Protein AF-0000000073501338 (afdb_homodimer)

Foldseek 3Di:
DPPPPQVLPDDLVPFDDQDEDDPVQQCQFQVNVDPVQWPDADPAATWGWGQGPVRAIKIKGKGFAQDCVPCRSLVRQQQPDDDPQAWHFRHWYDDPRIIITITHDADQAFQLCCLPNPVVDDDAPVLLLQQLLSVLVSLLCCAPNGSGRFAQQQDDRNQWGAHPVSHTHGHRTSVLVRHDPPPPVCCVSVQVSLPALQAAPCCSPPVDDDSLRVLQSSLQRLLCSFQSAGQQDQPPVRHRDDGSLRVCVVCVVVVNNNNSGHPSYDPVRDDPVLSVLSSVLSNQSNDNDSVSHDRSVVSSVSSVPPPPPDDDDDPPPDPPPPPPPPPPPPD/DPPPPQVLPDDLVPFDDQDEDDPVQQCQFQVNVDPVQWPDADPAATWGWGQGPVRAIKIKGKGFAQDCVVCRSLVRQQQPDDDPQAWHFRHWYDDPRIIITITHDADQAFQLCCLPNPPVDDDEPVLLLQQLLSVLVSLLCCAPNGSGRFAQQQDDRNQWGAHPVSHTHGHRTSVLVRHDPPPPPCCVSVVVSLPALQAAPCCSPPVDDDSLRVLQSSLQRLLCSFQSAGQQDQPPVRHRDDGSLRVCVVCVVVVNNNNSGHPSYDPVRDDPVLSVLSSVLSNQSNDNDSVSHDRSVVSSVSSVPPPPPDDDDDPPPPPPPPPPPPPPPPD

Sequence (662 aa):
MLSVADKSTGSTELLQGPLKYSYGDLKVATDNFSDEHRLGGGVFGEVYKGTLKDGNIVAIKKTTMASISGKLEELKIICNVHHRHLIRLLGYCNKGPFLFLVHEYMDNGSLDQFLYGYKSLNLNWRQRFEIIYGTARGLAYLHEQYHVTIIHREIKTSNILLDNEYQPKIADFGMIRLLPEDKTHLSTKAAASMDSGYVAPEYAVHGQLSEKVDTYSFGIVVLEIISGKRCHYVEDDGSIGQNLLEYAWNLYDRGAYLNLVDERIDPTEYANEDAKKIIEIALMCTQSPVSARPAMSEVVTLLSDKSLDEIPHVRPTSHEDNINIKVDTFTMLSVADKSTGSTELLQGPLKYSYGDLKVATDNFSDEHRLGGGVFGEVYKGTLKDGNIVAIKKTTMASISGKLEELKIICNVHHRHLIRLLGYCNKGPFLFLVHEYMDNGSLDQFLYGYKSLNLNWRQRFEIIYGTARGLAYLHEQYHVTIIHREIKTSNILLDNEYQPKIADFGMIRLLPEDKTHLSTKAAASMDSGYVAPEYAVHGQLSEKVDTYSFGIVVLEIISGKRCHYVEDDGSIGQNLLEYAWNLYDRGAYLNLVDERIDPTEYANEDAKKIIEIALMCTQSPVSARPAMSEVVTLLSDKSLDEIPHVRPTSHEDNINIKVDTFT

Solvent-accessible surface area (backbone atoms only — not comparable to full-atom values): 36449 Å² total; per-residue (Å²): 133,79,71,76,71,78,80,51,81,45,74,73,78,71,57,63,75,56,46,77,51,55,65,68,56,53,29,63,24,21,63,66,71,32,75,89,30,51,74,48,71,58,100,68,32,42,28,30,43,25,43,41,95,86,64,51,61,30,29,36,33,45,23,84,34,85,62,68,79,79,32,56,64,54,48,21,55,52,42,50,51,56,36,60,19,39,56,40,40,57,29,34,28,79,56,88,54,32,35,34,40,34,24,63,56,60,84,64,38,35,45,40,43,37,52,69,32,93,65,48,46,84,67,46,58,66,50,48,48,48,29,52,51,32,45,34,48,34,49,21,35,33,51,71,35,34,46,52,70,50,58,48,78,65,53,44,44,72,34,26,29,22,37,95,83,50,47,26,23,42,44,77,59,53,47,69,76,59,45,65,78,58,68,66,57,46,42,48,58,48,41,57,54,43,70,35,79,38,49,29,64,55,37,60,76,70,60,53,83,57,63,57,40,38,36,19,7,45,14,48,41,45,51,25,65,48,31,46,42,56,51,71,30,54,40,94,86,65,46,81,36,68,41,39,68,56,49,52,50,54,28,46,76,70,70,43,49,73,74,49,45,29,80,87,41,63,72,87,66,53,56,71,68,56,54,49,49,52,52,50,51,23,54,34,23,48,25,60,56,68,87,66,28,62,55,44,60,54,51,40,40,66,71,54,61,80,74,62,86,73,73,80,86,63,78,49,77,76,81,81,72,81,78,75,75,80,75,76,74,82,122,132,79,72,76,71,76,81,52,82,43,73,72,80,71,57,62,74,57,44,76,50,55,66,68,54,51,29,62,22,21,62,65,71,33,75,88,29,50,74,47,70,56,100,68,32,41,28,30,43,24,43,40,95,86,63,50,60,29,29,37,33,44,23,83,33,84,69,62,86,81,28,51,66,55,46,22,55,50,42,48,51,54,36,60,21,40,57,39,40,57,29,34,28,80,56,86,55,31,35,33,40,33,24,64,56,59,86,65,38,35,42,39,43,37,54,69,33,93,64,49,48,84,66,45,56,65,51,47,47,47,29,51,52,33,45,33,47,34,51,20,35,35,50,72,33,35,46,53,70,51,59,48,78,65,54,43,45,73,35,27,28,22,37,94,83,51,47,27,22,40,44,75,59,53,48,70,74,58,46,64,77,57,67,64,57,47,42,48,58,50,42,57,55,42,69,36,78,37,48,30,64,54,38,61,75,70,61,52,82,58,64,55,41,36,35,18,8,46,14,47,40,46,49,24,65,48,31,47,45,55,51,71,30,54,39,93,86,66,46,82,38,68,42,38,68,58,48,50,49,54,28,46,75,71,70,42,47,72,74,50,45,29,80,87,42,63,72,88,66,55,56,71,67,56,54,49,49,53,53,49,51,23,54,35,22,49,25,59,56,68,87,65,28,62,55,46,61,54,51,41,38,66,70,56,63,79,72,64,86,72,73,78,84,63,78,51,78,77,81,81,73,80,79,75,77,80,74,77,74,82,122

Radius of gyration: 27.16 Å; Cα contacts (8 Å, |Δi|>4): 1119; chains: 2; bounding box: 59×77×109 Å

Secondary structure (DSSP, 8-state):
---------S-GGG---PEEPPHHHHHHHTTTT-GGGEEEEETTEEEEEEE-TTS-EEEEEEEE-S--TTTHHHHHHHHT---TTB--EEEEEEETTEEEEEEE--SS-BHHHHHTSTT-----HHHHHHHHHHHHHHHHIIIIISSS----S---GGGEEE-TT--EEE-STTGGGGS---HHHHHHHHHHHHTSTTS-HHHHHH----THHHHHHHHHHHHHHHH---SS-B-TTSSB---HHHHHHHHHHTT-GGGGS-TTS-GGGS-HHHHHHHHHHHHHHT-SSGGGSPPHHHHHHHHHTTSGGG---------------------/---------S-GGG---PEEPPHHHHHHHTTTT-GGGEEEEETTEEEEEEE-TTS-EEEEEEEE-S-STTTHHHHHHHHT---TTB--EEEEEEETTEEEEEEE--SS-BHHHHHHSTT-----HHHHHHHHHHHHHHHHIIIIISSS----S---GGGEEE-TT--EEE-STTGGGGS---HHHHHHHHHHHHTSTTS-HHHHHH----THHHHHHHHHHHHHHHH---SS-B-TTSSB---HHHHHHHHHHTT-GGGGS-TTS-GGGS-HHHHHHHHHHHHHHT-SSGGGSPPHHHHHHHHHTTSGGG---PPP---------------

Structure (mmCIF, N/CA/C/O backbone):
data_AF-0000000073501338-model_v1
#
loop_
_entity.id
_entity.type
_entity.pdbx_description
1 polymer 'Protein kinase domain-containing protein'
#
loop_
_atom_site.group_PDB
_atom_site.id
_atom_site.type_symbol
_atom_site.label_atom_id
_atom_site.label_alt_id
_atom_site.label_comp_id
_atom_site.label_asym_id
_atom_site.label_entity_id
_atom_site.label_seq_id
_atom_site.pdbx_PDB_ins_code
_atom_site.Cartn_x
_atom_site.Cartn_y
_atom_site.Cartn_z
_atom_site.occupancy
_atom_site.B_iso_or_equiv
_atom_site.auth_seq_id
_atom_site.auth_comp_id
_atom_site.auth_asym_id
_atom_site.auth_atom_id
_atom_site.pdbx_PDB_model_num
ATOM 1 N N . MET A 1 1 ? -10.609 4.688 -29.703 1 17.89 1 MET A N 1
ATOM 2 C CA . MET A 1 1 ? -9.344 4.215 -29.156 1 17.89 1 MET A CA 1
ATOM 3 C C . MET A 1 1 ? -8.961 5.012 -27.922 1 17.89 1 MET A C 1
ATOM 5 O O . MET A 1 1 ? -8.328 6.07 -28.016 1 17.89 1 MET A O 1
ATOM 9 N N . LEU A 1 2 ? -9.891 5.254 -27.062 1 19.92 2 LEU A N 1
ATOM 10 C CA . LEU A 1 2 ? -9.953 6.223 -25.969 1 19.92 2 LEU A CA 1
ATOM 11 C C . LEU A 1 2 ? -8.828 5.988 -24.969 1 19.92 2 LEU A C 1
ATOM 13 O O . LEU A 1 2 ? -8.672 4.879 -24.453 1 19.92 2 LEU A O 1
ATOM 17 N N . SER A 1 3 ? -7.664 6.602 -25.234 1 21.69 3 SER A N 1
ATOM 18 C CA . SER A 1 3 ? -6.438 6.629 -24.453 1 21.69 3 SER A CA 1
ATOM 19 C C . SER A 1 3 ? -6.742 6.793 -22.969 1 21.69 3 SER A C 1
ATOM 21 O O . SER A 1 3 ? -7.414 7.746 -22.562 1 21.69 3 SER A O 1
ATOM 23 N N . VAL A 1 4 ? -7.172 5.719 -22.391 1 25.92 4 VAL A N 1
ATOM 24 C CA . VAL A 1 4 ? -7.332 5.73 -20.938 1 25.92 4 VAL A CA 1
ATOM 25 C C . VAL A 1 4 ? -6.254 6.617 -20.312 1 25.92 4 VAL A C 1
ATOM 27 O O . VAL A 1 4 ? -5.062 6.336 -20.438 1 25.92 4 VAL A O 1
ATOM 30 N N . ALA A 1 5 ? -6.461 7.879 -20.297 1 28.22 5 ALA A N 1
ATOM 31 C CA . ALA A 1 5 ? -5.648 8.938 -19.703 1 28.22 5 ALA A CA 1
ATOM 32 C C . ALA A 1 5 ? -5.012 8.484 -18.391 1 28.22 5 ALA A C 1
ATOM 34 O O . ALA A 1 5 ? -5.703 7.992 -17.5 1 28.22 5 ALA A O 1
ATOM 35 N N . ASP A 1 6 ? -3.814 7.977 -18.375 1 33.69 6 ASP A N 1
ATOM 36 C CA . ASP A 1 6 ? -2.91 7.633 -17.281 1 33.69 6 ASP A CA 1
ATOM 37 C C . ASP A 1 6 ? -3.045 8.617 -16.125 1 33.69 6 ASP A C 1
ATOM 39 O O . ASP A 1 6 ? -2.645 9.781 -16.234 1 33.69 6 ASP A O 1
ATOM 43 N N . LYS A 1 7 ? -4.125 8.82 -15.547 1 34.69 7 LYS A N 1
ATOM 44 C CA . LYS A 1 7 ? -4.328 9.711 -14.414 1 34.69 7 LYS A CA 1
ATOM 45 C C . LYS A 1 7 ? -3.189 9.586 -13.398 1 34.69 7 LYS A C 1
ATOM 47 O O . LYS A 1 7 ? -3.324 8.891 -12.391 1 34.69 7 LYS A O 1
ATOM 52 N N . SER A 1 8 ? -1.924 9.516 -13.812 1 38.47 8 SER A N 1
ATOM 53 C CA . SER A 1 8 ? -0.66 9.438 -13.086 1 38.47 8 SER A CA 1
ATOM 54 C C . SER A 1 8 ? -0.501 10.617 -12.133 1 38.47 8 SER A C 1
ATOM 56 O O . SER A 1 8 ? -0.203 11.734 -12.562 1 38.47 8 SER A O 1
ATOM 58 N N . THR A 1 9 ? -1.271 10.844 -11.258 1 44.12 9 THR A N 1
ATOM 59 C CA . THR A 1 9 ? -1.058 11.992 -10.383 1 44.12 9 THR A CA 1
ATOM 60 C C . THR A 1 9 ? 0.338 11.945 -9.766 1 44.12 9 THR A C 1
ATOM 62 O O . THR A 1 9 ? 0.826 12.953 -9.25 1 44.12 9 THR A O 1
ATOM 65 N N . GLY A 1 10 ? 1.007 10.734 -9.594 1 52.84 10 GLY A N 1
ATOM 66 C CA . GLY A 1 10 ? 2.334 10.742 -9 1 52.84 10 GLY A CA 1
ATOM 67 C C . GLY A 1 10 ? 3.43 10.383 -9.984 1 52.84 10 GLY A C 1
ATOM 68 O O . GLY A 1 10 ? 3.322 9.391 -10.711 1 52.84 10 GLY A O 1
ATOM 69 N N . SER A 1 11 ? 4.215 11.367 -10.344 1 62.94 11 SER A N 1
ATOM 70 C CA . SER A 1 11 ? 5.273 11.305 -11.344 1 62.94 11 SER A CA 1
ATOM 71 C C . SER A 1 11 ? 6.305 10.242 -10.992 1 62.94 11 SER A C 1
ATOM 73 O O . SER A 1 11 ? 6.68 10.094 -9.828 1 62.94 11 SER A O 1
ATOM 75 N N . THR A 1 12 ? 6.473 9.188 -11.781 1 73.44 12 THR A N 1
ATOM 76 C CA . THR A 1 12 ? 7.492 8.148 -11.672 1 73.44 12 THR A CA 1
ATOM 77 C C . THR A 1 12 ? 8.891 8.75 -11.836 1 73.44 12 THR A C 1
ATOM 79 O O . THR A 1 12 ? 9.891 8.062 -11.625 1 73.44 12 THR A O 1
ATOM 82 N N . GLU A 1 13 ? 8.898 10.023 -12.039 1 75.44 13 GLU A N 1
ATOM 83 C CA . GLU A 1 13 ? 10.18 10.672 -12.32 1 75.44 13 GLU A CA 1
ATOM 84 C C . GLU A 1 13 ? 11.078 10.68 -11.094 1 75.44 13 GLU A C 1
ATOM 86 O O . GLU A 1 13 ? 12.305 10.648 -11.219 1 75.44 13 GLU A O 1
ATOM 91 N N . LEU A 1 14 ? 10.5 10.609 -9.984 1 79.06 14 LEU A N 1
ATOM 92 C CA . LEU A 1 14 ? 11.281 10.805 -8.766 1 79.06 14 LEU A CA 1
ATOM 93 C C . LEU A 1 14 ? 11.609 9.461 -8.117 1 79.06 14 LEU A C 1
ATOM 95 O O . LEU A 1 14 ? 12.195 9.422 -7.031 1 79.06 14 LEU A O 1
ATOM 99 N N . LEU A 1 15 ? 11.289 8.422 -8.828 1 82.75 15 LEU A N 1
ATOM 100 C CA . LEU A 1 15 ? 11.586 7.102 -8.289 1 82.75 15 LEU A CA 1
ATOM 101 C C . LEU A 1 15 ? 13.086 6.824 -8.32 1 82.75 15 LEU A C 1
ATOM 103 O O . LEU A 1 15 ? 13.797 7.344 -9.188 1 82.75 15 LEU A O 1
ATOM 107 N N . GLN A 1 16 ? 13.531 6.035 -7.367 1 80.38 16 GLN A N 1
ATOM 108 C CA . GLN A 1 16 ? 14.945 5.699 -7.254 1 80.38 16 GLN A CA 1
ATOM 109 C C . GLN A 1 16 ? 15.25 4.379 -7.957 1 80.38 16 GLN A C 1
ATOM 111 O O . GLN A 1 16 ? 14.359 3.549 -8.148 1 80.38 16 GLN A O 1
ATOM 116 N N . GLY A 1 17 ? 16.609 4.242 -8.234 1 79.62 17 GLY A N 1
ATOM 117 C CA . GLY A 1 17 ? 17.047 2.986 -8.828 1 79.62 17 GLY A CA 1
ATOM 118 C C . GLY A 1 17 ? 16.688 2.859 -10.297 1 79.62 17 GLY A C 1
ATOM 119 O O . GLY A 1 17 ? 16.578 3.863 -11.008 1 79.62 17 GLY A O 1
ATOM 120 N N . PRO A 1 18 ? 16.734 1.566 -10.641 1 85.56 18 PRO A N 1
ATOM 121 C CA . PRO A 1 18 ? 16.938 0.297 -9.938 1 85.56 18 PRO A CA 1
ATOM 122 C C . PRO A 1 18 ? 18.406 -0.013 -9.688 1 85.56 18 PRO A C 1
ATOM 124 O O . PRO A 1 18 ? 19.281 0.513 -10.383 1 85.56 18 PRO A O 1
ATOM 127 N N . LEU A 1 19 ? 18.656 -0.894 -8.758 1 89.5 19 LEU A N 1
ATOM 128 C CA . LEU A 1 19 ? 20.016 -1.357 -8.469 1 89.5 19 LEU A CA 1
ATOM 129 C C . LEU A 1 19 ? 20.531 -2.268 -9.586 1 89.5 19 LEU A C 1
ATOM 131 O O . LEU A 1 19 ? 19.812 -3.176 -10.023 1 89.5 19 LEU A O 1
ATOM 135 N N . LYS A 1 20 ? 21.688 -1.953 -10.016 1 92.19 20 LYS A N 1
ATOM 136 C CA . LYS A 1 20 ? 22.312 -2.791 -11.031 1 92.19 20 LYS A CA 1
ATOM 137 C C . LYS A 1 20 ? 23.312 -3.76 -10.406 1 92.19 20 LYS A C 1
ATOM 139 O O . LYS A 1 20 ? 24.266 -3.338 -9.75 1 92.19 20 LYS A O 1
ATOM 144 N N . TYR A 1 21 ? 23.125 -5.016 -10.625 1 94.31 21 TYR A N 1
ATOM 145 C CA . TYR A 1 21 ? 24.031 -6.059 -10.156 1 94.31 21 TYR A CA 1
ATOM 146 C C . TYR A 1 21 ? 25.062 -6.414 -11.227 1 94.31 21 TYR A C 1
ATOM 148 O O . TYR A 1 21 ? 24.797 -6.262 -12.422 1 94.31 21 TYR A O 1
ATOM 156 N N . SER A 1 22 ? 26.172 -6.867 -10.711 1 95.44 22 SER A N 1
ATOM 157 C CA . SER A 1 22 ? 27.172 -7.359 -11.648 1 95.44 22 SER A CA 1
ATOM 158 C C . SER A 1 22 ? 26.922 -8.82 -12.008 1 95.44 22 SER A C 1
ATOM 160 O O . SER A 1 22 ? 26.547 -9.617 -11.148 1 95.44 22 SER A O 1
ATOM 162 N N . TYR A 1 23 ? 27.219 -9.086 -13.258 1 95.81 23 TYR A N 1
ATOM 163 C CA . TYR A 1 23 ? 27.062 -10.469 -13.703 1 95.81 23 TYR A CA 1
ATOM 164 C C . TYR A 1 23 ? 27.969 -11.398 -12.914 1 95.81 23 TYR A C 1
ATOM 166 O O . TYR A 1 23 ? 27.594 -12.516 -12.57 1 95.81 23 TYR A O 1
ATOM 174 N N . GLY A 1 24 ? 29.141 -10.953 -12.688 1 96.25 24 GLY A N 1
ATOM 175 C CA . GLY A 1 24 ? 30.078 -11.734 -11.906 1 96.25 24 GLY A CA 1
ATOM 176 C C . GLY A 1 24 ? 29.562 -12.094 -10.531 1 96.25 24 GLY A C 1
ATOM 177 O O . GLY A 1 24 ? 29.719 -13.234 -10.078 1 96.25 24 GLY A O 1
ATOM 178 N N . ASP A 1 25 ? 28.953 -11.18 -9.898 1 95.88 25 ASP A N 1
ATOM 179 C CA . ASP A 1 25 ? 28.406 -11.406 -8.57 1 95.88 25 ASP A CA 1
ATOM 180 C C . ASP A 1 25 ? 27.281 -12.438 -8.609 1 95.88 25 ASP A C 1
ATOM 182 O O . ASP A 1 25 ? 27.172 -13.281 -7.719 1 95.88 25 ASP A O 1
ATOM 186 N N . LEU A 1 26 ? 26.453 -12.391 -9.641 1 96.94 26 LEU A N 1
ATOM 187 C CA . LEU A 1 26 ? 25.328 -13.312 -9.75 1 96.94 26 LEU A CA 1
ATOM 188 C C . LEU A 1 26 ? 25.812 -14.727 -10.062 1 96.94 26 LEU A C 1
ATOM 190 O O . LEU A 1 26 ? 25.25 -15.703 -9.57 1 96.94 26 LEU A O 1
ATOM 194 N N . LYS A 1 27 ? 26.875 -14.758 -10.828 1 96.62 27 LYS A N 1
ATOM 195 C CA . LYS A 1 27 ? 27.484 -16.047 -11.133 1 96.62 27 LYS A CA 1
ATOM 196 C C . LYS A 1 27 ? 28.016 -16.719 -9.867 1 96.62 27 LYS A C 1
ATOM 198 O O . LYS A 1 27 ? 27.812 -17.922 -9.656 1 96.62 27 LYS A O 1
ATOM 203 N N . VAL A 1 28 ? 28.656 -15.945 -9.133 1 96.62 28 VAL A N 1
ATOM 204 C CA . VAL A 1 28 ? 29.219 -16.453 -7.883 1 96.62 28 VAL A CA 1
ATOM 205 C C . VAL A 1 28 ? 28.094 -16.859 -6.941 1 96.62 28 VAL A C 1
ATOM 207 O O . VAL A 1 28 ? 28.141 -17.938 -6.328 1 96.62 28 VAL A O 1
ATOM 210 N N . ALA A 1 29 ? 27.078 -16.047 -6.883 1 96.75 29 ALA A N 1
ATOM 211 C CA . ALA A 1 29 ? 25.969 -16.297 -5.973 1 96.75 29 ALA A CA 1
ATOM 212 C C . ALA A 1 29 ? 25.25 -17.594 -6.305 1 96.75 29 ALA A C 1
ATOM 214 O O . ALA A 1 29 ? 24.703 -18.25 -5.418 1 96.75 29 ALA A O 1
ATOM 215 N N . THR A 1 30 ? 25.266 -18.031 -7.559 1 96.94 30 THR A N 1
ATOM 216 C CA . THR A 1 30 ? 24.484 -19.188 -8.016 1 96.94 30 THR A CA 1
ATOM 217 C C . THR A 1 30 ? 25.406 -20.344 -8.398 1 96.94 30 THR A C 1
ATOM 219 O O . THR A 1 30 ? 24.969 -21.312 -9.016 1 96.94 30 THR A O 1
ATOM 222 N N . ASP A 1 31 ? 26.688 -20.234 -8.133 1 96.19 31 ASP A N 1
ATOM 223 C CA . ASP A 1 31 ? 27.656 -21.219 -8.602 1 96.19 31 ASP A CA 1
ATOM 224 C C . ASP A 1 31 ? 27.547 -21.438 -10.109 1 96.19 31 ASP A C 1
ATOM 226 O O . ASP A 1 31 ? 27.375 -22.562 -10.57 1 96.19 31 ASP A O 1
ATOM 230 N N . ASN A 1 32 ? 27.641 -20.328 -10.789 1 96 32 ASN A N 1
ATOM 231 C CA . ASN A 1 32 ? 27.578 -20.297 -12.25 1 96 32 ASN A CA 1
ATOM 232 C C . ASN A 1 32 ? 26.266 -20.844 -12.773 1 96 32 ASN A C 1
ATOM 234 O O . ASN A 1 32 ? 26.25 -21.672 -13.688 1 96 32 ASN A O 1
ATOM 238 N N . PHE A 1 33 ? 25.203 -20.422 -12.086 1 94.56 33 PHE A N 1
ATOM 239 C CA . PHE A 1 33 ? 23.844 -20.828 -12.477 1 94.56 33 PHE A CA 1
ATOM 240 C C . PHE A 1 33 ? 23.766 -22.344 -12.609 1 94.56 33 PHE A C 1
ATOM 242 O O . PHE A 1 33 ? 23.234 -22.844 -13.609 1 94.56 33 PHE A O 1
ATOM 249 N N . SER A 1 34 ? 24.219 -23 -11.602 1 93.88 34 SER A N 1
ATOM 250 C CA . SER A 1 34 ? 24.203 -24.453 -11.547 1 93.88 34 SER A CA 1
ATOM 251 C C . SER A 1 34 ? 22.781 -24.984 -11.414 1 93.88 34 SER A C 1
ATOM 253 O O . SER A 1 34 ? 21.938 -24.375 -10.766 1 93.88 34 SER A O 1
ATOM 255 N N . ASP A 1 35 ? 22.547 -26.172 -11.859 1 91.56 35 ASP A N 1
ATOM 256 C CA . ASP A 1 35 ? 21.234 -26.844 -11.781 1 91.56 35 ASP A CA 1
ATOM 257 C C . ASP A 1 35 ? 20.859 -27.141 -10.328 1 91.56 35 ASP A C 1
ATOM 259 O O . ASP A 1 35 ? 19.672 -27.203 -9.992 1 91.56 35 ASP A O 1
ATOM 263 N N . GLU A 1 36 ? 21.828 -27.25 -9.5 1 92.44 36 GLU A N 1
ATOM 264 C CA . GLU A 1 36 ? 21.578 -27.516 -8.086 1 92.44 36 GLU A CA 1
ATOM 265 C C . GLU A 1 36 ? 20.828 -26.359 -7.43 1 92.44 36 GLU A C 1
ATOM 267 O O . GLU A 1 36 ? 20.141 -26.562 -6.426 1 92.44 36 GLU A O 1
ATOM 272 N N . HIS A 1 37 ? 20.969 -25.188 -8.031 1 93.31 37 HIS A N 1
ATOM 273 C CA . HIS A 1 37 ? 20.359 -24 -7.449 1 93.31 37 HIS A CA 1
ATOM 274 C C . HIS A 1 37 ? 19.109 -23.594 -8.219 1 93.31 37 HIS A C 1
ATOM 276 O O . HIS A 1 37 ? 18.531 -22.547 -7.941 1 93.31 37 HIS A O 1
ATOM 282 N N . ARG A 1 38 ? 18.75 -24.422 -9.133 1 92.44 38 ARG A N 1
ATOM 283 C CA . ARG A 1 38 ? 17.578 -24.125 -9.945 1 92.44 38 ARG A CA 1
ATOM 284 C C . ARG A 1 38 ? 16.297 -24.312 -9.148 1 92.44 38 ARG A C 1
ATOM 286 O O . ARG A 1 38 ? 16.078 -25.375 -8.555 1 92.44 38 ARG A O 1
ATOM 293 N N . LEU A 1 39 ? 15.484 -23.297 -9.055 1 87.94 39 LEU A N 1
ATOM 294 C CA . LEU A 1 39 ? 14.227 -23.344 -8.312 1 87.94 39 LEU A CA 1
ATOM 295 C C . LEU A 1 39 ? 13.07 -23.734 -9.227 1 87.94 39 LEU A C 1
ATOM 297 O O . LEU A 1 39 ? 12.078 -24.312 -8.773 1 87.94 39 LEU A O 1
ATOM 301 N N . GLY A 1 40 ? 13.133 -23.344 -10.375 1 80.75 40 GLY A N 1
ATOM 302 C CA . GLY A 1 40 ? 12.07 -23.594 -11.344 1 80.75 40 GLY A CA 1
ATOM 303 C C . GLY A 1 40 ? 12.211 -22.766 -12.609 1 80.75 40 GLY A C 1
ATOM 304 O O . GLY A 1 40 ? 13.219 -22.094 -12.805 1 80.75 40 GLY A O 1
ATOM 305 N N . GLY A 1 41 ? 11.352 -23.172 -13.539 1 71.38 41 GLY A N 1
ATOM 306 C CA . GLY A 1 41 ? 11.352 -22.453 -14.797 1 71.38 41 GLY A CA 1
ATOM 307 C C . GLY A 1 41 ? 9.969 -22.25 -15.375 1 71.38 41 GLY A C 1
ATOM 308 O O . GLY A 1 41 ? 9.047 -23.016 -15.07 1 71.38 41 GLY A O 1
ATOM 309 N N . GLY A 1 42 ? 9.578 -21 -15.781 1 59.47 42 GLY A N 1
ATOM 310 C CA . GLY A 1 42 ? 8.344 -20.766 -16.516 1 59.47 42 GLY A CA 1
ATOM 311 C C . GLY A 1 42 ? 8.555 -20.031 -17.828 1 59.47 42 GLY A C 1
ATOM 312 O O . GLY A 1 42 ? 9.664 -20.031 -18.359 1 59.47 42 GLY A O 1
ATOM 313 N N . VAL A 1 43 ? 7.426 -19.609 -18.328 1 55.31 43 VAL A N 1
ATOM 314 C CA . VAL A 1 43 ? 7.316 -18.922 -19.609 1 55.31 43 VAL A CA 1
ATOM 315 C C . VAL A 1 43 ? 8.289 -17.75 -19.656 1 55.31 43 VAL A C 1
ATOM 317 O O . VAL A 1 43 ? 8.812 -17.406 -20.719 1 55.31 43 VAL A O 1
ATOM 320 N N . PHE A 1 44 ? 8.703 -17.391 -18.422 1 61.09 44 PHE A N 1
ATOM 321 C CA . PHE A 1 44 ? 9.469 -16.141 -18.438 1 61.09 44 PHE A CA 1
ATOM 322 C C . PHE A 1 44 ? 10.938 -16.422 -18.125 1 61.09 44 PHE A C 1
ATOM 324 O O . PHE A 1 44 ? 11.742 -15.484 -18.062 1 61.09 44 PHE A O 1
ATOM 331 N N . GLY A 1 45 ? 11.234 -17.594 -17.906 1 76.06 45 GLY A N 1
ATOM 332 C CA . GLY A 1 45 ? 12.641 -17.891 -17.703 1 76.06 45 GLY A CA 1
ATOM 333 C C . GLY A 1 45 ? 12.906 -18.75 -16.484 1 76.06 45 GLY A C 1
ATOM 334 O O . GLY A 1 45 ? 11.992 -19.031 -15.711 1 76.06 45 GLY A O 1
ATOM 335 N N . GLU A 1 46 ? 14.172 -19.125 -16.359 1 88.44 46 GLU A N 1
ATOM 336 C CA . GLU A 1 46 ? 14.609 -19.969 -15.25 1 88.44 46 GLU A CA 1
ATOM 337 C C . GLU A 1 46 ? 14.922 -19.141 -14.016 1 88.44 46 GLU A C 1
ATOM 339 O O . GLU A 1 46 ? 15.422 -18.016 -14.125 1 88.44 46 GLU A O 1
ATOM 344 N N . VAL A 1 47 ? 14.602 -19.734 -12.914 1 93.38 47 VAL A N 1
ATOM 345 C CA . VAL A 1 47 ? 14.852 -19.031 -11.656 1 93.38 47 VAL A CA 1
ATOM 346 C C . VAL A 1 47 ? 15.867 -19.828 -10.82 1 93.38 47 VAL A C 1
ATOM 348 O O . VAL A 1 47 ? 15.758 -21.047 -10.688 1 93.38 47 VAL A O 1
ATOM 351 N N . TYR A 1 48 ? 16.859 -19.125 -10.281 1 95.44 48 TYR A N 1
ATOM 352 C CA . TYR A 1 48 ? 17.922 -19.75 -9.484 1 95.44 48 TYR A CA 1
ATOM 353 C C . TYR A 1 48 ? 17.969 -19.141 -8.086 1 95.44 48 TYR A C 1
ATOM 355 O O . TYR A 1 48 ? 17.797 -17.922 -7.922 1 95.44 48 TYR A O 1
ATOM 363 N N . LYS A 1 49 ? 18.188 -20.016 -7.141 1 96 49 LYS A N 1
ATOM 364 C CA . LYS A 1 49 ? 18.516 -19.531 -5.797 1 96 49 LYS A CA 1
ATOM 365 C C . LYS A 1 49 ? 19.969 -19.094 -5.703 1 96 49 LYS A C 1
ATOM 367 O O . LYS A 1 49 ? 20.859 -19.781 -6.203 1 96 49 LYS A O 1
ATOM 372 N N . GLY A 1 50 ? 20.203 -17.922 -5.141 1 96.38 50 GLY A N 1
ATOM 373 C CA . GLY A 1 50 ? 21.562 -17.422 -4.996 1 96.38 50 GLY A CA 1
ATOM 374 C C . GLY A 1 50 ? 21.828 -16.812 -3.631 1 96.38 50 GLY A C 1
ATOM 375 O O . GLY A 1 50 ? 20.922 -16.312 -2.979 1 96.38 50 GLY A O 1
ATOM 376 N N . THR A 1 51 ? 23.062 -16.906 -3.217 1 96.31 51 THR A N 1
ATOM 377 C CA . THR A 1 51 ? 23.531 -16.234 -2.014 1 96.31 51 THR A CA 1
ATOM 378 C C . THR A 1 51 ? 24.531 -15.125 -2.367 1 96.31 51 THR A C 1
ATOM 380 O O . THR A 1 51 ? 25.625 -15.398 -2.84 1 96.31 51 THR A O 1
ATOM 383 N N . LEU A 1 52 ? 24.141 -13.891 -2.086 1 94.19 52 LEU A N 1
ATOM 384 C CA . LEU A 1 52 ? 24.984 -12.75 -2.42 1 94.19 52 LEU A CA 1
ATOM 385 C C . LEU A 1 52 ? 26.172 -12.648 -1.464 1 94.19 52 LEU A C 1
ATOM 387 O O . LEU A 1 52 ? 26.219 -13.352 -0.457 1 94.19 52 LEU A O 1
ATOM 391 N N . LYS A 1 53 ? 27.062 -11.758 -1.759 1 91.31 53 LYS A N 1
ATOM 392 C CA . LYS A 1 53 ? 28.281 -11.586 -0.974 1 91.31 53 LYS A CA 1
ATOM 393 C C . LYS A 1 53 ? 27.953 -11.164 0.458 1 91.31 53 LYS A C 1
ATOM 395 O O . LYS A 1 53 ? 28.672 -11.523 1.394 1 91.31 53 LYS A O 1
ATOM 400 N N . ASP A 1 54 ? 26.891 -10.492 0.578 1 87.69 54 ASP A N 1
ATOM 401 C CA . ASP A 1 54 ? 26.516 -10.008 1.904 1 87.69 54 ASP A CA 1
ATOM 402 C C . ASP A 1 54 ? 25.75 -11.07 2.68 1 87.69 54 ASP A C 1
ATOM 404 O O . ASP A 1 54 ? 25.328 -10.844 3.818 1 87.69 54 ASP A O 1
ATOM 408 N N . GLY A 1 55 ? 25.516 -12.203 2.115 1 91.19 55 GLY A N 1
ATOM 409 C CA . GLY A 1 55 ? 24.859 -13.312 2.803 1 91.19 55 GLY A CA 1
ATOM 410 C C . GLY A 1 55 ? 23.375 -13.398 2.52 1 91.19 55 GLY A C 1
ATOM 411 O O . GLY A 1 55 ? 22.734 -14.383 2.879 1 91.19 55 GLY A O 1
ATOM 412 N N . ASN A 1 56 ? 22.891 -12.406 1.847 1 90.94 56 ASN A N 1
ATOM 413 C CA . ASN A 1 56 ? 21.469 -12.414 1.557 1 90.94 56 ASN A CA 1
ATOM 414 C C . ASN A 1 56 ? 21.125 -13.469 0.506 1 90.94 56 ASN A C 1
ATOM 416 O O . ASN A 1 56 ? 21.828 -13.617 -0.49 1 90.94 56 ASN A O 1
ATOM 420 N N . ILE A 1 57 ? 20.062 -14.164 0.788 1 93.88 57 ILE A N 1
ATOM 421 C CA . ILE A 1 57 ? 19.562 -15.156 -0.164 1 93.88 57 ILE A CA 1
ATOM 422 C C . ILE A 1 57 ? 18.562 -14.508 -1.108 1 93.88 57 ILE A C 1
ATOM 424 O O . ILE A 1 57 ? 17.656 -13.797 -0.665 1 93.88 57 ILE A O 1
ATOM 428 N N . VAL A 1 58 ? 18.766 -14.75 -2.43 1 95.56 58 VAL A N 1
ATOM 429 C CA . VAL A 1 58 ? 17.922 -14.109 -3.432 1 95.56 58 VAL A CA 1
ATOM 430 C C . VAL A 1 58 ? 17.484 -15.133 -4.465 1 95.56 58 VAL A C 1
ATOM 432 O O . VAL A 1 58 ? 18.016 -16.25 -4.523 1 95.56 58 VAL A O 1
ATOM 435 N N . ALA A 1 59 ? 16.406 -14.836 -5.168 1 95.19 59 ALA A N 1
ATOM 436 C CA . ALA A 1 59 ? 15.945 -15.57 -6.348 1 95.19 59 ALA A CA 1
ATOM 437 C C . ALA A 1 59 ? 16.266 -14.805 -7.629 1 95.19 59 ALA A C 1
ATOM 439 O O . ALA A 1 59 ? 15.844 -13.648 -7.785 1 95.19 59 ALA A O 1
ATOM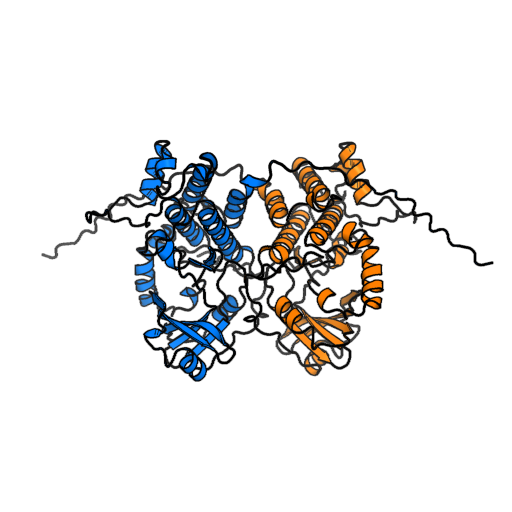 440 N N . ILE A 1 60 ? 16.969 -15.398 -8.523 1 95.5 60 ILE A N 1
ATOM 441 C CA . ILE A 1 60 ? 17.422 -14.742 -9.75 1 95.5 60 ILE A CA 1
ATOM 442 C C . ILE A 1 60 ? 16.703 -15.344 -10.953 1 95.5 60 ILE A C 1
ATOM 444 O O . ILE A 1 60 ? 16.891 -16.531 -11.258 1 95.5 60 ILE A O 1
ATOM 448 N N . LYS A 1 61 ? 15.938 -14.555 -11.641 1 91.62 61 LYS A N 1
ATOM 449 C CA . LYS A 1 61 ? 15.234 -14.984 -12.844 1 91.62 61 LYS A CA 1
ATOM 450 C C . LYS A 1 61 ? 16.016 -14.594 -14.102 1 91.62 61 LYS A C 1
ATOM 452 O O . LYS A 1 61 ? 16.328 -13.414 -14.297 1 91.62 61 LYS A O 1
ATOM 457 N N . LYS A 1 62 ? 16.359 -15.562 -14.82 1 91 62 LYS A N 1
ATOM 458 C CA . LYS A 1 62 ? 17.062 -15.352 -16.094 1 91 62 LYS A CA 1
ATOM 459 C C . LYS A 1 62 ? 16.078 -15.289 -17.25 1 91 62 LYS A C 1
ATOM 461 O O . LYS A 1 62 ? 15.398 -16.281 -17.547 1 91 62 LYS A O 1
ATOM 466 N N . THR A 1 63 ? 16 -14.094 -17.859 1 84.44 63 THR A N 1
ATOM 467 C CA . THR A 1 63 ? 15.07 -13.906 -18.969 1 84.44 63 THR A CA 1
ATOM 468 C C . THR A 1 63 ? 15.812 -13.453 -20.219 1 84.44 63 THR A C 1
ATOM 470 O O . THR A 1 63 ? 16.906 -12.883 -20.125 1 84.44 63 THR A O 1
ATOM 473 N N . THR A 1 64 ? 15.219 -13.844 -21.312 1 77.38 64 THR A N 1
ATOM 474 C CA . THR A 1 64 ? 15.797 -13.406 -22.578 1 77.38 64 THR A CA 1
ATOM 475 C C . THR A 1 64 ? 15.172 -12.094 -23.031 1 77.38 64 THR A C 1
ATOM 477 O O . THR A 1 64 ? 13.953 -11.93 -22.984 1 77.38 64 THR A O 1
ATOM 480 N N . MET A 1 65 ? 15.969 -11.039 -23 1 70.38 65 MET A N 1
ATOM 481 C CA . MET A 1 65 ? 15.438 -9.758 -23.453 1 70.38 65 MET A CA 1
ATOM 482 C C . MET A 1 65 ? 16.266 -9.195 -24.609 1 70.38 65 MET A C 1
ATOM 484 O O . MET A 1 65 ? 17.484 -9.359 -24.641 1 70.38 65 MET A O 1
ATOM 488 N N . ALA A 1 66 ? 15.477 -8.68 -25.594 1 57.59 66 ALA A N 1
ATOM 489 C CA . ALA A 1 66 ? 16.188 -8.156 -26.75 1 57.59 66 ALA A CA 1
ATOM 490 C C . ALA A 1 66 ? 16.906 -6.855 -26.422 1 57.59 66 ALA A C 1
ATOM 492 O O . ALA A 1 66 ? 18.062 -6.672 -26.781 1 57.59 66 ALA A O 1
ATOM 493 N N . SER A 1 67 ? 16.125 -5.914 -25.828 1 65.06 67 SER A N 1
ATOM 494 C CA . SER A 1 67 ? 16.734 -4.633 -25.516 1 65.06 67 SER A CA 1
ATOM 495 C C . SER A 1 67 ? 16.234 -4.09 -24.172 1 65.06 67 SER A C 1
ATOM 497 O O . SER A 1 67 ? 15.039 -4.125 -23.906 1 65.06 67 SER A O 1
ATOM 499 N N . ILE A 1 68 ? 17.266 -3.727 -23.422 1 69.56 68 ILE A N 1
ATOM 500 C CA . ILE A 1 68 ? 16.953 -3.158 -22.109 1 69.56 68 ILE A CA 1
ATOM 501 C C . ILE A 1 68 ? 16.5 -1.708 -22.266 1 69.56 68 ILE A C 1
ATOM 503 O O . ILE A 1 68 ? 15.82 -1.159 -21.406 1 69.56 68 ILE A O 1
ATOM 507 N N . SER A 1 69 ? 16.75 -1.284 -23.578 1 68.81 69 SER A N 1
ATOM 508 C CA . SER A 1 69 ? 16.422 0.116 -23.812 1 68.81 69 SER A CA 1
ATOM 509 C C . SER A 1 69 ? 14.914 0.351 -23.703 1 68.81 69 SER A C 1
ATOM 511 O O . SER A 1 69 ? 14.117 -0.409 -24.25 1 68.81 69 SER A O 1
ATOM 513 N N . GLY A 1 70 ? 14.336 1.072 -22.766 1 70.19 70 GLY A N 1
ATOM 514 C CA . GLY A 1 70 ? 12.938 1.404 -22.562 1 70.19 70 GLY A CA 1
ATOM 515 C C . GLY A 1 70 ? 12.312 0.667 -21.391 1 70.19 70 GLY A C 1
ATOM 516 O O . GLY A 1 70 ? 11.219 1.023 -20.938 1 70.19 70 GLY A O 1
ATOM 517 N N . LYS A 1 71 ? 13.109 -0.342 -21.078 1 79.69 71 LYS A N 1
ATOM 518 C CA . LYS A 1 71 ? 12.523 -1.136 -20 1 79.69 71 LYS A CA 1
ATOM 519 C C . LYS A 1 71 ? 12.992 -0.645 -18.625 1 79.69 71 LYS A C 1
ATOM 521 O O . LYS A 1 71 ? 12.453 -1.049 -17.594 1 79.69 71 LYS A O 1
ATOM 526 N N . LEU A 1 72 ? 13.906 0.198 -18.734 1 83.31 72 LEU A N 1
ATOM 527 C CA . LEU A 1 72 ? 14.477 0.685 -17.484 1 83.31 72 LEU A CA 1
ATOM 528 C C . LEU A 1 72 ? 13.445 1.457 -16.672 1 83.31 72 LEU A C 1
ATOM 530 O O . LEU A 1 72 ? 13.438 1.393 -15.438 1 83.31 72 LEU A O 1
ATOM 534 N N . GLU A 1 73 ? 12.602 2.16 -17.359 1 84.19 73 GLU A N 1
ATOM 535 C CA . GLU A 1 73 ? 11.555 2.898 -16.656 1 84.19 73 GLU A CA 1
ATOM 536 C C . GLU A 1 73 ? 10.57 1.949 -15.984 1 84.19 73 GLU A C 1
ATOM 538 O O . GLU A 1 73 ? 10.125 2.203 -14.859 1 84.19 73 GLU A O 1
ATOM 543 N N . GLU A 1 74 ? 10.305 0.906 -16.688 1 85 74 GLU A N 1
ATOM 544 C CA . GLU A 1 74 ? 9.406 -0.096 -16.125 1 85 74 GLU A CA 1
ATOM 545 C C . GLU A 1 74 ? 10.039 -0.79 -14.914 1 85 74 GLU A C 1
ATOM 547 O O . GLU A 1 74 ? 9.383 -1.018 -13.906 1 85 74 GLU A O 1
ATOM 552 N N . LEU A 1 75 ? 11.273 -1.104 -15.102 1 88.44 75 LEU A N 1
ATOM 553 C CA . LEU A 1 75 ? 12 -1.737 -14.008 1 88.44 75 LEU A CA 1
ATOM 554 C C . LEU A 1 75 ? 12.039 -0.827 -12.781 1 88.44 75 LEU A C 1
ATOM 556 O O . LEU A 1 75 ? 11.898 -1.295 -11.648 1 88.44 75 LEU A O 1
ATOM 560 N N . LYS A 1 76 ? 12.211 0.411 -13.078 1 88.81 76 LYS A N 1
ATOM 561 C CA . LYS A 1 76 ? 12.234 1.397 -12.008 1 88.81 76 LYS A CA 1
ATOM 562 C C . LYS A 1 76 ? 10.922 1.403 -11.234 1 88.81 76 LYS A C 1
ATOM 564 O O . LYS A 1 76 ? 10.914 1.412 -10 1 88.81 76 LYS A O 1
ATOM 569 N N . ILE A 1 77 ? 9.891 1.369 -11.938 1 89.25 77 ILE A N 1
ATOM 570 C CA . ILE A 1 77 ? 8.57 1.361 -11.328 1 89.25 77 ILE A CA 1
ATOM 571 C C . ILE A 1 77 ? 8.398 0.11 -10.469 1 89.25 77 ILE A C 1
ATOM 573 O O . ILE A 1 77 ? 8.039 0.198 -9.289 1 89.25 77 ILE A O 1
ATOM 577 N N . ILE A 1 78 ? 8.719 -0.996 -10.969 1 90.69 78 ILE A N 1
ATOM 578 C CA . ILE A 1 78 ? 8.5 -2.271 -10.297 1 90.69 78 ILE A CA 1
ATOM 579 C C . ILE A 1 78 ? 9.406 -2.371 -9.07 1 90.69 78 ILE A C 1
ATOM 581 O O . ILE A 1 78 ? 8.992 -2.871 -8.023 1 90.69 78 ILE A O 1
ATOM 585 N N . CYS A 1 79 ? 10.586 -1.854 -9.164 1 91.62 79 CYS A N 1
ATOM 586 C CA . CYS A 1 79 ? 11.562 -1.959 -8.086 1 91.62 79 CYS A CA 1
ATOM 587 C C . CYS A 1 79 ? 11.164 -1.096 -6.898 1 91.62 79 CYS A C 1
ATOM 589 O O . CYS A 1 79 ? 11.703 -1.254 -5.801 1 91.62 79 CYS A O 1
ATOM 591 N N . ASN A 1 80 ? 10.266 -0.212 -7.109 1 91.69 80 ASN A N 1
ATOM 592 C CA . ASN A 1 80 ? 9.867 0.693 -6.035 1 91.69 80 ASN A CA 1
ATOM 593 C C . ASN A 1 80 ? 8.523 0.289 -5.43 1 91.69 80 ASN A C 1
ATOM 595 O O . ASN A 1 80 ? 7.953 1.029 -4.629 1 91.69 80 ASN A O 1
ATOM 599 N N . VAL A 1 81 ? 8.016 -0.875 -5.859 1 92.5 81 VAL A N 1
ATOM 600 C CA . VAL A 1 81 ? 6.797 -1.407 -5.262 1 92.5 81 VAL A CA 1
ATOM 601 C C . VAL A 1 81 ? 7.133 -2.137 -3.963 1 92.5 81 VAL A C 1
ATOM 603 O O . VAL A 1 81 ? 7.922 -3.086 -3.961 1 92.5 81 VAL A O 1
ATOM 606 N N . HIS A 1 82 ? 6.594 -1.624 -2.832 1 93.38 82 HIS A N 1
ATOM 607 C CA . HIS A 1 82 ? 6.809 -2.246 -1.531 1 93.38 82 HIS A CA 1
ATOM 608 C C . HIS A 1 82 ? 5.484 -2.506 -0.822 1 93.38 82 HIS A C 1
ATOM 610 O O . HIS A 1 82 ? 4.75 -1.567 -0.5 1 93.38 82 HIS A O 1
ATOM 616 N N . HIS A 1 83 ? 5.18 -3.701 -0.613 1 95.31 83 HIS A N 1
ATOM 617 C CA . HIS A 1 83 ? 3.994 -4.195 0.076 1 95.31 83 HIS A CA 1
ATOM 618 C C . HIS A 1 83 ? 4.23 -5.59 0.646 1 95.31 83 HIS A C 1
ATOM 620 O O . HIS A 1 83 ? 4.871 -6.43 0.005 1 95.31 83 HIS A O 1
ATOM 626 N N . ARG A 1 84 ? 3.689 -5.863 1.713 1 94.12 84 ARG A N 1
ATOM 627 C CA . ARG A 1 84 ? 3.996 -7.102 2.422 1 94.12 84 ARG A CA 1
ATOM 628 C C . ARG A 1 84 ? 3.525 -8.312 1.632 1 94.12 84 ARG A C 1
ATOM 630 O O . ARG A 1 84 ? 3.961 -9.438 1.894 1 94.12 84 ARG A O 1
ATOM 637 N N . HIS A 1 85 ? 2.611 -8.141 0.674 1 97.06 85 HIS A N 1
ATOM 638 C CA . HIS A 1 85 ? 2.082 -9.266 -0.087 1 97.06 85 HIS A CA 1
ATOM 639 C C . HIS A 1 85 ? 2.572 -9.234 -1.531 1 97.06 85 HIS A C 1
ATOM 641 O O . HIS A 1 85 ? 1.971 -9.859 -2.41 1 97.06 85 HIS A O 1
ATOM 647 N N . LEU A 1 86 ? 3.596 -8.461 -1.825 1 96.5 86 LEU A N 1
ATOM 648 C CA . LEU A 1 86 ? 4.234 -8.414 -3.137 1 96.5 86 LEU A CA 1
ATOM 649 C C . LEU A 1 86 ? 5.727 -8.719 -3.025 1 96.5 86 LEU A C 1
ATOM 651 O O . LEU A 1 86 ? 6.41 -8.172 -2.156 1 96.5 86 LEU A O 1
ATOM 655 N N . ILE A 1 87 ? 6.152 -9.586 -3.871 1 95.19 87 ILE A N 1
ATOM 656 C CA . ILE A 1 87 ? 7.578 -9.891 -3.904 1 95.19 87 ILE A CA 1
ATOM 657 C C . ILE A 1 87 ? 8.359 -8.664 -4.363 1 95.19 87 ILE A C 1
ATOM 659 O O . ILE A 1 87 ? 7.953 -7.977 -5.305 1 95.19 87 ILE A O 1
ATOM 663 N N . ARG A 1 88 ? 9.453 -8.414 -3.742 1 93.38 88 ARG A N 1
ATOM 664 C CA . ARG A 1 88 ? 10.258 -7.25 -4.094 1 93.38 88 ARG A CA 1
ATOM 665 C C . ARG A 1 88 ? 11.242 -7.582 -5.211 1 93.38 88 ARG A C 1
ATOM 667 O O . ARG A 1 88 ? 11.898 -8.625 -5.18 1 93.38 88 ARG A O 1
ATOM 674 N N . LEU A 1 89 ? 11.305 -6.746 -6.191 1 93.31 89 LEU A N 1
ATOM 675 C CA . LEU A 1 89 ? 12.391 -6.754 -7.16 1 93.31 89 LEU A CA 1
ATOM 676 C C . LEU A 1 89 ? 13.555 -5.902 -6.672 1 93.31 89 LEU A C 1
ATOM 678 O O . LEU A 1 89 ? 13.445 -4.676 -6.586 1 93.31 89 LEU A O 1
ATOM 682 N N . LEU A 1 90 ? 14.625 -6.516 -6.41 1 92.62 90 LEU A N 1
ATOM 683 C CA . LEU A 1 90 ? 15.75 -5.848 -5.762 1 92.62 90 LEU A CA 1
ATOM 684 C C . LEU A 1 90 ? 16.625 -5.145 -6.793 1 92.62 90 LEU A C 1
ATOM 686 O O . LEU A 1 90 ? 17.25 -4.125 -6.488 1 92.62 90 LEU A O 1
ATOM 690 N N . GLY A 1 91 ? 16.719 -5.68 -7.934 1 92.75 91 GLY A N 1
ATOM 691 C CA . GLY A 1 91 ? 17.562 -5.113 -8.977 1 92.75 91 GLY A CA 1
ATOM 692 C C . GLY A 1 91 ? 17.625 -5.973 -10.227 1 92.75 91 GLY A C 1
ATOM 693 O O . GLY A 1 91 ? 16.797 -6.871 -10.406 1 92.75 91 GLY A O 1
ATOM 694 N N . TYR A 1 92 ? 18.594 -5.578 -11.086 1 92.5 92 TYR A N 1
ATOM 695 C CA . TYR A 1 92 ? 18.688 -6.277 -12.359 1 92.5 92 TYR A CA 1
ATOM 696 C C . TYR A 1 92 ? 20.141 -6.367 -12.828 1 92.5 92 TYR A C 1
ATOM 698 O O . TYR A 1 92 ? 21.016 -5.719 -12.266 1 92.5 92 TYR A O 1
ATOM 706 N N . CYS A 1 93 ? 20.391 -7.227 -13.703 1 93.88 93 CYS A N 1
ATOM 707 C CA . CYS A 1 93 ? 21.641 -7.352 -14.422 1 93.88 93 CYS A CA 1
ATOM 708 C C . CYS A 1 93 ? 21.406 -7.645 -15.898 1 93.88 93 CYS A C 1
ATOM 710 O O . CYS A 1 93 ? 20.609 -8.516 -16.234 1 93.88 93 CYS A O 1
ATOM 712 N N . ASN A 1 94 ? 22 -6.809 -16.703 1 90.88 94 ASN A N 1
ATOM 713 C CA . ASN A 1 94 ? 21.922 -7.051 -18.141 1 90.88 94 ASN A CA 1
ATOM 714 C C . ASN A 1 94 ? 23.25 -7.57 -18.688 1 90.88 94 ASN A C 1
ATOM 716 O O . ASN A 1 94 ? 24.297 -6.988 -18.422 1 90.88 94 ASN A O 1
ATOM 720 N N . LYS A 1 95 ? 23.203 -8.672 -19.344 1 90.19 95 LYS A N 1
ATOM 721 C CA . LYS A 1 95 ? 24.391 -9.273 -19.953 1 90.19 95 LYS A CA 1
ATOM 722 C C . LYS A 1 95 ? 24.047 -9.922 -21.297 1 90.19 95 LYS A C 1
ATOM 724 O O . LYS A 1 95 ? 23.422 -10.977 -21.344 1 90.19 95 LYS A O 1
ATOM 729 N N . GLY A 1 96 ? 24.531 -9.281 -22.359 1 86.94 96 GLY A N 1
ATOM 730 C CA .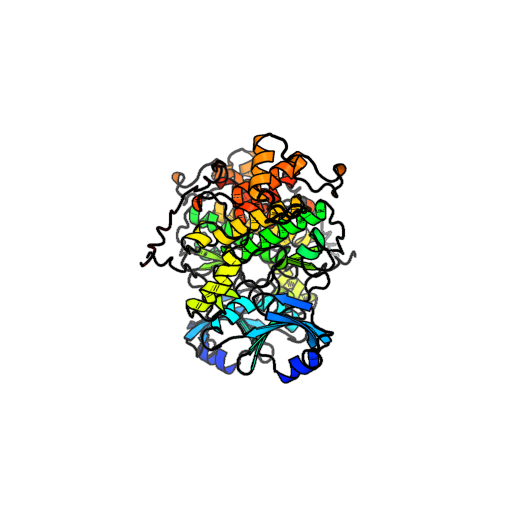 GLY A 1 96 ? 24.172 -9.789 -23.672 1 86.94 96 GLY A CA 1
ATOM 731 C C . GLY A 1 96 ? 22.672 -9.75 -23.922 1 86.94 96 GLY A C 1
ATOM 732 O O . GLY A 1 96 ? 22.031 -8.711 -23.75 1 86.94 96 GLY A O 1
ATOM 733 N N . PRO A 1 97 ? 22.172 -10.938 -24.312 1 84.25 97 PRO A N 1
ATOM 734 C CA . PRO A 1 97 ? 20.734 -11.016 -24.609 1 84.25 97 PRO A CA 1
ATOM 735 C C . PRO A 1 97 ? 19.906 -11.344 -23.359 1 84.25 97 PRO A C 1
ATOM 737 O O . PRO A 1 97 ? 18.672 -11.492 -23.453 1 84.25 97 PRO A O 1
ATOM 740 N N . PHE A 1 98 ? 20.625 -11.383 -22.266 1 87.56 98 PHE A N 1
ATOM 741 C CA . PHE A 1 98 ? 19.906 -11.844 -21.078 1 87.56 98 PHE A CA 1
ATOM 742 C C . PHE A 1 98 ? 19.672 -10.695 -20.094 1 87.56 98 PHE A C 1
ATOM 744 O O . PHE A 1 98 ? 20.516 -9.805 -19.969 1 87.56 98 PHE A O 1
ATOM 751 N N . LEU A 1 99 ? 18.516 -10.742 -19.516 1 89.69 99 LEU A N 1
ATOM 752 C CA . LEU A 1 99 ? 18.156 -9.891 -18.391 1 89.69 99 LEU A CA 1
ATOM 753 C C . LEU A 1 99 ? 17.922 -10.719 -17.141 1 89.69 99 LEU A C 1
ATOM 755 O O . LEU A 1 99 ? 17.125 -11.656 -17.141 1 89.69 99 LEU A O 1
ATOM 759 N N . PHE A 1 100 ? 18.719 -10.43 -16.141 1 92.31 100 PHE A N 1
ATOM 760 C CA . PHE A 1 100 ? 18.578 -11.109 -14.859 1 92.31 100 PHE A CA 1
ATOM 761 C C . PHE A 1 100 ? 17.828 -10.242 -13.859 1 92.31 100 PHE A C 1
ATOM 763 O O . PHE A 1 100 ? 18.219 -9.094 -13.609 1 92.31 100 PHE A O 1
ATOM 770 N N . LEU A 1 101 ? 16.75 -10.75 -13.391 1 92.75 101 LEU A N 1
ATOM 771 C CA . LEU A 1 101 ? 15.969 -10.055 -12.375 1 92.75 101 LEU A CA 1
ATOM 772 C C . LEU A 1 101 ? 16.203 -10.656 -11 1 92.75 101 LEU A C 1
ATOM 774 O O . LEU A 1 101 ? 15.977 -11.852 -10.789 1 92.75 101 LEU A O 1
ATOM 778 N N . VAL A 1 102 ? 16.672 -9.867 -10.094 1 94.5 102 VAL A N 1
ATOM 779 C CA . VAL A 1 102 ? 17 -10.32 -8.75 1 94.5 102 VAL A CA 1
ATOM 780 C C . VAL A 1 102 ? 15.859 -10 -7.793 1 94.5 102 VAL A C 1
ATOM 782 O O . VAL A 1 102 ? 15.547 -8.828 -7.551 1 94.5 102 VAL A O 1
ATOM 785 N N . HIS A 1 103 ? 15.234 -11.07 -7.227 1 94.12 103 HIS A N 1
ATOM 786 C CA . HIS A 1 103 ? 14.102 -10.93 -6.32 1 94.12 103 HIS A CA 1
ATOM 787 C C . HIS A 1 103 ? 14.445 -11.43 -4.922 1 94.12 103 HIS A C 1
ATOM 789 O O . HIS A 1 103 ? 15.398 -12.195 -4.75 1 94.12 103 HIS A O 1
ATOM 795 N N . GLU A 1 104 ? 13.68 -10.945 -3.979 1 92.69 104 GLU A N 1
ATOM 796 C CA . GLU A 1 104 ? 13.75 -11.586 -2.67 1 92.69 104 GLU A CA 1
ATOM 797 C C . GLU A 1 104 ? 13.336 -13.055 -2.752 1 92.69 104 GLU A C 1
ATOM 799 O O . GLU A 1 104 ? 12.461 -13.414 -3.541 1 92.69 104 GLU A O 1
ATOM 804 N N . TYR A 1 105 ? 13.969 -13.852 -1.987 1 92.12 105 TYR A N 1
ATOM 805 C CA . TYR A 1 105 ? 13.742 -15.289 -2.008 1 92.12 105 TYR A CA 1
ATOM 806 C C . TYR A 1 105 ? 12.664 -15.688 -1.014 1 92.12 105 TYR A C 1
ATOM 808 O O . TYR A 1 105 ? 12.617 -15.172 0.105 1 92.12 105 TYR A O 1
ATOM 816 N N . MET A 1 106 ? 11.727 -16.594 -1.384 1 89.31 106 MET A N 1
ATOM 817 C CA . MET A 1 106 ? 10.703 -17.156 -0.517 1 89.31 106 MET A CA 1
ATOM 818 C C . MET A 1 106 ? 10.984 -18.625 -0.236 1 89.31 106 MET A C 1
ATOM 820 O O . MET A 1 106 ? 11.086 -19.438 -1.163 1 89.31 106 M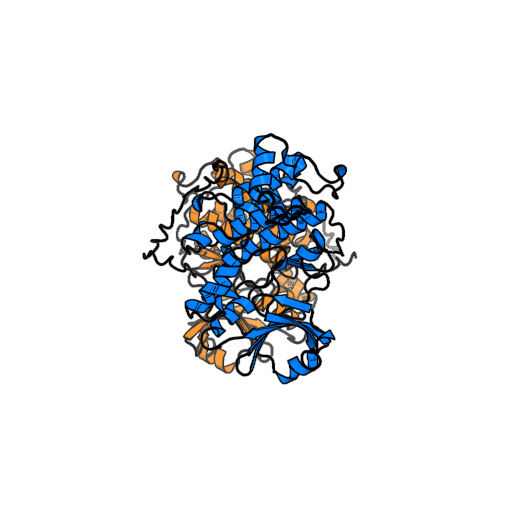ET A O 1
ATOM 824 N N . ASP A 1 107 ? 10.859 -19.016 0.997 1 84.44 107 ASP A N 1
ATOM 825 C CA . ASP A 1 107 ? 11.32 -20.328 1.439 1 84.44 107 ASP A CA 1
ATOM 826 C C . ASP A 1 107 ? 10.328 -21.406 1.053 1 84.44 107 ASP A C 1
ATOM 828 O O . ASP A 1 107 ? 10.719 -22.531 0.721 1 84.44 107 ASP A O 1
ATOM 832 N N . ASN A 1 108 ? 9.016 -21.156 1.116 1 86.75 108 ASN A N 1
ATOM 833 C CA . ASN A 1 108 ? 8.023 -22.219 1.03 1 86.75 108 ASN A CA 1
ATOM 834 C C . ASN A 1 108 ? 7.605 -22.484 -0.414 1 86.75 108 ASN A C 1
ATOM 836 O O . ASN A 1 108 ? 6.93 -23.469 -0.699 1 86.75 108 ASN A O 1
ATOM 840 N N . GLY A 1 109 ? 7.977 -21.578 -1.353 1 87.5 109 GLY A N 1
ATOM 841 C CA . GLY A 1 109 ? 7.641 -21.812 -2.75 1 87.5 109 GLY A CA 1
ATOM 842 C C . GLY A 1 109 ? 6.277 -21.266 -3.133 1 87.5 109 GLY A C 1
ATOM 843 O O . GLY A 1 109 ? 5.773 -20.344 -2.506 1 87.5 109 GLY A O 1
ATOM 844 N N . SER A 1 110 ? 5.711 -21.922 -4.188 1 91.19 110 SER A N 1
ATOM 845 C CA . SER A 1 110 ? 4.5 -21.359 -4.777 1 91.19 110 SER A CA 1
ATOM 846 C C . SER A 1 110 ? 3.252 -22.062 -4.234 1 91.19 110 SER A C 1
ATOM 848 O O . SER A 1 110 ? 3.314 -23.219 -3.807 1 91.19 110 SER A O 1
ATOM 850 N N . LEU A 1 111 ? 2.145 -21.391 -4.27 1 94.12 111 LEU A N 1
ATOM 851 C CA . LEU A 1 111 ? 0.86 -21.844 -3.748 1 94.12 111 LEU A CA 1
ATOM 852 C C . LEU A 1 111 ? 0.4 -23.109 -4.461 1 94.12 111 LEU A C 1
ATOM 854 O O . LEU A 1 111 ? -0.187 -24 -3.842 1 94.12 111 LEU A O 1
ATOM 858 N N . ASP A 1 112 ? 0.665 -23.25 -5.789 1 90.69 112 ASP A N 1
ATOM 859 C CA . ASP A 1 112 ? 0.223 -24.406 -6.543 1 90.69 112 ASP A CA 1
ATOM 860 C C . ASP A 1 112 ? 0.854 -25.688 -6 1 90.69 112 ASP A C 1
ATOM 862 O O . ASP A 1 112 ? 0.215 -26.75 -5.977 1 90.69 112 ASP A O 1
ATOM 866 N N . GLN A 1 113 ? 2.035 -25.562 -5.469 1 87.75 113 GLN A N 1
ATOM 867 C CA . GLN A 1 113 ? 2.707 -26.719 -4.891 1 87.75 113 GLN A CA 1
ATOM 868 C C . GLN A 1 113 ? 2.012 -27.172 -3.611 1 87.75 113 GLN A C 1
ATOM 870 O O . GLN A 1 113 ? 2.012 -28.375 -3.291 1 87.75 113 GLN A O 1
ATOM 875 N N . PHE A 1 114 ? 1.466 -26.266 -2.904 1 89.25 114 PHE A N 1
ATOM 876 C CA . PHE A 1 114 ? 0.755 -26.578 -1.669 1 89.25 114 PHE A CA 1
ATOM 877 C C . PHE A 1 114 ? -0.629 -27.141 -1.969 1 89.25 114 PHE A C 1
ATOM 879 O O . PHE A 1 114 ? -1.103 -28.047 -1.273 1 89.25 114 PHE A O 1
ATOM 886 N N . LEU A 1 115 ? -1.205 -26.688 -3.004 1 89.94 115 LEU A N 1
ATOM 887 C CA . LEU A 1 115 ? -2.584 -27.062 -3.295 1 89.94 115 LEU A CA 1
ATOM 888 C C . LEU A 1 115 ? -2.637 -28.391 -4.047 1 89.94 115 LEU A C 1
ATOM 890 O O . LEU A 1 115 ? -3.527 -29.203 -3.809 1 89.94 115 LEU A O 1
ATOM 894 N N . TYR A 1 116 ? -1.715 -28.578 -5.02 1 82.56 116 TYR A N 1
ATOM 895 C CA . TYR A 1 116 ? -1.799 -29.703 -5.938 1 82.56 116 TYR A CA 1
ATOM 896 C C . TYR A 1 116 ? -0.588 -30.625 -5.789 1 82.56 116 TYR A C 1
ATOM 898 O O . TYR A 1 116 ? -0.571 -31.734 -6.328 1 82.56 116 TYR A O 1
ATOM 906 N N . GLY A 1 117 ? 0.464 -30.156 -5.27 1 71.06 117 GLY A N 1
ATOM 907 C CA . GLY A 1 117 ? 1.741 -30.844 -5.34 1 71.06 117 GLY A CA 1
ATOM 908 C C . GLY A 1 117 ? 1.872 -31.969 -4.32 1 71.06 117 GLY A C 1
ATOM 909 O O . GLY A 1 117 ? 0.944 -32.219 -3.549 1 71.06 117 GLY A O 1
ATOM 910 N N . TYR A 1 118 ? 2.852 -32.688 -4.523 1 62.03 118 TYR A N 1
ATOM 911 C CA . TYR A 1 118 ? 3.225 -33.844 -3.703 1 62.03 118 TYR A CA 1
ATOM 912 C C . TYR A 1 118 ? 3.395 -33.438 -2.244 1 62.03 118 TYR A C 1
ATOM 914 O O . TYR A 1 118 ? 3.201 -34.25 -1.34 1 62.03 118 TYR A O 1
ATOM 922 N N . LYS A 1 119 ? 3.855 -32.188 -2.127 1 58.38 119 LYS A N 1
ATOM 923 C CA . LYS A 1 119 ? 4.062 -31.672 -0.777 1 58.38 119 LYS A CA 1
ATOM 924 C C . LYS A 1 119 ? 2.75 -31.172 -0.171 1 58.38 119 LYS A C 1
ATOM 926 O O . LYS A 1 119 ? 2.754 -30.391 0.786 1 58.38 119 LYS A O 1
ATOM 931 N N . SER A 1 120 ? 1.756 -31.703 -0.786 1 60.66 120 SER A N 1
ATOM 932 C CA . SER A 1 120 ? 0.474 -31.141 -0.367 1 60.66 120 SER A CA 1
ATOM 933 C C . SER A 1 120 ? 0.388 -31.031 1.151 1 60.66 120 SER A C 1
ATOM 935 O O . SER A 1 120 ? 0.435 -32.031 1.854 1 60.66 120 SER A O 1
ATOM 937 N N . LEU A 1 121 ? 1.173 -29.969 1.607 1 64.62 121 LEU A N 1
ATOM 938 C CA . LEU A 1 121 ? 0.876 -29.578 2.982 1 64.62 121 LEU A CA 1
ATOM 939 C C . LEU A 1 121 ? -0.532 -29.016 3.096 1 64.62 121 LEU A C 1
ATOM 941 O O . LEU A 1 121 ? -1.025 -28.375 2.16 1 64.62 121 LEU A O 1
ATOM 945 N N . ASN A 1 122 ? -1.13 -29.594 4.066 1 80 122 ASN A N 1
ATOM 946 C CA . ASN A 1 122 ? -2.527 -29.219 4.262 1 80 122 ASN A CA 1
ATOM 947 C C . ASN A 1 122 ? -2.654 -27.812 4.844 1 80 122 ASN A C 1
ATOM 949 O O . ASN A 1 122 ? -2.211 -27.562 5.969 1 80 122 ASN A O 1
ATOM 953 N N . LEU A 1 123 ? -3.018 -26.891 3.9 1 92.06 123 LEU A N 1
ATOM 954 C CA . LEU A 1 123 ? -3.432 -25.578 4.391 1 92.06 123 LEU A CA 1
ATOM 955 C C . LEU A 1 123 ? -4.816 -25.641 5.023 1 92.06 123 LEU A C 1
ATOM 957 O O . LEU A 1 123 ? -5.762 -26.141 4.406 1 92.06 123 LEU A O 1
ATOM 961 N N . ASN A 1 124 ? -4.863 -25.25 6.242 1 93.56 124 ASN A N 1
ATOM 962 C CA . ASN A 1 124 ? -6.172 -25.219 6.883 1 93.56 124 ASN A CA 1
ATOM 963 C C . ASN A 1 124 ? -7.008 -24.031 6.402 1 93.56 124 ASN A C 1
ATOM 965 O O . ASN A 1 124 ? -6.559 -23.266 5.551 1 93.56 124 ASN A O 1
ATOM 969 N N . TRP A 1 125 ? -8.203 -23.938 6.895 1 95.44 125 TRP A N 1
ATOM 970 C CA . TRP A 1 125 ? -9.141 -22.938 6.41 1 95.44 125 TRP A CA 1
ATOM 971 C C . TRP A 1 125 ? -8.594 -21.531 6.648 1 95.44 125 TRP A C 1
ATOM 973 O O . TRP A 1 125 ? -8.625 -20.688 5.746 1 95.44 125 TRP A O 1
ATOM 983 N N . ARG A 1 126 ? -8.133 -21.328 7.812 1 94.88 126 ARG A N 1
ATOM 984 C CA . ARG A 1 126 ? -7.625 -20 8.172 1 94.88 126 ARG A CA 1
ATOM 985 C C . ARG A 1 126 ? -6.48 -19.594 7.25 1 94.88 126 ARG A C 1
ATOM 987 O O . ARG A 1 126 ? -6.453 -18.469 6.746 1 94.88 126 ARG A O 1
ATOM 994 N N . GLN A 1 127 ? -5.582 -20.469 7.051 1 94.94 127 GLN A N 1
ATOM 995 C CA . GLN A 1 127 ? -4.445 -20.203 6.18 1 94.94 127 GLN A CA 1
ATOM 996 C C . GLN A 1 127 ? -4.898 -19.891 4.754 1 94.94 127 GLN A C 1
ATOM 998 O O . GLN A 1 127 ? -4.406 -18.953 4.125 1 94.94 127 GLN A O 1
ATOM 1003 N N . ARG A 1 128 ? -5.812 -20.703 4.285 1 96.75 128 ARG A N 1
ATOM 1004 C CA . ARG A 1 128 ? -6.336 -20.5 2.941 1 96.75 128 ARG A CA 1
ATOM 1005 C C . ARG A 1 128 ? -7.02 -19.141 2.826 1 96.75 128 ARG A C 1
ATOM 1007 O O . ARG A 1 128 ? -6.82 -18.422 1.843 1 96.75 128 ARG A O 1
ATOM 1014 N N . PHE A 1 129 ? -7.742 -18.797 3.844 1 97.19 129 PHE A N 1
ATOM 1015 C CA . PHE A 1 129 ? -8.398 -17.5 3.844 1 97.19 129 PHE A CA 1
ATOM 1016 C C . PHE A 1 129 ? -7.367 -16.375 3.848 1 97.19 129 PHE A C 1
ATOM 1018 O O . PHE A 1 129 ? -7.504 -15.398 3.111 1 97.19 129 PHE A O 1
ATOM 1025 N N . GLU A 1 130 ? -6.387 -16.516 4.637 1 96.88 130 GLU A N 1
ATOM 1026 C CA . GLU A 1 130 ? -5.344 -15.492 4.73 1 96.88 130 GLU A CA 1
ATOM 1027 C C . GLU A 1 130 ? -4.625 -15.32 3.396 1 96.88 130 GLU A C 1
ATOM 1029 O O . GLU A 1 130 ? -4.23 -14.211 3.037 1 96.88 130 GLU A O 1
ATOM 1034 N N . ILE A 1 131 ? -4.484 -16.359 2.721 1 97.88 131 ILE A N 1
ATOM 1035 C CA . ILE A 1 131 ? -3.854 -16.312 1.406 1 97.88 131 ILE A CA 1
ATOM 1036 C C . ILE A 1 131 ? -4.75 -15.539 0.434 1 97.88 131 ILE A C 1
ATOM 1038 O O . ILE A 1 131 ? -4.277 -14.672 -0.304 1 97.88 131 ILE A O 1
ATOM 1042 N N . ILE A 1 132 ? -6.059 -15.852 0.467 1 98.56 132 ILE A N 1
ATOM 1043 C CA . ILE A 1 132 ? -7.02 -15.148 -0.38 1 98.56 132 ILE A CA 1
ATOM 1044 C C . ILE A 1 132 ? -7.008 -13.656 -0.054 1 98.56 132 ILE A C 1
ATOM 1046 O O . ILE A 1 132 ? -6.863 -12.82 -0.949 1 98.56 132 ILE A O 1
ATOM 1050 N N . TYR A 1 133 ? -7.078 -13.438 1.17 1 97.81 133 TYR A N 1
ATOM 1051 C CA . TYR A 1 133 ? -7.176 -12.062 1.648 1 97.81 133 TYR A CA 1
ATOM 1052 C C . TYR A 1 133 ? -5.898 -11.289 1.349 1 97.81 133 TYR A C 1
ATOM 1054 O O . TYR A 1 133 ? -5.949 -10.156 0.858 1 97.81 133 TYR A O 1
ATOM 1062 N N . GLY A 1 134 ? -4.766 -11.836 1.646 1 98.06 134 GLY A N 1
ATOM 1063 C CA . GLY A 1 134 ? -3.488 -11.203 1.366 1 98.06 134 GLY A CA 1
ATOM 1064 C C . GLY A 1 134 ? -3.264 -10.938 -0.111 1 98.06 134 GLY A C 1
ATOM 1065 O O . GLY A 1 134 ? -2.77 -9.875 -0.488 1 98.06 134 GLY A O 1
ATOM 1066 N N . THR A 1 135 ? -3.639 -11.859 -0.913 1 98.56 135 THR A N 1
ATOM 1067 C CA . THR A 1 135 ? -3.512 -11.688 -2.355 1 98.56 135 THR A CA 1
ATOM 1068 C C . THR A 1 135 ? -4.383 -10.531 -2.84 1 98.56 135 THR A C 1
ATOM 1070 O O . THR A 1 135 ? -3.941 -9.711 -3.648 1 98.56 135 THR A O 1
ATOM 1073 N N . ALA A 1 136 ? -5.582 -10.484 -2.307 1 98.5 136 ALA A N 1
ATOM 1074 C CA . ALA A 1 136 ? -6.477 -9.383 -2.656 1 98.5 136 ALA A CA 1
ATOM 1075 C C . ALA A 1 136 ? -5.863 -8.039 -2.279 1 98.5 136 ALA A C 1
ATOM 1077 O O . ALA A 1 136 ? -5.91 -7.086 -3.062 1 98.5 136 ALA A O 1
ATOM 1078 N N . ARG A 1 137 ? -5.309 -7.969 -1.157 1 97.69 137 ARG A N 1
ATOM 1079 C CA . ARG A 1 137 ? -4.695 -6.73 -0.683 1 97.69 137 ARG A CA 1
ATOM 1080 C C . ARG A 1 137 ? -3.512 -6.336 -1.562 1 97.69 137 ARG A C 1
ATOM 1082 O O . ARG A 1 137 ? -3.338 -5.16 -1.885 1 97.69 137 ARG A O 1
ATOM 1089 N N . GLY A 1 138 ? -2.699 -7.297 -1.926 1 98.25 138 GLY A N 1
ATOM 1090 C CA . GLY A 1 138 ? -1.603 -7.016 -2.838 1 98.25 138 GLY A CA 1
ATOM 1091 C C . GLY A 1 138 ? -2.062 -6.453 -4.168 1 98.25 138 GLY A C 1
ATOM 1092 O O . GLY A 1 138 ? -1.494 -5.477 -4.668 1 98.25 138 GLY A O 1
ATOM 1093 N N . LEU A 1 139 ? -3.088 -7.023 -4.711 1 98.38 139 LEU A N 1
ATOM 1094 C CA . LEU A 1 139 ? -3.619 -6.566 -5.992 1 98.38 139 LEU A CA 1
ATOM 1095 C C . LEU A 1 139 ? -4.238 -5.18 -5.859 1 98.38 139 LEU A C 1
ATOM 1097 O O . LEU A 1 139 ? -4.105 -4.348 -6.758 1 98.38 139 LEU A O 1
ATOM 1101 N N . ALA A 1 140 ? -4.961 -4.965 -4.75 1 97.69 140 ALA A N 1
ATOM 1102 C CA . ALA A 1 140 ? -5.539 -3.646 -4.516 1 97.69 140 ALA A CA 1
ATOM 1103 C C . ALA A 1 140 ? -4.461 -2.568 -4.496 1 97.69 140 ALA A C 1
ATOM 1105 O O . ALA A 1 140 ? -4.66 -1.47 -5.02 1 97.69 140 ALA A O 1
ATOM 1106 N N . TYR A 1 141 ? -3.34 -2.857 -3.924 1 97.94 141 TYR A N 1
ATOM 1107 C CA . TYR A 1 141 ? -2.223 -1.921 -3.893 1 97.94 141 TYR A CA 1
ATOM 1108 C C . TYR A 1 141 ? -1.714 -1.632 -5.301 1 97.94 141 TYR A C 1
ATOM 1110 O O . TYR A 1 141 ? -1.576 -0.47 -5.691 1 97.94 141 TYR A O 1
ATOM 1118 N N . LEU A 1 142 ? -1.485 -2.666 -6.066 1 96.56 142 LEU A N 1
ATOM 1119 C CA . LEU A 1 142 ? -0.971 -2.516 -7.422 1 96.56 142 LEU A CA 1
ATOM 1120 C C . LEU A 1 142 ? -1.926 -1.687 -8.273 1 96.56 142 LEU A C 1
ATOM 1122 O O . LEU A 1 142 ? -1.489 -0.857 -9.078 1 96.56 142 LEU A O 1
ATOM 1126 N N . HIS A 1 143 ? -3.201 -1.864 -8.023 1 96.5 143 HIS A N 1
ATOM 1127 C CA . HIS A 1 143 ? -4.207 -1.275 -8.906 1 96.5 143 HIS A CA 1
ATOM 1128 C C . HIS A 1 143 ? -4.527 0.158 -8.492 1 96.5 143 HIS A C 1
ATOM 1130 O O . HIS A 1 143 ? -4.734 1.021 -9.344 1 96.5 143 HIS A O 1
ATOM 1136 N N . GLU A 1 144 ? -4.562 0.361 -7.133 1 95.06 144 GLU A N 1
ATOM 1137 C CA . GLU A 1 144 ? -5.285 1.559 -6.711 1 95.06 144 GLU A CA 1
ATOM 1138 C C . GLU A 1 144 ? -4.457 2.389 -5.734 1 95.06 144 GLU A C 1
ATOM 1140 O O . GLU A 1 144 ? -4.84 3.506 -5.383 1 95.06 144 GLU A O 1
ATOM 1145 N N . GLN A 1 145 ? -3.385 1.864 -5.262 1 94.56 145 GLN A N 1
ATOM 1146 C CA . GLN A 1 145 ? -2.762 2.553 -4.137 1 94.56 145 GLN A CA 1
ATOM 1147 C C . GLN A 1 145 ? -1.332 2.967 -4.469 1 94.56 145 GLN A C 1
ATOM 1149 O O . GLN A 1 145 ? -0.763 3.84 -3.809 1 94.56 145 GLN A O 1
ATOM 1154 N N . TYR A 1 146 ? -0.667 2.305 -5.348 1 92.44 146 TYR A N 1
ATOM 1155 C CA . TYR A 1 146 ? 0.639 2.74 -5.832 1 92.44 146 TYR A CA 1
ATOM 1156 C C . TYR A 1 146 ? 0.514 4.004 -6.676 1 92.44 146 TYR A C 1
ATOM 1158 O O . TYR A 1 146 ? -0.596 4.457 -6.965 1 92.44 146 TYR A O 1
ATOM 1166 N N . HIS A 1 147 ? 1.631 4.602 -7.086 1 87.56 147 HIS A N 1
ATOM 1167 C CA . HIS A 1 147 ? 1.649 5.867 -7.809 1 87.56 147 HIS A CA 1
ATOM 1168 C C . HIS A 1 147 ? 1.001 5.727 -9.18 1 87.56 147 HIS A C 1
ATOM 1170 O O . HIS A 1 147 ? 0.361 6.66 -9.672 1 87.56 147 HIS A O 1
ATOM 1176 N N . VAL A 1 148 ? 1.186 4.562 -9.766 1 88.38 148 VAL A N 1
ATOM 1177 C CA . VAL A 1 148 ? 0.583 4.25 -11.055 1 88.38 148 VAL A CA 1
ATOM 1178 C C . VAL A 1 148 ? -0.121 2.896 -10.984 1 88.38 148 VAL A C 1
ATOM 1180 O O . VAL A 1 148 ? 0.21 2.061 -10.133 1 88.38 148 VAL A O 1
ATOM 1183 N N . THR A 1 149 ? -1.115 2.744 -11.844 1 91.06 149 THR A N 1
ATOM 1184 C CA . THR A 1 149 ? -1.804 1.461 -11.914 1 91.06 149 THR A CA 1
ATOM 1185 C C . THR A 1 149 ? -0.919 0.407 -12.57 1 91.06 149 THR A C 1
ATOM 1187 O O . THR A 1 149 ? -0.403 0.623 -13.672 1 91.06 149 THR A O 1
ATOM 1190 N N . ILE A 1 150 ? -0.693 -0.658 -11.922 1 91.94 150 ILE A N 1
ATOM 1191 C CA . ILE A 1 150 ? 0.068 -1.782 -12.453 1 91.94 150 ILE A CA 1
ATOM 1192 C C . ILE A 1 150 ? -0.849 -2.99 -12.633 1 91.94 150 ILE A C 1
ATOM 1194 O O . ILE A 1 150 ? -1.419 -3.49 -11.656 1 91.94 150 ILE A O 1
ATOM 1198 N N . ILE A 1 151 ? -1.004 -3.408 -13.836 1 92.38 151 ILE A N 1
ATOM 1199 C CA . ILE A 1 151 ? -1.78 -4.609 -14.125 1 92.38 151 ILE A CA 1
ATOM 1200 C C . ILE A 1 151 ? -0.855 -5.82 -14.18 1 92.38 151 ILE A C 1
ATOM 1202 O O . ILE A 1 151 ? 0.129 -5.828 -14.922 1 92.38 151 ILE A O 1
ATOM 1206 N N . HIS A 1 152 ? -1.075 -6.828 -13.398 1 92.81 152 HIS A N 1
ATOM 1207 C CA . HIS A 1 152 ? -0.227 -8.008 -13.312 1 92.81 152 HIS A CA 1
ATOM 1208 C C . HIS A 1 152 ? -0.302 -8.844 -14.586 1 92.81 152 HIS A C 1
ATOM 1210 O O . HIS A 1 152 ? 0.724 -9.133 -15.203 1 92.81 152 HIS A O 1
ATOM 1216 N N . ARG A 1 153 ? -1.584 -9.266 -14.977 1 88.69 153 ARG A N 1
ATOM 1217 C CA . ARG A 1 153 ? -1.948 -9.922 -16.234 1 88.69 153 ARG A CA 1
ATOM 1218 C C . ARG A 1 153 ? -1.744 -11.43 -16.141 1 88.69 153 ARG A C 1
ATOM 1220 O O . ARG A 1 153 ? -2.197 -12.172 -17.016 1 88.69 153 ARG A O 1
ATOM 1227 N N . GLU A 1 154 ? -1.082 -11.898 -15.062 1 87.12 154 GLU A N 1
ATOM 1228 C CA . GLU A 1 154 ? -0.796 -13.328 -14.984 1 87.12 154 GLU A CA 1
ATOM 1229 C C . GLU A 1 154 ? -1.02 -13.859 -13.57 1 87.12 154 GLU A C 1
ATOM 1231 O O . GLU A 1 154 ? -0.183 -14.586 -13.031 1 87.12 154 GLU A O 1
ATOM 1236 N N . ILE A 1 155 ? -2.057 -13.469 -12.953 1 94.25 155 ILE A N 1
ATOM 1237 C CA . ILE A 1 155 ? -2.371 -13.969 -11.617 1 94.25 155 ILE A CA 1
ATOM 1238 C C . ILE A 1 155 ? -2.75 -15.445 -11.695 1 94.25 155 ILE A C 1
ATOM 1240 O O . ILE A 1 155 ? -3.648 -15.82 -12.453 1 94.25 155 ILE A O 1
ATOM 1244 N N . LYS A 1 156 ? -2.037 -16.266 -11.078 1 93.19 156 LYS A N 1
ATOM 1245 C CA . LYS A 1 156 ? -2.264 -17.703 -10.953 1 93.19 156 LYS A CA 1
ATOM 1246 C C . LYS A 1 156 ? -1.574 -18.266 -9.719 1 93.19 156 LYS A C 1
ATOM 1248 O O . LYS A 1 156 ? -0.762 -17.578 -9.086 1 93.19 156 LYS A O 1
ATOM 1253 N N . THR A 1 157 ? -1.91 -19.422 -9.32 1 94.12 157 THR A N 1
ATOM 1254 C CA . THR A 1 157 ? -1.441 -19.984 -8.062 1 94.12 157 THR A CA 1
ATOM 1255 C C . THR A 1 157 ? 0.071 -20.188 -8.094 1 94.12 157 THR A C 1
ATOM 1257 O O . THR A 1 157 ? 0.733 -20.094 -7.055 1 94.12 157 THR A O 1
ATOM 1260 N N . SER A 1 158 ? 0.682 -20.375 -9.273 1 91.06 158 SER A N 1
ATOM 1261 C CA . SER A 1 158 ? 2.125 -20.578 -9.367 1 91.06 158 SER A CA 1
ATOM 1262 C C . SER A 1 158 ? 2.881 -19.281 -9.195 1 91.06 158 SER A C 1
ATOM 1264 O O . SER A 1 158 ? 4.098 -19.281 -8.984 1 91.06 158 SER A O 1
ATOM 1266 N N . ASN A 1 159 ? 2.166 -18.125 -9.281 1 92.19 159 ASN A N 1
ATOM 1267 C CA . ASN A 1 159 ? 2.785 -16.812 -9.117 1 92.19 159 ASN A CA 1
ATOM 1268 C C . ASN A 1 159 ? 2.5 -16.234 -7.738 1 92.19 159 ASN A C 1
ATOM 1270 O O . ASN A 1 159 ? 2.752 -15.047 -7.496 1 92.19 159 ASN A O 1
ATOM 1274 N N . ILE A 1 160 ? 1.894 -17.016 -6.906 1 96.38 160 ILE A N 1
ATOM 1275 C CA . ILE A 1 160 ? 1.701 -16.656 -5.504 1 96.38 160 ILE A CA 1
ATOM 1276 C C . ILE A 1 160 ? 2.611 -17.516 -4.625 1 96.38 160 ILE A C 1
ATOM 1278 O O . ILE A 1 160 ? 2.404 -18.719 -4.496 1 96.38 160 ILE A O 1
ATOM 1282 N N . LEU A 1 161 ? 3.582 -16.875 -4.039 1 95.56 161 LEU A N 1
ATOM 1283 C CA . LEU A 1 161 ? 4.531 -17.562 -3.168 1 95.56 161 LEU A CA 1
ATOM 1284 C C . LEU A 1 161 ? 4.137 -17.406 -1.703 1 95.56 161 LEU A C 1
ATOM 1286 O O . LEU A 1 161 ? 3.434 -16.453 -1.344 1 95.56 161 LEU A O 1
ATOM 1290 N N . LEU A 1 162 ? 4.52 -18.359 -0.881 1 93.75 162 LEU A N 1
ATOM 1291 C CA . LEU A 1 162 ? 4.195 -18.328 0.54 1 93.75 162 LEU A CA 1
ATOM 1292 C C . LEU A 1 162 ? 5.457 -18.203 1.385 1 93.75 162 LEU A C 1
ATOM 1294 O O . LEU A 1 162 ? 6.453 -18.875 1.132 1 93.75 162 LEU A O 1
ATOM 1298 N N . ASP A 1 163 ? 5.426 -17.312 2.332 1 91.19 163 ASP A N 1
ATOM 1299 C CA . ASP A 1 163 ? 6.555 -17.172 3.248 1 91.19 163 ASP A CA 1
ATOM 1300 C C . ASP A 1 163 ? 6.473 -18.219 4.367 1 91.19 163 ASP A C 1
ATOM 1302 O O . ASP A 1 163 ? 5.68 -19.156 4.293 1 91.19 163 ASP A O 1
ATOM 1306 N N . ASN A 1 164 ? 7.309 -18.047 5.426 1 88.06 164 ASN A N 1
ATOM 1307 C CA . ASN A 1 164 ? 7.414 -19.031 6.496 1 88.06 164 ASN A CA 1
ATOM 1308 C C . ASN A 1 164 ? 6.152 -19.062 7.355 1 88.06 164 ASN A C 1
ATOM 1310 O O . ASN A 1 164 ? 5.891 -20.047 8.047 1 88.06 164 ASN A O 1
ATOM 1314 N N . GLU A 1 165 ? 5.398 -18.047 7.309 1 89.62 165 GLU A N 1
ATOM 1315 C CA . GLU A 1 165 ? 4.145 -17.984 8.055 1 89.62 165 GLU A CA 1
ATOM 1316 C C . GLU A 1 165 ? 2.945 -18.219 7.141 1 89.62 165 GLU A C 1
ATOM 1318 O O . GLU A 1 165 ? 1.803 -17.984 7.535 1 89.62 165 GLU A O 1
ATOM 1323 N N . TYR A 1 166 ? 3.172 -18.609 5.875 1 91.44 166 TYR A N 1
ATOM 1324 C CA . TYR A 1 166 ? 2.182 -18.953 4.863 1 91.44 166 TYR A CA 1
ATOM 1325 C C . TYR A 1 166 ? 1.427 -17.703 4.398 1 91.44 166 TYR A C 1
ATOM 1327 O O . TYR A 1 166 ? 0.29 -17.812 3.928 1 91.44 166 TYR A O 1
ATOM 1335 N N . GLN A 1 167 ? 2.098 -16.547 4.641 1 94.19 167 GLN A N 1
ATOM 1336 C CA . GLN A 1 167 ? 1.552 -15.328 4.047 1 94.19 167 GLN A CA 1
ATOM 1337 C C . GLN A 1 167 ? 1.895 -15.25 2.561 1 94.19 167 GLN A C 1
ATOM 1339 O O . GLN A 1 167 ? 3.014 -15.57 2.156 1 94.19 167 GLN A O 1
ATOM 1344 N N . PRO A 1 168 ? 0.898 -14.875 1.791 1 97.19 168 PRO A N 1
ATOM 1345 C CA . PRO A 1 168 ? 1.122 -14.859 0.344 1 97.19 168 PRO A CA 1
ATOM 1346 C C . PRO A 1 168 ? 1.917 -13.641 -0.117 1 97.19 168 PRO A C 1
ATOM 1348 O O . PRO A 1 168 ? 1.74 -12.547 0.421 1 97.19 168 PRO A O 1
ATOM 1351 N N . LYS A 1 169 ? 2.77 -13.781 -1.057 1 97.31 169 LYS A N 1
ATOM 1352 C CA . LYS A 1 169 ? 3.432 -12.719 -1.809 1 97.31 169 LYS A CA 1
ATOM 1353 C C . LYS A 1 169 ? 3.311 -12.953 -3.311 1 97.31 169 LYS A C 1
ATOM 1355 O O . LYS A 1 169 ? 3.713 -14 -3.818 1 97.31 169 LYS A O 1
ATOM 1360 N N . ILE A 1 170 ? 2.73 -12.039 -3.992 1 97.25 170 ILE A N 1
ATOM 1361 C CA . ILE A 1 170 ? 2.523 -12.141 -5.434 1 97.25 170 ILE A CA 1
ATOM 1362 C C . ILE A 1 170 ? 3.842 -11.891 -6.164 1 97.25 170 ILE A C 1
ATOM 1364 O O . ILE A 1 170 ? 4.531 -10.906 -5.887 1 97.25 170 ILE A O 1
ATOM 1368 N N . ALA A 1 171 ? 4.191 -12.742 -7.035 1 93.62 171 ALA A N 1
ATOM 1369 C CA . ALA A 1 171 ? 5.422 -12.625 -7.812 1 93.62 171 ALA A CA 1
ATOM 1370 C C . ALA A 1 171 ? 5.121 -12.297 -9.273 1 93.62 171 ALA A C 1
ATOM 1372 O O . ALA A 1 171 ? 3.961 -12.312 -9.688 1 93.62 171 ALA A O 1
ATOM 1373 N N . ASP A 1 172 ? 6.113 -11.844 -10.023 1 87.44 172 ASP A N 1
ATOM 1374 C CA . ASP A 1 172 ? 6.129 -11.688 -11.477 1 87.44 172 ASP A CA 1
ATOM 1375 C C . ASP A 1 172 ? 5.16 -10.602 -11.922 1 87.44 172 ASP A C 1
ATOM 1377 O O . ASP A 1 172 ? 4.574 -10.68 -13.008 1 87.44 172 ASP A O 1
ATOM 1381 N N . PHE A 1 173 ? 4.887 -9.68 -11.07 1 86.12 173 PHE A N 1
ATOM 1382 C CA . PHE A 1 173 ? 4.051 -8.578 -11.531 1 86.12 173 PHE A CA 1
ATOM 1383 C C . PHE A 1 173 ? 4.863 -7.59 -12.367 1 86.12 173 PHE A C 1
ATOM 1385 O O . PHE A 1 173 ? 6.035 -7.344 -12.078 1 86.12 173 PHE A O 1
ATOM 1392 N N . GLY A 1 174 ? 4.312 -7.078 -13.445 1 75.31 174 GLY A N 1
ATOM 1393 C CA . GLY A 1 174 ? 4.934 -6.078 -14.297 1 75.31 174 GLY A CA 1
ATOM 1394 C C . GLY A 1 174 ? 5.883 -6.672 -15.32 1 75.31 174 GLY A C 1
ATOM 1395 O O . GLY A 1 174 ? 6.445 -5.953 -16.156 1 75.31 174 GLY A O 1
ATOM 1396 N N . MET A 1 175 ? 6.023 -7.941 -15.359 1 73.19 175 MET A N 1
ATOM 1397 C CA . MET A 1 175 ? 7.027 -8.602 -16.188 1 73.19 175 MET A CA 1
ATOM 1398 C C . MET A 1 175 ? 6.641 -8.562 -17.656 1 73.19 175 MET A C 1
ATOM 1400 O O . MET A 1 175 ? 7.508 -8.484 -18.531 1 73.19 175 MET A O 1
ATOM 1404 N N . ILE A 1 176 ? 5.41 -8.578 -17.875 1 67 176 ILE A N 1
ATOM 1405 C CA . ILE A 1 176 ? 4.945 -8.609 -19.25 1 67 176 ILE A CA 1
ATOM 1406 C C . ILE A 1 176 ? 5.359 -7.328 -19.969 1 67 176 ILE A C 1
ATOM 1408 O O . ILE A 1 176 ? 5.629 -7.336 -21.172 1 67 176 ILE A O 1
ATOM 1412 N N . ARG A 1 177 ? 5.379 -6.258 -19.141 1 68.62 177 ARG A N 1
ATOM 1413 C CA . ARG A 1 177 ? 5.758 -4.977 -19.719 1 68.62 177 ARG A CA 1
ATOM 1414 C C . ARG A 1 177 ? 7.238 -4.957 -20.094 1 68.62 177 ARG A C 1
ATOM 1416 O O . ARG A 1 177 ? 7.688 -4.082 -20.828 1 68.62 177 ARG A O 1
ATOM 1423 N N . LEU A 1 178 ? 7.961 -5.891 -19.578 1 64.56 178 LEU A N 1
ATOM 1424 C CA . LEU A 1 178 ? 9.391 -5.965 -19.844 1 64.56 178 LEU A CA 1
ATOM 1425 C C . LEU A 1 178 ? 9.68 -6.809 -21.078 1 64.56 178 LEU A C 1
ATOM 1427 O O . LEU A 1 178 ? 10.805 -6.824 -21.578 1 64.56 178 LEU A O 1
ATOM 1431 N N . LEU A 1 179 ? 8.68 -7.465 -21.578 1 62.5 179 LEU A N 1
ATOM 1432 C CA . LEU A 1 179 ? 8.859 -8.344 -22.734 1 62.5 179 LEU A CA 1
ATOM 1433 C C . LEU A 1 179 ? 8.828 -7.551 -24.031 1 62.5 179 LEU A C 1
ATOM 1435 O O . LEU A 1 179 ? 8.203 -6.488 -24.109 1 62.5 179 LEU A O 1
ATOM 1439 N N . PRO A 1 180 ? 9.789 -7.953 -25.016 1 56.53 180 PRO A N 1
ATOM 1440 C CA . PRO A 1 180 ? 9.82 -7.246 -26.297 1 56.53 180 PRO A CA 1
ATOM 1441 C C . PRO A 1 180 ? 8.43 -7.098 -26.922 1 56.53 180 PRO A C 1
ATOM 1443 O O . PRO A 1 180 ? 7.578 -7.977 -26.75 1 56.53 180 PRO A O 1
ATOM 1446 N N . GLU A 1 181 ? 8.086 -5.777 -27.266 1 50.91 181 GLU A N 1
ATOM 1447 C CA . GLU A 1 181 ? 6.828 -5.438 -27.922 1 50.91 181 GLU A CA 1
ATOM 1448 C C . GLU A 1 181 ? 6.652 -6.234 -29.219 1 50.91 181 GLU A C 1
ATOM 1450 O O . GLU A 1 181 ? 5.617 -6.137 -29.875 1 50.91 181 GLU A O 1
ATOM 1455 N N . ASP A 1 182 ? 7.672 -6.746 -29.766 1 44.34 182 ASP A N 1
ATOM 1456 C CA . ASP A 1 182 ? 7.402 -7.332 -31.078 1 44.34 182 ASP A CA 1
ATOM 1457 C C . ASP A 1 182 ? 6.195 -8.266 -31.016 1 44.34 182 ASP A C 1
ATOM 1459 O O . ASP A 1 182 ? 6.074 -9.078 -30.109 1 44.34 182 ASP A O 1
ATOM 1463 N N . LYS A 1 183 ? 5.152 -7.941 -31.75 1 42.59 183 LYS A N 1
ATOM 1464 C CA . LYS A 1 183 ? 3.803 -8.445 -32 1 42.59 183 LYS A CA 1
ATOM 1465 C C . LYS A 1 183 ? 3.771 -9.969 -31.953 1 42.59 183 LYS A C 1
ATOM 1467 O O . LYS A 1 183 ? 2.76 -10.562 -31.562 1 42.59 183 LYS A O 1
ATOM 1472 N N . THR A 1 184 ? 4.684 -10.57 -32.562 1 39.88 184 THR A N 1
ATOM 1473 C CA . THR A 1 184 ? 4.539 -12 -32.844 1 39.88 184 THR A CA 1
ATOM 1474 C C . THR A 1 184 ? 4.742 -12.812 -31.562 1 39.88 184 THR A C 1
ATOM 1476 O O . THR A 1 184 ? 4.023 -13.781 -31.312 1 39.88 184 THR A O 1
ATOM 1479 N N . HIS A 1 185 ? 5.766 -12.5 -30.844 1 41.72 185 HIS A N 1
ATOM 1480 C CA . HIS A 1 185 ? 6.145 -13.336 -29.703 1 41.72 185 HIS A CA 1
ATOM 1481 C C . HIS A 1 185 ? 5.262 -13.055 -28.5 1 41.72 185 HIS A C 1
ATOM 1483 O O . HIS A 1 185 ? 5.039 -13.945 -27.672 1 41.72 185 HIS A O 1
ATOM 1489 N N . LEU A 1 186 ? 5.016 -11.82 -28.219 1 44.66 186 LEU A N 1
ATOM 1490 C CA . LEU A 1 186 ? 3.975 -11.547 -27.234 1 44.66 186 LEU A CA 1
ATOM 1491 C C . LEU A 1 186 ? 2.715 -12.352 -27.547 1 44.66 186 LEU A C 1
ATOM 1493 O O . LEU A 1 186 ? 2.027 -12.805 -26.625 1 44.66 186 LEU A O 1
ATOM 1497 N N . SER A 1 187 ? 2.512 -12.523 -28.859 1 42.41 187 SER A N 1
ATOM 1498 C CA . SER A 1 187 ? 1.352 -13.273 -29.328 1 42.41 187 SER A CA 1
ATOM 1499 C C . SER A 1 187 ? 1.4 -14.719 -28.859 1 42.41 187 SER A C 1
ATOM 1501 O O . SER A 1 187 ? 0.386 -15.273 -28.422 1 42.41 187 SER A O 1
ATOM 1503 N N . THR A 1 188 ? 2.541 -15.258 -29.031 1 42.09 188 THR A N 1
ATOM 1504 C CA . THR A 1 188 ? 2.537 -16.688 -28.766 1 42.09 188 THR A CA 1
ATOM 1505 C C . THR A 1 188 ? 2.529 -16.953 -27.266 1 42.09 188 THR A C 1
ATOM 1507 O O . THR A 1 188 ? 1.756 -17.781 -26.781 1 42.09 188 THR A O 1
ATOM 1510 N N . LYS A 1 189 ? 3.523 -16.422 -26.562 1 47.56 189 LYS A N 1
ATOM 1511 C CA . LYS A 1 189 ? 3.592 -16.703 -25.125 1 47.56 189 LYS A CA 1
ATOM 1512 C C . LYS A 1 189 ? 2.391 -16.109 -24.391 1 47.56 189 LYS A C 1
ATOM 1514 O O . LYS A 1 189 ? 1.817 -16.75 -23.516 1 47.56 189 LYS A O 1
ATOM 1519 N N . ALA A 1 190 ? 2.062 -14.867 -24.828 1 48.53 190 ALA A N 1
ATOM 1520 C CA . ALA A 1 190 ? 0.78 -14.32 -24.391 1 48.53 190 ALA A CA 1
ATOM 1521 C C . ALA A 1 190 ? -0.378 -15.203 -24.844 1 48.53 190 ALA A C 1
ATOM 1523 O O . ALA A 1 190 ? -1.344 -15.406 -24.109 1 48.53 190 ALA A O 1
ATOM 1524 N N . ALA A 1 191 ? -0.163 -15.797 -26 1 46.56 191 ALA A N 1
ATOM 1525 C CA . ALA A 1 191 ? -1.159 -16.719 -26.547 1 46.56 191 ALA A CA 1
ATOM 1526 C C . ALA A 1 191 ? -1.242 -17.984 -25.688 1 46.56 191 ALA A C 1
ATOM 1528 O O . ALA A 1 191 ? -2.336 -18.484 -25.422 1 46.56 191 ALA A O 1
ATOM 1529 N N . ALA A 1 192 ? -0.125 -18.469 -25.312 1 45.88 192 ALA A N 1
ATOM 1530 C CA . ALA A 1 192 ? -0.131 -19.672 -24.484 1 45.88 192 ALA A CA 1
ATOM 1531 C C . ALA A 1 192 ? -0.7 -19.375 -23.094 1 45.88 192 ALA A C 1
ATOM 1533 O O . ALA A 1 192 ? -1.386 -20.203 -22.516 1 45.88 192 ALA A O 1
ATOM 1534 N N . SER A 1 193 ? -0.327 -18.203 -22.594 1 50.25 193 SER A N 1
ATOM 1535 C CA . SER A 1 193 ? -0.912 -17.766 -21.328 1 50.25 193 SER A CA 1
ATOM 1536 C C . SER A 1 193 ? -2.416 -17.547 -21.469 1 50.25 193 SER A C 1
ATOM 1538 O O . SER A 1 193 ? -3.162 -17.75 -20.5 1 50.25 193 SER A O 1
ATOM 1540 N N . MET A 1 194 ? -2.812 -17.172 -22.688 1 48.25 194 MET A N 1
ATOM 1541 C CA . MET A 1 194 ? -4.211 -16.906 -23.016 1 48.25 194 MET A CA 1
ATOM 1542 C C . MET A 1 194 ? -5.031 -18.188 -22.984 1 48.25 194 MET A C 1
ATOM 1544 O O . MET A 1 194 ? -6.254 -18.156 -22.859 1 48.25 194 MET A O 1
ATOM 1548 N N . ASP A 1 195 ? -4.305 -19.281 -23.141 1 52.22 195 ASP A N 1
ATOM 1549 C CA . ASP A 1 195 ? -5.043 -20.531 -23.094 1 52.22 195 ASP A CA 1
ATOM 1550 C C . ASP A 1 195 ? -5.285 -20.984 -21.656 1 52.22 195 ASP A C 1
ATOM 1552 O O . ASP A 1 195 ? -5.816 -22.078 -21.422 1 52.22 195 ASP A O 1
ATOM 1556 N N . SER A 1 196 ? -4.938 -20 -20.734 1 63.88 196 SER A N 1
ATOM 1557 C CA . SER A 1 196 ? -5.043 -20.469 -19.359 1 63.88 196 SER A CA 1
ATOM 1558 C C . SER A 1 196 ? -6.422 -20.172 -18.781 1 63.88 196 SER A C 1
ATOM 1560 O O . SER A 1 196 ? -7.141 -19.312 -19.281 1 63.88 196 SER A O 1
ATOM 1562 N N . GLY A 1 197 ? -7 -21.109 -18.078 1 79.25 197 GLY A N 1
ATOM 1563 C CA . GLY A 1 197 ? -8.258 -21.016 -17.344 1 79.25 197 GLY A CA 1
ATOM 1564 C C . GLY A 1 197 ? -8.344 -19.766 -16.484 1 79.25 197 GLY A C 1
ATOM 1565 O O . GLY A 1 197 ? -9.422 -19.406 -16.016 1 79.25 197 GLY A O 1
ATOM 1566 N N . TYR A 1 198 ? -7.227 -18.938 -16.547 1 87.62 198 TYR A N 1
ATOM 1567 C CA . TYR A 1 198 ? -7.199 -17.766 -15.672 1 87.62 198 TYR A CA 1
ATOM 1568 C C . TYR A 1 198 ? -7.535 -16.5 -16.453 1 87.62 198 TYR A C 1
ATOM 1570 O O . TYR A 1 198 ? -7.836 -15.461 -15.859 1 87.62 198 TYR A O 1
ATOM 1578 N N . VAL A 1 199 ? -7.535 -16.578 -17.766 1 86.94 199 VAL A N 1
ATOM 1579 C CA . VAL A 1 199 ? -7.547 -15.375 -18.578 1 86.94 199 VAL A CA 1
ATOM 1580 C C . VAL A 1 199 ? -8.977 -14.867 -18.734 1 86.94 199 VAL A C 1
ATOM 1582 O O . VAL A 1 199 ? -9.883 -15.641 -19.078 1 86.94 199 VAL A O 1
ATOM 1585 N N . ALA A 1 200 ? -9.078 -13.602 -18.562 1 91 200 ALA A N 1
ATOM 1586 C CA . ALA A 1 200 ? -10.383 -12.969 -18.734 1 91 200 ALA A CA 1
ATOM 1587 C C . ALA A 1 200 ? -10.812 -13.008 -20.203 1 91 200 ALA A C 1
ATOM 1589 O O . ALA A 1 200 ? -9.984 -12.82 -21.109 1 91 200 ALA A O 1
ATOM 1590 N N . PRO A 1 201 ? -12.07 -13.195 -20.422 1 87 201 PRO A N 1
ATOM 1591 C CA . PRO A 1 201 ? -12.562 -13.375 -21.781 1 87 201 PRO A CA 1
ATOM 1592 C C . PRO A 1 201 ? -12.266 -12.164 -22.672 1 87 201 PRO A C 1
ATOM 1594 O O . PRO A 1 201 ? -11.898 -12.328 -23.844 1 87 201 PRO A O 1
ATOM 1597 N N . GLU A 1 202 ? -12.438 -10.914 -22.172 1 89.69 202 GLU A N 1
ATOM 1598 C CA . GLU A 1 202 ? -12.227 -9.727 -23 1 89.69 202 GLU A CA 1
ATOM 1599 C C . GLU A 1 202 ? -10.758 -9.586 -23.391 1 89.69 202 GLU A C 1
ATOM 1601 O O . GLU A 1 202 ? -10.445 -9.031 -24.453 1 89.69 202 GLU A O 1
ATOM 1606 N N . TYR A 1 203 ? -9.953 -10.055 -22.562 1 86.62 203 TYR A N 1
ATOM 1607 C CA . TYR A 1 203 ? -8.531 -10.031 -22.859 1 86.62 203 TYR A CA 1
ATOM 1608 C C . TYR A 1 203 ? -8.156 -11.133 -23.844 1 86.62 203 TYR A C 1
ATOM 1610 O O . TYR A 1 203 ? -7.398 -10.898 -24.797 1 86.62 203 TYR A O 1
ATOM 1618 N N . ALA A 1 204 ? -8.664 -12.281 -23.641 1 81.56 204 ALA A N 1
ATOM 1619 C CA . ALA A 1 204 ? -8.383 -13.445 -24.5 1 81.56 204 ALA A CA 1
ATOM 1620 C C . ALA A 1 204 ? -8.898 -13.219 -25.906 1 81.56 204 ALA A C 1
ATOM 1622 O O . ALA A 1 204 ? -8.211 -13.539 -26.891 1 81.56 204 ALA A O 1
ATOM 1623 N N . VAL A 1 205 ? -10.094 -12.656 -26 1 79.06 205 VAL A N 1
ATOM 1624 C CA . VAL A 1 205 ? -10.781 -12.578 -27.297 1 79.06 205 VAL A CA 1
ATOM 1625 C C . VAL A 1 205 ? -10.422 -11.266 -27.984 1 79.06 205 VAL A C 1
ATOM 1627 O O . VAL A 1 205 ? -10.102 -11.25 -29.172 1 79.06 205 VAL A O 1
ATOM 1630 N N . HIS A 1 206 ? -10.391 -10.078 -27.219 1 81.38 206 HIS A N 1
ATOM 1631 C CA . HIS A 1 206 ? -10.281 -8.766 -27.844 1 81.38 206 HIS A CA 1
ATOM 1632 C C . HIS A 1 206 ? -8.961 -8.094 -27.484 1 81.38 206 HIS A C 1
ATOM 1634 O O . HIS A 1 206 ? -8.641 -7.027 -28.016 1 81.38 206 HIS A O 1
ATOM 1640 N N . GLY A 1 207 ? -8.25 -8.641 -26.578 1 82.12 207 GLY A N 1
ATOM 1641 C CA . GLY A 1 207 ? -7.027 -8 -26.125 1 82.12 207 GLY A CA 1
ATOM 1642 C C . GLY A 1 207 ? -7.273 -6.762 -25.281 1 82.12 207 GLY A C 1
ATOM 1643 O O . GLY A 1 207 ? -6.383 -5.926 -25.125 1 82.12 207 GLY A O 1
ATOM 1644 N N . GLN A 1 208 ? -8.492 -6.594 -24.906 1 85.06 208 GLN A N 1
ATOM 1645 C CA . GLN A 1 208 ? -8.836 -5.453 -24.062 1 85.06 208 GLN A CA 1
ATOM 1646 C C . GLN A 1 208 ? -8.242 -5.598 -22.656 1 85.06 208 GLN A C 1
ATOM 1648 O O . GLN A 1 208 ? -8.5 -6.586 -21.969 1 85.06 208 GLN A O 1
ATOM 1653 N N . LEU A 1 209 ? -7.461 -4.547 -22.312 1 88.19 209 LEU A N 1
ATOM 1654 C CA . LEU A 1 209 ? -6.711 -4.664 -21.062 1 88.19 209 LEU A CA 1
ATOM 1655 C C . LEU A 1 209 ? -7.16 -3.609 -20.062 1 88.19 209 LEU A C 1
ATOM 1657 O O . LEU A 1 209 ? -7.277 -2.43 -20.391 1 88.19 209 LEU A O 1
ATOM 1661 N N . SER A 1 210 ? -7.543 -4.047 -18.859 1 92.88 210 SER A N 1
ATOM 1662 C CA . SER A 1 210 ? -7.777 -3.242 -17.656 1 92.88 210 SER A CA 1
ATOM 1663 C C . SER A 1 210 ? -7.422 -4.016 -16.391 1 92.88 210 SER A C 1
ATOM 1665 O O . SER A 1 210 ? -7.102 -5.203 -16.453 1 92.88 210 SER A O 1
ATOM 1667 N N . GLU A 1 211 ? -7.441 -3.361 -15.273 1 94.88 211 GLU A N 1
ATOM 1668 C CA . GLU A 1 211 ? -7.129 -4.027 -14.008 1 94.88 211 GLU A CA 1
ATOM 1669 C C . GLU A 1 211 ? -8.102 -5.168 -13.727 1 94.88 211 GLU A C 1
ATOM 1671 O O . GLU A 1 211 ? -7.805 -6.062 -12.938 1 94.88 211 GLU A O 1
ATOM 1676 N N . LYS A 1 212 ? -9.219 -5.172 -14.453 1 96.25 212 LYS A N 1
ATOM 1677 C CA . LYS A 1 212 ? -10.258 -6.164 -14.211 1 96.25 212 LYS A CA 1
ATOM 1678 C C . LYS A 1 212 ? -9.836 -7.543 -14.711 1 96.25 212 LYS A C 1
ATOM 1680 O O . LYS A 1 212 ? -10.422 -8.555 -14.328 1 96.25 212 LYS A O 1
ATOM 1685 N N . VAL A 1 213 ? -8.836 -7.637 -15.547 1 94.12 213 VAL A N 1
ATOM 1686 C CA . VAL A 1 213 ? -8.32 -8.938 -15.977 1 94.12 213 VAL A CA 1
ATOM 1687 C C . VAL A 1 213 ? -7.699 -9.664 -14.781 1 94.12 213 VAL A C 1
ATOM 1689 O O . VAL A 1 213 ? -7.852 -10.875 -14.641 1 94.12 213 VAL A O 1
ATOM 1692 N N . ASP A 1 214 ? -7.023 -8.867 -13.953 1 96.31 214 ASP A N 1
ATOM 1693 C CA . ASP A 1 214 ? -6.461 -9.422 -12.727 1 96.31 214 ASP A CA 1
ATOM 1694 C C . ASP A 1 214 ? -7.566 -9.875 -11.773 1 96.31 214 ASP A C 1
ATOM 1696 O O . ASP A 1 214 ? -7.434 -10.906 -11.102 1 96.31 214 ASP A O 1
ATOM 1700 N N . THR A 1 215 ? -8.633 -9.086 -11.719 1 98.25 215 THR A N 1
ATOM 1701 C CA . THR A 1 215 ? -9.766 -9.43 -10.859 1 98.25 215 THR A CA 1
ATOM 1702 C C . THR A 1 215 ? -10.359 -10.773 -11.266 1 98.25 215 THR A C 1
ATOM 1704 O O . THR A 1 215 ? -10.664 -11.609 -10.414 1 98.25 215 THR A O 1
ATOM 1707 N N . TYR A 1 216 ? -10.477 -10.93 -12.562 1 96.94 216 TYR A N 1
ATOM 1708 C CA . TYR A 1 216 ? -10.984 -12.195 -13.094 1 96.94 216 TYR A CA 1
ATOM 1709 C C . TYR A 1 216 ? -10.094 -13.359 -12.672 1 96.94 216 TYR A C 1
ATOM 1711 O O . TYR A 1 216 ? -10.578 -14.344 -12.117 1 96.94 216 TYR A O 1
ATOM 1719 N N . SER A 1 217 ? -8.836 -13.227 -12.914 1 96.44 217 SER A N 1
ATOM 1720 C CA . SER A 1 217 ? -7.879 -14.273 -12.578 1 96.44 217 SER A CA 1
ATOM 1721 C C . SER A 1 217 ? -7.879 -14.562 -11.078 1 96.44 217 SER A C 1
ATOM 1723 O O . SER A 1 217 ? -7.746 -15.719 -10.664 1 96.44 217 SER A O 1
ATOM 1725 N N . PHE A 1 218 ? -8.023 -13.531 -10.297 1 98.31 218 PHE A N 1
ATOM 1726 C CA . PHE A 1 218 ? -8.102 -13.688 -8.852 1 98.31 218 PHE A CA 1
ATOM 1727 C C . PHE A 1 218 ? -9.273 -14.578 -8.469 1 98.31 218 PHE A C 1
ATOM 1729 O O . PHE A 1 218 ? -9.141 -15.469 -7.621 1 98.31 218 PHE A O 1
ATOM 1736 N N . GLY A 1 219 ? -10.398 -14.32 -9.078 1 98.31 219 GLY A N 1
ATOM 1737 C CA . GLY A 1 219 ? -11.555 -15.156 -8.812 1 98.31 219 GLY A CA 1
ATOM 1738 C C . GLY A 1 219 ? -11.297 -16.625 -9.055 1 98.31 219 GLY A C 1
ATOM 1739 O O . GLY A 1 219 ? -11.703 -17.484 -8.258 1 98.31 219 GLY A O 1
ATOM 1740 N N . ILE A 1 220 ? -10.625 -16.906 -10.117 1 96.69 220 ILE A N 1
ATOM 1741 C CA . ILE A 1 220 ? -10.281 -18.281 -10.445 1 96.69 220 ILE A CA 1
ATOM 1742 C C . ILE A 1 220 ? -9.344 -18.844 -9.375 1 96.69 220 ILE A C 1
ATOM 1744 O O . ILE A 1 220 ? -9.539 -19.984 -8.914 1 96.69 220 ILE A O 1
ATOM 1748 N N . VAL A 1 221 ? -8.383 -18.078 -8.961 1 97.62 221 VAL A N 1
ATOM 1749 C CA . VAL A 1 221 ? -7.434 -18.484 -7.938 1 97.62 221 VAL A CA 1
ATOM 1750 C C . VAL A 1 221 ? -8.18 -18.797 -6.637 1 97.62 221 VAL A C 1
ATOM 1752 O O . VAL A 1 221 ? -7.875 -19.781 -5.957 1 97.62 221 VAL A O 1
ATOM 1755 N N . VAL A 1 222 ? -9.148 -17.953 -6.32 1 98.31 222 VAL A N 1
ATOM 1756 C CA . VAL A 1 222 ? -9.938 -18.172 -5.109 1 98.31 222 VAL A CA 1
ATOM 1757 C C . VAL A 1 222 ? -10.648 -19.531 -5.191 1 98.31 222 VAL A C 1
ATOM 1759 O O . VAL A 1 222 ? -10.656 -20.297 -4.227 1 98.31 222 VAL A O 1
ATOM 1762 N N . LEU A 1 223 ? -11.219 -19.844 -6.324 1 96.88 223 LEU A N 1
ATOM 1763 C CA . LEU A 1 223 ? -11.891 -21.125 -6.508 1 96.88 223 LEU A CA 1
ATOM 1764 C C . LEU A 1 223 ? -10.906 -22.281 -6.359 1 96.88 223 LEU A C 1
ATOM 1766 O O . LEU A 1 223 ? -11.242 -23.312 -5.777 1 96.88 223 LEU A O 1
ATOM 1770 N N . GLU A 1 224 ? -9.719 -22.062 -6.832 1 95.88 224 GLU A N 1
ATOM 1771 C CA . GLU A 1 224 ? -8.695 -23.094 -6.684 1 95.88 224 GLU A CA 1
ATOM 1772 C C . GLU A 1 224 ? -8.328 -23.297 -5.219 1 95.88 224 GLU A C 1
ATOM 1774 O O . GLU A 1 224 ? -8.164 -24.438 -4.766 1 95.88 224 GLU A O 1
ATOM 1779 N N . ILE A 1 225 ? -8.219 -22.234 -4.508 1 96.56 225 ILE A N 1
ATOM 1780 C CA . ILE A 1 225 ? -7.828 -22.312 -3.104 1 96.56 225 ILE A CA 1
ATOM 1781 C C . ILE A 1 225 ? -8.914 -23.016 -2.299 1 96.56 225 ILE A C 1
ATOM 1783 O O . ILE A 1 225 ? -8.609 -23.891 -1.478 1 96.56 225 ILE A O 1
ATOM 1787 N N . ILE A 1 226 ? -10.148 -22.703 -2.596 1 96.38 226 ILE A N 1
ATOM 1788 C CA . ILE A 1 226 ? -11.266 -23.234 -1.829 1 96.38 226 ILE A CA 1
ATOM 1789 C C . ILE A 1 226 ? -11.492 -24.703 -2.182 1 96.38 226 ILE A C 1
ATOM 1791 O O . ILE A 1 226 ? -11.797 -25.516 -1.309 1 96.38 226 ILE A O 1
ATOM 1795 N N . SER A 1 227 ? -11.273 -25.078 -3.404 1 94.25 227 SER A N 1
ATOM 1796 C CA . SER A 1 227 ? -11.633 -26.422 -3.871 1 94.25 227 SER A CA 1
ATOM 1797 C C . SER A 1 227 ? -10.43 -27.359 -3.812 1 94.25 227 SER A C 1
ATOM 1799 O O . SER A 1 227 ? -10.602 -28.578 -3.781 1 94.25 227 SER A O 1
ATOM 1801 N N . GLY A 1 228 ? -9.266 -26.734 -3.936 1 92.12 228 GLY A N 1
ATOM 1802 C CA . GLY A 1 228 ? -8.078 -27.562 -4.051 1 92.12 228 GLY A CA 1
ATOM 1803 C C . GLY A 1 228 ? -7.906 -28.188 -5.426 1 92.12 228 GLY A C 1
ATOM 1804 O O . GLY A 1 228 ? -7.094 -29.094 -5.609 1 92.12 228 GLY A O 1
ATOM 1805 N N . LYS A 1 229 ? -8.695 -27.703 -6.355 1 89.75 229 LYS A N 1
ATOM 1806 C CA . LYS A 1 229 ? -8.664 -28.203 -7.719 1 89.75 229 LYS A CA 1
ATOM 1807 C C . LYS A 1 229 ? -8.07 -27.172 -8.68 1 89.75 229 LYS A C 1
ATOM 1809 O O . LYS A 1 229 ? -8.195 -25.969 -8.453 1 89.75 229 LYS A O 1
ATOM 1814 N N . ARG A 1 230 ? -7.434 -27.656 -9.719 1 89.31 230 ARG A N 1
ATOM 1815 C CA . ARG A 1 230 ? -6.906 -26.766 -10.742 1 89.31 230 ARG A CA 1
ATOM 1816 C C . ARG A 1 230 ? -8.023 -26.234 -11.633 1 89.31 230 ARG A C 1
ATOM 1818 O O . ARG A 1 230 ? -9.086 -26.844 -11.742 1 89.31 230 ARG A O 1
ATOM 1825 N N . CYS A 1 231 ? -7.805 -25.125 -12.234 1 87.06 231 CYS A N 1
ATOM 1826 C CA . CYS A 1 231 ? -8.836 -24.5 -13.047 1 87.06 231 CYS A CA 1
ATOM 1827 C C . CYS A 1 231 ? -9.188 -25.359 -14.25 1 87.06 231 CYS A C 1
ATOM 1829 O O . CYS A 1 231 ? -10.344 -25.391 -14.68 1 87.06 231 CYS A O 1
ATOM 1831 N N . HIS A 1 232 ? -8.156 -25.984 -14.914 1 75.69 232 HIS A N 1
ATOM 1832 C CA . HIS A 1 232 ? -8.469 -26.906 -16 1 75.69 232 HIS A CA 1
ATOM 1833 C C . HIS A 1 232 ? -8.383 -28.359 -15.531 1 75.69 232 HIS A C 1
ATOM 1835 O O . HIS A 1 232 ? -7.352 -28.797 -15.023 1 75.69 232 HIS A O 1
ATOM 1841 N N . TYR A 1 233 ? -9.414 -28.766 -14.719 1 57.25 233 TYR A N 1
ATOM 1842 C CA . TYR A 1 233 ? -9.289 -30.109 -14.18 1 57.25 233 TYR A CA 1
ATOM 1843 C C . TYR A 1 233 ? -9.586 -31.156 -15.242 1 57.25 233 TYR A C 1
ATOM 1845 O O . TYR A 1 233 ? -10.57 -31.047 -15.977 1 57.25 233 TYR A O 1
ATOM 1853 N N . VAL A 1 234 ? -8.5 -31.703 -15.711 1 52.25 234 VAL A N 1
ATOM 1854 C CA . VAL A 1 234 ? -8.648 -32.969 -16.422 1 52.25 234 VAL A CA 1
ATOM 1855 C C . VAL A 1 234 ? -8.906 -34.094 -15.414 1 52.25 234 VAL A C 1
ATOM 1857 O O . VAL A 1 234 ? -8.203 -34.188 -14.406 1 52.25 234 VAL A O 1
ATOM 1860 N N . GLU A 1 235 ? -10.094 -34.625 -15.422 1 49.12 235 GLU A N 1
ATOM 1861 C CA . GLU A 1 235 ? -10.414 -35.812 -14.594 1 49.12 235 GLU A CA 1
ATOM 1862 C C . GLU A 1 235 ? -9.281 -36.812 -14.633 1 49.12 235 GLU A C 1
ATOM 1864 O O . GLU A 1 235 ? -8.453 -36.812 -15.539 1 49.12 235 GLU A O 1
ATOM 1869 N N . ASP A 1 236 ? -9.078 -37.469 -13.469 1 49.41 236 ASP A N 1
ATOM 1870 C CA . ASP A 1 236 ? -8.094 -38.562 -13.359 1 49.41 236 ASP A CA 1
ATOM 1871 C C . ASP A 1 236 ? -8.094 -39.438 -14.609 1 49.41 236 ASP A C 1
ATOM 1873 O O . ASP A 1 236 ? -7.059 -39.969 -14.984 1 49.41 236 ASP A O 1
ATOM 1877 N N . ASP A 1 237 ? -9.195 -39.656 -15.195 1 45.88 237 ASP A N 1
ATOM 1878 C CA . ASP A 1 237 ? -9.312 -40.625 -16.297 1 45.88 237 ASP A CA 1
ATOM 1879 C C . ASP A 1 237 ? -8.922 -39.969 -17.625 1 45.88 237 ASP A C 1
ATOM 1881 O O . ASP A 1 237 ? -9.078 -40.562 -18.688 1 45.88 237 ASP A O 1
ATOM 1885 N N . GLY A 1 238 ? -8.398 -38.812 -17.594 1 50.19 238 GLY A N 1
ATOM 1886 C CA . GLY A 1 238 ? -7.902 -38.156 -18.797 1 50.19 238 GLY A CA 1
ATOM 1887 C C . GLY A 1 238 ? -8.953 -37.281 -19.484 1 50.19 238 GLY A C 1
ATOM 1888 O O . GLY A 1 238 ? -8.656 -36.625 -20.469 1 50.19 238 GLY A O 1
ATOM 1889 N N . SER A 1 239 ? -10.148 -37.438 -19.156 1 51.09 239 SER A N 1
ATOM 1890 C CA . SER A 1 239 ? -11.227 -36.75 -19.844 1 51.09 239 SER A CA 1
ATOM 1891 C C . SER A 1 239 ? -11.273 -35.281 -19.453 1 51.09 239 SER A C 1
ATOM 1893 O O . SER A 1 239 ? -10.852 -34.906 -18.344 1 51.09 239 SER A O 1
ATOM 1895 N N . ILE A 1 240 ? -11.258 -34.469 -20.453 1 53.31 240 ILE A N 1
ATOM 1896 C CA . ILE A 1 240 ? -11.359 -33.031 -20.266 1 53.31 240 ILE A CA 1
ATOM 1897 C C . ILE A 1 240 ? -12.461 -32.719 -19.25 1 53.31 240 ILE A C 1
ATOM 1899 O O . ILE A 1 240 ? -13.633 -33 -19.5 1 53.31 240 ILE A O 1
ATOM 1903 N N . GLY A 1 241 ? -12.148 -32.688 -17.969 1 57.31 241 GLY A N 1
ATOM 1904 C CA . GLY A 1 241 ? -13.133 -32.406 -16.938 1 57.31 241 GLY A CA 1
ATOM 1905 C C . GLY A 1 241 ? -13.711 -31 -17.031 1 57.31 241 GLY A C 1
ATOM 1906 O O . GLY A 1 241 ? -13.32 -30.219 -17.906 1 57.31 241 GLY A O 1
ATOM 1907 N N . GLN A 1 242 ? -14.828 -30.828 -16.391 1 65.81 242 GLN A N 1
ATOM 1908 C CA . GLN A 1 242 ? -15.547 -29.562 -16.312 1 65.81 242 GLN A CA 1
ATOM 1909 C C . GLN A 1 242 ? -14.656 -28.453 -15.773 1 65.81 242 GLN A C 1
ATOM 1911 O O . GLN A 1 242 ? -13.859 -28.672 -14.852 1 65.81 242 GLN A O 1
ATOM 1916 N N . ASN A 1 243 ? -14.539 -27.328 -16.5 1 85.81 243 ASN A N 1
ATOM 1917 C CA . ASN A 1 243 ? -13.914 -26.109 -16.047 1 85.81 243 ASN A CA 1
ATOM 1918 C C . ASN A 1 243 ? -14.328 -25.766 -14.609 1 85.81 243 ASN A C 1
ATOM 1920 O O . ASN A 1 243 ? -15.508 -25.875 -14.258 1 85.81 243 ASN A O 1
ATOM 1924 N N . LEU A 1 244 ? -13.359 -25.594 -13.773 1 91.25 244 LEU A N 1
ATOM 1925 C CA . LEU A 1 244 ? -13.617 -25.344 -12.359 1 91.25 244 LEU A CA 1
ATOM 1926 C C . LEU A 1 244 ? -14.672 -24.25 -12.18 1 91.25 244 LEU A C 1
ATOM 1928 O O . LEU A 1 244 ? -15.531 -24.359 -11.297 1 91.25 244 LEU A O 1
ATOM 1932 N N . LEU A 1 245 ? -14.547 -23.188 -13 1 92.56 245 LEU A N 1
ATOM 1933 C CA . LEU A 1 245 ? -15.516 -22.094 -12.906 1 92.56 245 LEU A CA 1
ATOM 1934 C C . LEU A 1 245 ? -16.922 -22.609 -13.195 1 92.56 245 LEU A C 1
ATOM 1936 O O . LEU A 1 245 ? -17.875 -22.281 -12.469 1 92.56 245 LEU A O 1
ATOM 1940 N N . GLU A 1 246 ? -17.031 -23.391 -14.188 1 89.62 246 GLU A N 1
ATOM 1941 C CA . GLU A 1 246 ? -18.328 -23.969 -14.531 1 89.62 246 GLU A CA 1
ATOM 1942 C C . GLU A 1 246 ? -18.828 -24.891 -13.43 1 89.62 246 GLU A C 1
ATOM 1944 O O . GLU A 1 246 ? -20.016 -24.859 -13.086 1 89.62 246 GLU A O 1
ATOM 1949 N N . TYR A 1 247 ? -17.969 -25.625 -12.961 1 90.94 247 TYR A N 1
ATOM 1950 C CA . TYR A 1 247 ? -18.312 -26.516 -11.852 1 90.94 247 TYR A CA 1
ATOM 1951 C C . TYR A 1 247 ? -18.812 -25.719 -10.656 1 90.94 247 TYR A C 1
ATOM 1953 O O . TYR A 1 247 ? -19.844 -26.062 -10.062 1 90.94 247 TYR A O 1
ATOM 1961 N N . ALA A 1 248 ? -18.141 -24.672 -10.297 1 93.75 248 ALA A N 1
ATOM 1962 C CA . ALA A 1 248 ? -18.531 -23.828 -9.172 1 93.75 248 ALA A CA 1
ATOM 1963 C C . ALA A 1 248 ? -19.906 -23.219 -9.383 1 93.75 248 ALA A C 1
ATOM 1965 O O . ALA A 1 248 ? -20.734 -23.203 -8.461 1 93.75 248 ALA A O 1
ATOM 1966 N N . TRP A 1 249 ? -20.172 -22.766 -10.586 1 91.69 249 TRP A N 1
ATOM 1967 C CA . TRP A 1 249 ? -21.469 -22.188 -10.891 1 91.69 249 TRP A CA 1
ATOM 1968 C C . TRP A 1 249 ? -22.578 -23.234 -10.758 1 91.69 249 TRP A C 1
ATOM 1970 O O . TRP A 1 249 ? -23.641 -22.953 -10.219 1 91.69 249 TRP A O 1
ATOM 1980 N N . ASN A 1 250 ? -22.297 -24.406 -11.273 1 91.69 250 ASN A N 1
ATOM 1981 C CA . ASN A 1 250 ? -23.266 -25.5 -11.188 1 91.69 250 ASN A CA 1
ATOM 1982 C C . ASN A 1 250 ? -23.609 -25.812 -9.742 1 91.69 250 ASN A C 1
ATOM 1984 O O . ASN A 1 250 ? -24.797 -25.984 -9.406 1 91.69 250 ASN A O 1
ATOM 1988 N N . LEU A 1 251 ? -22.641 -25.906 -8.945 1 93.62 251 LEU A N 1
ATOM 1989 C CA . LEU A 1 251 ? -22.859 -26.188 -7.535 1 93.62 251 LEU A CA 1
ATOM 1990 C C . LEU A 1 251 ? -23.625 -25.047 -6.867 1 93.62 251 LEU A C 1
ATOM 1992 O O . LEU A 1 251 ? -24.531 -25.281 -6.062 1 93.62 251 LEU A O 1
ATOM 1996 N N . TYR A 1 252 ? -23.25 -23.828 -7.168 1 92.19 252 TYR A N 1
ATOM 1997 C CA . TYR A 1 252 ? -23.891 -22.656 -6.586 1 92.19 252 TYR A CA 1
ATOM 1998 C C . TYR A 1 252 ? -25.375 -22.594 -6.953 1 92.19 252 TYR A C 1
ATOM 2000 O O . TYR A 1 252 ? -26.219 -22.359 -6.09 1 92.19 252 TYR A O 1
ATOM 2008 N N . ASP A 1 253 ? -25.703 -22.859 -8.188 1 92.25 253 ASP A N 1
ATOM 2009 C CA . ASP A 1 253 ? -27.078 -22.781 -8.688 1 92.25 253 ASP A CA 1
ATOM 2010 C C . ASP A 1 253 ? -27.953 -23.859 -8.031 1 92.25 253 ASP A C 1
ATOM 2012 O O . ASP A 1 253 ? -29.141 -23.625 -7.801 1 92.25 253 ASP A O 1
ATOM 2016 N N . ARG A 1 254 ? -27.359 -24.953 -7.68 1 93.75 254 ARG A N 1
ATOM 2017 C CA . ARG A 1 254 ? -28.094 -26.062 -7.082 1 93.75 254 ARG A CA 1
ATOM 2018 C C . ARG A 1 254 ? -28.141 -25.938 -5.566 1 93.75 254 ARG A C 1
ATOM 2020 O O . ARG A 1 254 ? -28.703 -26.797 -4.883 1 93.75 254 ARG A O 1
ATOM 2027 N N . GLY A 1 255 ? -27.5 -24.891 -5.027 1 92.94 255 GLY A N 1
ATOM 2028 C CA . GLY A 1 255 ? -27.469 -24.703 -3.586 1 92.94 255 GLY A CA 1
ATOM 2029 C C . GLY A 1 255 ? -26.5 -25.625 -2.877 1 92.94 255 GLY A C 1
ATOM 2030 O O . GLY A 1 255 ? -26.594 -25.812 -1.662 1 92.94 255 GLY A O 1
ATOM 2031 N N . ALA A 1 256 ? -25.641 -26.297 -3.625 1 95.62 256 ALA A N 1
ATOM 2032 C CA . ALA A 1 256 ? -24.672 -27.234 -3.074 1 95.62 256 ALA A CA 1
ATOM 2033 C C . ALA A 1 256 ? -23.266 -26.641 -3.068 1 95.62 256 ALA A C 1
ATOM 2035 O O . ALA A 1 256 ? -22.297 -27.328 -3.387 1 95.62 256 ALA A O 1
ATOM 2036 N N . TYR A 1 257 ? -23.188 -25.344 -2.799 1 92.31 257 TYR A N 1
ATOM 2037 C CA . TYR A 1 257 ? -21.938 -24.625 -2.93 1 92.31 257 TYR A CA 1
ATOM 2038 C C . TYR A 1 257 ? -20.891 -25.188 -1.973 1 92.31 257 TYR A C 1
ATOM 2040 O O . TYR A 1 257 ? -19.688 -25.109 -2.246 1 92.31 257 TYR A O 1
ATOM 2048 N N . LEU A 1 258 ? -21.25 -25.812 -0.854 1 95 258 LEU A N 1
ATOM 2049 C CA . LEU A 1 258 ? -20.312 -26.344 0.127 1 95 258 LEU A CA 1
ATOM 2050 C C . LEU A 1 258 ? -19.562 -27.547 -0.427 1 95 258 LEU A C 1
ATOM 2052 O O . LEU A 1 258 ? -18.484 -27.906 0.064 1 95 258 LEU A O 1
ATOM 2056 N N . ASN A 1 259 ? -20.125 -28.203 -1.473 1 95.38 259 ASN A N 1
ATOM 2057 C CA . ASN A 1 259 ? -19.484 -29.344 -2.111 1 95.38 259 ASN A CA 1
ATOM 2058 C C . ASN A 1 259 ? -18.219 -28.922 -2.861 1 95.38 259 ASN A C 1
ATOM 2060 O O . ASN A 1 259 ? -17.406 -29.766 -3.234 1 95.38 259 ASN A O 1
ATOM 2064 N N . LEU A 1 260 ? -18.109 -27.609 -3.031 1 95.19 260 LEU A N 1
ATOM 2065 C CA . LEU A 1 260 ? -16.922 -27.078 -3.715 1 95.19 260 LEU A CA 1
ATOM 2066 C C . LEU A 1 260 ? -15.711 -27.109 -2.795 1 95.19 260 LEU A C 1
ATOM 2068 O O . LEU A 1 260 ? -14.57 -27.156 -3.266 1 95.19 260 LEU A O 1
ATOM 2072 N N . VAL A 1 261 ? -15.953 -27.062 -1.516 1 95.88 261 VAL A N 1
ATOM 2073 C CA . VAL A 1 261 ? -14.875 -26.922 -0.542 1 95.88 261 VAL A CA 1
ATOM 2074 C C . VAL A 1 261 ? -14.031 -28.188 -0.532 1 95.88 261 VAL A C 1
ATOM 2076 O O . VAL A 1 261 ? -14.562 -29.297 -0.542 1 95.88 261 VAL A O 1
ATOM 2079 N N . ASP A 1 262 ? -12.742 -28 -0.601 1 93.62 262 ASP A N 1
ATOM 2080 C CA . ASP A 1 262 ? -11.773 -29.094 -0.555 1 93.62 262 ASP A CA 1
ATOM 2081 C C . ASP A 1 262 ? -12.07 -30.047 0.598 1 93.62 262 ASP A C 1
ATOM 2083 O O . ASP A 1 262 ? -12.172 -29.625 1.752 1 93.62 262 ASP A O 1
ATOM 2087 N N . GLU A 1 263 ? -12.133 -31.234 0.389 1 91.62 263 GLU A N 1
ATOM 2088 C CA . GLU A 1 263 ? -12.469 -32.25 1.385 1 91.62 263 GLU A CA 1
ATOM 2089 C C . GLU A 1 263 ? -11.375 -32.375 2.445 1 91.62 263 GLU A C 1
ATOM 2091 O O . GLU A 1 263 ? -11.617 -32.875 3.539 1 91.62 263 GLU A O 1
ATOM 2096 N N . ARG A 1 264 ? -10.266 -31.938 2.131 1 91.06 264 ARG A N 1
ATOM 2097 C CA . ARG A 1 264 ? -9.148 -32.031 3.064 1 91.06 264 ARG A CA 1
ATOM 2098 C C . ARG A 1 264 ? -9.305 -31 4.191 1 91.06 264 ARG A C 1
ATOM 2100 O O . ARG A 1 264 ? -8.641 -31.109 5.223 1 91.06 264 ARG A O 1
ATOM 2107 N N . ILE A 1 265 ? -10.203 -30.062 4.023 1 93.19 265 ILE A N 1
ATOM 2108 C CA . ILE A 1 265 ? -10.438 -29.047 5.047 1 93.19 265 ILE A CA 1
ATOM 2109 C C . ILE A 1 265 ? -11.43 -29.578 6.078 1 93.19 265 ILE A C 1
ATOM 2111 O O . ILE A 1 265 ? -12.484 -30.109 5.723 1 93.19 265 ILE A O 1
ATOM 2115 N N . ASP A 1 266 ? -11.07 -29.391 7.348 1 93.25 266 ASP A N 1
ATOM 2116 C CA . ASP A 1 266 ? -11.977 -29.766 8.43 1 93.25 266 ASP A CA 1
ATOM 2117 C C . ASP A 1 266 ? -13.227 -28.875 8.422 1 93.25 266 ASP A C 1
ATOM 2119 O O . ASP A 1 266 ? -13.133 -27.656 8.555 1 93.25 266 ASP A O 1
ATOM 2123 N N . PRO A 1 267 ? -14.328 -29.5 8.336 1 92.75 267 PRO A N 1
ATOM 2124 C CA . PRO A 1 267 ? -15.562 -28.703 8.266 1 92.75 267 PRO A CA 1
ATOM 2125 C C . PRO A 1 267 ? -15.828 -27.906 9.539 1 92.75 267 PRO A C 1
ATOM 2127 O O . PRO A 1 267 ? -16.641 -26.984 9.539 1 92.75 267 PRO A O 1
ATOM 2130 N N . THR A 1 268 ? -15.195 -28.219 10.547 1 94.5 268 THR A N 1
ATOM 2131 C CA . THR A 1 268 ? -15.391 -27.5 11.805 1 94.5 268 THR A CA 1
ATOM 2132 C C . THR A 1 268 ? -14.57 -26.219 11.828 1 94.5 268 THR A C 1
ATOM 2134 O O . THR A 1 268 ? -14.773 -25.359 12.695 1 94.5 268 THR A O 1
ATOM 2137 N N . GLU A 1 269 ? -13.758 -26.031 10.828 1 93.81 269 GLU A N 1
ATOM 2138 C CA . GLU A 1 269 ? -12.828 -24.906 10.836 1 93.81 269 GLU A CA 1
ATOM 2139 C C . GLU A 1 269 ? -13.469 -23.672 10.211 1 93.81 269 GLU A C 1
ATOM 2141 O O . GLU A 1 269 ? -12.906 -22.578 10.289 1 93.81 269 GLU A O 1
ATOM 2146 N N . TYR A 1 270 ? -14.562 -23.812 9.617 1 93.94 270 TYR A N 1
ATOM 2147 C CA . TYR A 1 270 ? -15.188 -22.656 8.977 1 93.94 270 TYR A CA 1
ATOM 2148 C C . TYR A 1 270 ? -16.703 -22.719 9.109 1 93.94 270 TYR A C 1
ATOM 2150 O O . TYR A 1 270 ? -17.281 -23.797 9.227 1 93.94 270 TYR A O 1
ATOM 2158 N N . ALA A 1 271 ? -17.328 -21.516 9.156 1 94.25 271 ALA A N 1
ATOM 2159 C CA . ALA A 1 271 ? -18.781 -21.422 9.07 1 94.25 271 ALA A CA 1
ATOM 2160 C C . ALA A 1 271 ? -19.25 -21.531 7.625 1 94.25 271 ALA A C 1
ATOM 2162 O O . ALA A 1 271 ? -18.625 -20.984 6.715 1 94.25 271 ALA A O 1
ATOM 2163 N N . ASN A 1 272 ? -20.375 -22.188 7.406 1 94.31 272 ASN A N 1
ATOM 2164 C CA . ASN A 1 272 ? -20.938 -22.344 6.07 1 94.31 272 ASN A CA 1
ATOM 2165 C C . ASN A 1 272 ? -21.125 -21 5.379 1 94.31 272 ASN A C 1
ATOM 2167 O O . ASN A 1 272 ? -20.875 -20.875 4.18 1 94.31 272 ASN A O 1
ATOM 2171 N N . GLU A 1 273 ? -21.516 -20.031 6.168 1 94 273 GLU A N 1
ATOM 2172 C CA . GLU A 1 273 ? -21.781 -18.703 5.621 1 94 273 GLU A CA 1
ATOM 2173 C C . GLU A 1 273 ? -20.484 -18.062 5.109 1 94 273 GLU A C 1
ATOM 2175 O O . GLU A 1 273 ? -20.516 -17.312 4.125 1 94 273 GLU A O 1
ATOM 2180 N N . ASP A 1 274 ? -19.422 -18.375 5.773 1 94.31 274 ASP A N 1
ATOM 2181 C CA . ASP A 1 274 ? -18.125 -17.828 5.348 1 94.31 274 ASP A CA 1
ATOM 2182 C C . ASP A 1 274 ? -17.688 -18.422 4.016 1 94.31 274 ASP A C 1
ATOM 2184 O O . ASP A 1 274 ? -17.25 -17.703 3.119 1 94.31 274 ASP A O 1
ATOM 2188 N N . ALA A 1 275 ? -17.859 -19.703 3.918 1 95.75 275 ALA A N 1
ATOM 2189 C CA . ALA A 1 275 ? -17.516 -20.375 2.668 1 95.75 275 ALA A CA 1
ATOM 2190 C C . ALA A 1 275 ? -18.375 -19.859 1.517 1 95.75 275 ALA A C 1
ATOM 2192 O O . ALA A 1 275 ? -17.875 -19.594 0.426 1 95.75 275 ALA A O 1
ATOM 2193 N N . LYS A 1 276 ? -19.641 -19.719 1.802 1 95.12 276 LYS A N 1
ATOM 2194 C CA . LYS A 1 276 ? -20.562 -19.203 0.796 1 95.12 276 LYS A CA 1
ATOM 2195 C C . LYS A 1 276 ? -20.141 -17.812 0.323 1 95.12 276 LYS A C 1
ATOM 2197 O O . LYS A 1 276 ? -20.109 -17.547 -0.88 1 95.12 276 LYS A O 1
ATOM 2202 N N . LYS A 1 277 ? -19.828 -17 1.217 1 95.75 277 LYS A N 1
ATOM 2203 C CA . LYS A 1 277 ? -19.422 -15.625 0.914 1 95.75 277 LYS A CA 1
ATOM 2204 C C . LYS A 1 277 ? -18.188 -15.594 0.02 1 95.75 277 LYS A C 1
ATOM 2206 O O . LYS A 1 277 ? -18.141 -14.852 -0.96 1 95.75 277 LYS A O 1
ATOM 2211 N N . ILE A 1 278 ? -17.234 -16.406 0.372 1 97.44 278 ILE A N 1
ATOM 2212 C CA . ILE A 1 278 ? -15.984 -16.438 -0.383 1 97.44 278 ILE A CA 1
ATOM 2213 C C . ILE A 1 278 ? -16.25 -16.922 -1.802 1 97.44 278 ILE A C 1
ATOM 2215 O O . ILE A 1 278 ? -15.727 -16.375 -2.77 1 97.44 278 ILE A O 1
ATOM 2219 N N . ILE A 1 279 ? -17.078 -17.922 -1.931 1 96.88 279 ILE A N 1
ATOM 2220 C CA . ILE A 1 279 ? -17.438 -18.469 -3.238 1 96.88 279 ILE A CA 1
ATOM 2221 C C . ILE A 1 279 ? -18.172 -17.422 -4.059 1 96.88 279 ILE A C 1
ATOM 2223 O O . ILE A 1 279 ? -17.891 -17.234 -5.242 1 96.88 279 ILE A O 1
ATOM 2227 N N . GLU A 1 280 ? -19.031 -16.688 -3.432 1 96.56 280 GLU A N 1
ATOM 2228 C CA . GLU A 1 280 ? -19.781 -15.641 -4.117 1 96.56 280 GLU A CA 1
ATOM 2229 C C . GLU A 1 280 ? -18.859 -14.523 -4.598 1 96.56 280 GLU A C 1
ATOM 2231 O O . GLU A 1 280 ? -19.047 -13.984 -5.688 1 96.56 280 GLU A O 1
ATOM 2236 N N . ILE A 1 281 ? -17.922 -14.18 -3.758 1 97.5 281 ILE A N 1
ATOM 2237 C CA . ILE A 1 281 ? -16.953 -13.172 -4.148 1 97.5 281 ILE A CA 1
ATOM 2238 C C . ILE A 1 281 ? -16.172 -13.641 -5.375 1 97.5 281 ILE A C 1
ATOM 2240 O O . ILE A 1 281 ? -15.969 -12.875 -6.32 1 97.5 281 ILE A O 1
ATOM 2244 N N . ALA A 1 282 ? -15.773 -14.914 -5.387 1 98.06 282 ALA A N 1
ATOM 2245 C CA . ALA A 1 282 ? -15.062 -15.477 -6.531 1 98.06 282 ALA A CA 1
ATOM 2246 C C . ALA A 1 282 ? -15.914 -15.398 -7.797 1 98.06 282 ALA A C 1
ATOM 2248 O O . ALA A 1 282 ? -15.422 -15.023 -8.859 1 98.06 282 ALA A O 1
ATOM 2249 N N . LEU A 1 283 ? -17.156 -15.734 -7.672 1 96.19 283 LEU A N 1
ATOM 2250 C CA . LEU A 1 283 ? -18.062 -15.719 -8.812 1 96.19 283 LEU A CA 1
ATOM 2251 C C . LEU A 1 283 ? -18.312 -14.289 -9.289 1 96.19 283 LEU A C 1
ATOM 2253 O O . LEU A 1 283 ? -18.422 -14.047 -10.492 1 96.19 283 LEU A O 1
ATOM 2257 N N . MET A 1 284 ? -18.328 -13.359 -8.375 1 96.88 284 MET A N 1
ATOM 2258 C CA . MET A 1 284 ? -18.469 -11.953 -8.734 1 96.88 284 MET A CA 1
ATOM 2259 C C . MET A 1 284 ? -17.25 -11.477 -9.523 1 96.88 284 MET A C 1
ATOM 2261 O O . MET A 1 284 ? -17.391 -10.766 -10.523 1 96.88 284 MET A O 1
ATOM 2265 N N . CYS A 1 285 ? -16.109 -11.914 -9.133 1 98.06 285 CYS A N 1
ATOM 2266 C CA . CYS A 1 285 ? -14.859 -11.508 -9.766 1 98.06 285 CYS A CA 1
ATOM 2267 C C . CYS A 1 285 ? -14.758 -12.07 -11.18 1 98.06 285 CYS A C 1
ATOM 2269 O O . CYS A 1 285 ? -14.008 -11.547 -12 1 98.06 285 CYS A O 1
ATOM 2271 N N . THR A 1 286 ? -15.477 -13.117 -11.453 1 96.5 286 THR A N 1
ATOM 2272 C CA . THR A 1 286 ? -15.297 -13.812 -12.727 1 96.5 286 THR A CA 1
ATOM 2273 C C . THR A 1 286 ? -16.469 -13.547 -13.656 1 96.5 286 THR A C 1
ATOM 2275 O O . THR A 1 286 ? -16.703 -14.305 -14.602 1 96.5 286 THR A O 1
ATOM 2278 N N . GLN A 1 287 ? -17.188 -12.492 -13.359 1 94.81 287 GLN A N 1
ATOM 2279 C CA . GLN A 1 287 ? -18.281 -12.117 -14.25 1 94.81 287 GLN A CA 1
ATOM 2280 C C . GLN A 1 287 ? -17.766 -11.766 -15.641 1 94.81 287 GLN A C 1
ATOM 2282 O O . GLN A 1 287 ? -16.703 -11.172 -15.781 1 94.81 287 GLN A O 1
ATOM 2287 N N . SER A 1 288 ? -18.5 -12.047 -16.625 1 89.44 288 SER A N 1
ATOM 2288 C CA . SER A 1 288 ? -18.078 -11.844 -18 1 89.44 288 SER A CA 1
ATOM 2289 C C . SER A 1 288 ? -18 -10.359 -18.344 1 89.44 288 SER A C 1
ATOM 2291 O O . SER A 1 288 ? -17 -9.891 -18.875 1 89.44 288 SER A O 1
ATOM 2293 N N . PRO A 1 289 ? -19.125 -9.602 -18.094 1 90.88 289 PRO A N 1
ATOM 2294 C CA . PRO A 1 289 ? -18.969 -8.164 -18.344 1 90.88 289 PRO A CA 1
ATOM 2295 C C . PRO A 1 289 ? -17.953 -7.496 -17.438 1 90.88 289 PRO A C 1
ATOM 2297 O O . PRO A 1 289 ? -18.016 -7.66 -16.219 1 90.88 289 PRO A O 1
ATOM 2300 N N . VAL A 1 290 ? -17.141 -6.781 -17.969 1 93.62 290 VAL A N 1
ATOM 2301 C CA . VAL A 1 290 ? -16.031 -6.141 -17.234 1 93.62 290 VAL A CA 1
ATOM 2302 C C . VAL A 1 290 ? -16.594 -5.25 -16.141 1 93.62 290 VAL A C 1
ATOM 2304 O O . VAL A 1 290 ? -16.094 -5.242 -15.016 1 93.62 290 VAL A O 1
ATOM 2307 N N . SER A 1 291 ? -17.656 -4.539 -16.406 1 92.75 291 SER A N 1
ATOM 2308 C CA . SER A 1 291 ? -18.25 -3.566 -15.492 1 92.75 291 SER A CA 1
ATOM 2309 C C . SER A 1 291 ? -18.875 -4.25 -14.281 1 92.75 291 SER A C 1
ATOM 2311 O O . SER A 1 291 ? -19.094 -3.617 -13.25 1 92.75 291 SER A O 1
ATOM 2313 N N . ALA A 1 292 ? -19.141 -5.527 -14.398 1 93.69 292 ALA A N 1
ATOM 2314 C CA . ALA A 1 292 ? -19.797 -6.262 -13.312 1 93.69 292 ALA A CA 1
ATOM 2315 C C . ALA A 1 292 ? -18.766 -6.785 -12.312 1 93.69 292 ALA A C 1
ATOM 2317 O O . ALA A 1 292 ? -19.141 -7.246 -11.227 1 93.69 292 ALA A O 1
ATOM 2318 N N . ARG A 1 293 ? -17.562 -6.691 -12.625 1 96.38 293 ARG A N 1
ATOM 2319 C CA . ARG A 1 293 ? -16.516 -7.152 -11.711 1 96.38 293 ARG A CA 1
ATOM 2320 C C . ARG A 1 293 ? -16.125 -6.051 -10.727 1 96.38 293 ARG A C 1
ATOM 2322 O O . ARG A 1 293 ? -16.016 -4.887 -11.102 1 96.38 293 ARG A O 1
ATOM 2329 N N . PRO A 1 294 ? -15.961 -6.402 -9.508 1 96.81 294 PRO A N 1
ATOM 2330 C CA . PRO A 1 294 ? -15.578 -5.395 -8.516 1 96.81 294 PRO A CA 1
ATOM 2331 C C . PRO A 1 294 ? -14.125 -4.953 -8.648 1 96.81 294 PRO A C 1
ATOM 2333 O O . PRO A 1 294 ? -13.312 -5.664 -9.242 1 96.81 294 PRO A O 1
ATOM 2336 N N . ALA A 1 295 ? -13.836 -3.715 -8.141 1 96.19 295 ALA A N 1
ATOM 2337 C CA . ALA A 1 295 ? -12.453 -3.322 -7.918 1 96.19 295 ALA A CA 1
ATOM 2338 C C . ALA A 1 295 ? -11.82 -4.137 -6.793 1 96.19 295 ALA A C 1
ATOM 2340 O O . ALA A 1 295 ? -12.523 -4.613 -5.895 1 96.19 295 ALA A O 1
ATOM 2341 N N . MET A 1 296 ? -10.531 -4.332 -6.82 1 97.69 296 MET A N 1
ATOM 2342 C CA . MET A 1 296 ? -9.891 -5.168 -5.812 1 97.69 296 MET A CA 1
ATOM 2343 C C . MET A 1 296 ? -10.031 -4.555 -4.426 1 97.69 296 MET A C 1
ATOM 2345 O O . MET A 1 296 ? -10.117 -5.277 -3.43 1 97.69 296 MET A O 1
ATOM 2349 N N . SER A 1 297 ? -10.055 -3.217 -4.336 1 94.94 297 SER A N 1
ATOM 2350 C CA . SER A 1 297 ? -10.32 -2.588 -3.047 1 94.94 297 SER A CA 1
ATOM 2351 C C . SER A 1 297 ? -11.68 -3.01 -2.498 1 94.94 297 SER A C 1
ATOM 2353 O O . SER A 1 297 ? -11.836 -3.186 -1.287 1 94.94 297 SER A O 1
ATOM 2355 N N . GLU A 1 298 ? -12.641 -3.141 -3.352 1 95 298 GLU A N 1
ATOM 2356 C CA . GLU A 1 298 ? -13.961 -3.615 -2.949 1 95 298 GLU A CA 1
ATOM 2357 C C . GLU A 1 298 ? -13.914 -5.07 -2.492 1 95 298 GLU A C 1
ATOM 2359 O O . GLU A 1 298 ? -14.57 -5.445 -1.521 1 95 298 GLU A O 1
ATOM 2364 N N . VAL A 1 299 ? -13.156 -5.863 -3.193 1 97.19 299 VAL A N 1
ATOM 2365 C CA . VAL A 1 299 ? -12.984 -7.262 -2.818 1 97.19 299 VAL A CA 1
ATOM 2366 C C . VAL A 1 299 ? -12.398 -7.352 -1.411 1 97.19 299 VAL A C 1
ATOM 2368 O O . VAL A 1 299 ? -12.859 -8.148 -0.589 1 97.19 299 VAL A O 1
ATOM 2371 N N . VAL A 1 300 ? -11.391 -6.516 -1.143 1 96.62 300 VAL A N 1
ATOM 2372 C CA . VAL A 1 300 ? -10.766 -6.484 0.175 1 96.62 300 VAL A CA 1
ATOM 2373 C C . VAL A 1 300 ? -11.805 -6.145 1.236 1 96.62 300 VAL A C 1
ATOM 2375 O O . VAL A 1 300 ? -11.844 -6.762 2.303 1 96.62 300 VAL A O 1
ATOM 2378 N N . THR A 1 301 ? -12.664 -5.203 0.959 1 92.81 301 THR A N 1
ATOM 2379 C CA . THR A 1 301 ? -13.711 -4.789 1.885 1 92.81 301 THR A CA 1
ATOM 2380 C C . THR A 1 301 ? -14.695 -5.93 2.133 1 92.81 301 THR A C 1
ATOM 2382 O O . THR A 1 301 ? -15.055 -6.207 3.279 1 92.81 301 THR A O 1
ATOM 2385 N N . LEU A 1 302 ? -15.078 -6.598 1.097 1 93.06 302 LEU A N 1
ATOM 2386 C CA . LEU A 1 302 ? -16.031 -7.703 1.2 1 93.06 302 LEU A CA 1
ATOM 2387 C C . LEU A 1 302 ? -15.445 -8.844 2.031 1 93.06 302 LEU A C 1
ATOM 2389 O O . LEU A 1 302 ? -16.156 -9.477 2.805 1 93.06 302 LEU A O 1
ATOM 2393 N N . LEU A 1 303 ? -14.164 -9.031 1.922 1 94.62 303 LEU A N 1
ATOM 2394 C CA . LEU A 1 303 ? -13.5 -10.125 2.629 1 94.62 303 LEU A CA 1
ATOM 2395 C C . LEU A 1 303 ? -13.281 -9.766 4.094 1 94.62 303 LEU A C 1
ATOM 2397 O O . LEU A 1 303 ? -13.133 -10.648 4.941 1 94.62 303 LEU A O 1
ATOM 2401 N N . SER A 1 304 ? -13.195 -8.391 4.375 1 88.25 304 SER A N 1
ATOM 2402 C CA . SER A 1 304 ? -12.906 -7.93 5.73 1 88.25 304 SER A CA 1
ATOM 2403 C C . SER A 1 304 ? -14.148 -7.969 6.605 1 88.25 304 SER A C 1
ATOM 2405 O O . SER A 1 304 ? -14.055 -7.977 7.836 1 88.25 304 SER A O 1
ATOM 2407 N N . ASP A 1 305 ? -15.461 -7.605 6.207 1 70.62 305 ASP A N 1
ATOM 2408 C CA . ASP A 1 305 ? -16.719 -7.469 6.922 1 70.62 305 ASP A CA 1
ATOM 2409 C C . ASP A 1 305 ? -16.953 -8.648 7.863 1 70.62 305 ASP A C 1
ATOM 2411 O O . ASP A 1 305 ? -17.828 -8.602 8.734 1 70.62 305 ASP A O 1
ATOM 2415 N N . LYS A 1 306 ? -16.422 -9.648 7.906 1 54.91 306 LYS A N 1
ATOM 2416 C CA . LYS A 1 306 ? -16.797 -10.648 8.906 1 54.91 306 LYS A CA 1
ATOM 2417 C C . LYS A 1 306 ? -16.656 -10.094 10.32 1 54.91 306 LYS A C 1
ATOM 2419 O O . LYS A 1 306 ? -17.422 -10.438 11.211 1 54.91 306 LYS A O 1
ATOM 2424 N N . SER A 1 307 ? -15.586 -9.242 10.703 1 46.03 307 SER A N 1
ATOM 2425 C CA . SER A 1 307 ? -15.148 -9.023 12.078 1 46.03 307 SER A CA 1
ATOM 2426 C C . SER A 1 307 ? -15.859 -7.832 12.711 1 46.03 307 SER A C 1
ATOM 2428 O O . SER A 1 307 ? -15.719 -7.582 13.906 1 46.03 307 SER A O 1
ATOM 2430 N N . LEU A 1 308 ? -16.547 -6.926 12.117 1 40.34 308 LEU A N 1
ATOM 2431 C CA . LEU A 1 308 ? -16.922 -5.621 12.641 1 40.34 308 LEU A CA 1
ATOM 2432 C C . LEU A 1 308 ? -18.172 -5.719 13.508 1 40.34 308 LEU A C 1
ATOM 2434 O O . LEU A 1 308 ? -18.531 -4.762 14.188 1 40.34 308 LEU A O 1
ATOM 2438 N N . ASP A 1 309 ? -18.953 -6.562 13.453 1 39.38 309 ASP A N 1
ATOM 2439 C CA . ASP A 1 309 ? -20.234 -6.453 14.125 1 39.38 309 ASP A CA 1
ATOM 2440 C C . ASP A 1 309 ? -20.062 -6.211 15.617 1 39.38 309 ASP A C 1
ATOM 2442 O O . ASP A 1 309 ? -21.031 -5.91 16.328 1 39.38 309 ASP A O 1
ATOM 2446 N N . GLU A 1 310 ? -18.906 -6.367 16.266 1 39.81 310 GLU A N 1
ATOM 2447 C CA . GLU A 1 310 ? -19.016 -6.414 17.719 1 39.81 310 GLU A CA 1
ATOM 2448 C C . GLU A 1 310 ? -18.516 -5.121 18.359 1 39.81 310 GLU A C 1
ATOM 2450 O O . GLU A 1 310 ? -18.234 -5.082 19.547 1 39.81 310 GLU A O 1
ATOM 2455 N N . ILE A 1 311 ? -18.312 -3.967 17.641 1 39.44 311 ILE A N 1
ATOM 2456 C CA . ILE A 1 311 ? -17.609 -3.023 18.5 1 39.44 311 ILE A CA 1
ATOM 2457 C C . ILE A 1 311 ? -18.578 -1.989 19.047 1 39.44 311 ILE A C 1
ATOM 2459 O O . ILE A 1 311 ? -19.188 -1.225 18.297 1 39.44 311 ILE A O 1
ATOM 2463 N N . PRO A 1 312 ? -18.938 -2.043 20.328 1 40.81 312 PRO A N 1
ATOM 2464 C CA . PRO A 1 312 ? -19.766 -1.012 20.953 1 40.81 312 PRO A CA 1
ATOM 2465 C C . PRO A 1 312 ? -19.016 0.309 21.141 1 40.81 312 PRO A C 1
ATOM 2467 O O . PRO A 1 312 ? -17.797 0.313 21.359 1 40.81 312 PRO A O 1
ATOM 2470 N N . HIS A 1 313 ? -19.469 1.508 20.781 1 40.94 313 HIS A N 1
ATOM 2471 C CA . HIS A 1 313 ? -18.922 2.842 20.984 1 40.94 313 HIS A CA 1
ATOM 2472 C C . HIS A 1 313 ? -18.984 3.258 22.453 1 40.94 313 HIS A C 1
ATOM 2474 O O . HIS A 1 313 ? -20.047 3.242 23.062 1 40.94 313 HIS A O 1
ATOM 2480 N N . VAL A 1 314 ? -17.938 3.203 23.25 1 45.97 314 VAL A N 1
ATOM 2481 C CA . VAL A 1 314 ? -17.953 3.684 24.625 1 45.97 314 VAL A CA 1
ATOM 2482 C C . VAL A 1 314 ? -17.328 5.078 24.688 1 45.97 314 VAL A C 1
ATOM 2484 O O . VAL A 1 314 ? -16.281 5.328 24.078 1 45.97 314 VAL A O 1
ATOM 2487 N N . ARG A 1 315 ? -17.938 6.074 25.25 1 47.06 315 ARG A N 1
ATOM 2488 C CA . ARG A 1 315 ? -17.438 7.426 25.484 1 47.06 315 ARG A CA 1
ATOM 2489 C C . ARG A 1 315 ? -16.141 7.402 26.281 1 47.06 315 ARG A C 1
ATOM 2491 O O . ARG A 1 315 ? -16 6.625 27.219 1 47.06 315 ARG A O 1
ATOM 2498 N N . PRO A 1 316 ? -15.156 8 25.75 1 41.38 316 PRO A N 1
ATOM 2499 C CA . PRO A 1 316 ? -13.922 8.039 26.547 1 41.38 316 PRO A CA 1
ATOM 2500 C C . PRO A 1 316 ? -14.125 8.672 27.922 1 41.38 316 PRO A C 1
ATOM 2502 O O . PRO A 1 316 ? -14.875 9.641 28.062 1 41.38 316 PRO A O 1
ATOM 2505 N N . THR A 1 317 ? -13.969 7.934 29.031 1 36.47 317 THR A N 1
ATOM 2506 C CA . THR A 1 317 ? -14.031 8.445 30.391 1 36.47 317 THR A CA 1
ATOM 2507 C C . THR A 1 317 ? -12.977 9.523 30.625 1 36.47 317 THR A C 1
ATOM 2509 O O . THR A 1 317 ? -11.797 9.32 30.312 1 36.47 317 THR A O 1
ATOM 2512 N N . SER A 1 318 ? -13.281 10.703 30.562 1 34.78 318 SER A N 1
ATOM 2513 C CA . SER A 1 318 ? -12.438 11.812 30.984 1 34.78 318 SER A CA 1
ATOM 2514 C C . SER A 1 318 ? -11.797 11.531 32.344 1 34.78 318 SER A C 1
ATOM 2516 O O . SER A 1 318 ? -12.484 11.18 33.312 1 34.78 318 SER A O 1
ATOM 2518 N N . HIS A 1 319 ? -10.578 11.086 32.531 1 32.94 319 HIS A N 1
ATOM 2519 C CA . HIS A 1 319 ? -9.922 11.086 33.844 1 32.94 319 HIS A CA 1
ATOM 2520 C C . HIS A 1 319 ? -9.867 12.492 34.438 1 32.94 319 HIS A C 1
ATOM 2522 O O . HIS A 1 319 ? -9.219 13.375 33.875 1 32.94 319 HIS A O 1
ATOM 2528 N N . GLU A 1 320 ? -10.773 13.047 35.125 1 30.2 320 GLU A N 1
ATOM 2529 C CA . GLU A 1 320 ? -10.648 14.125 36.094 1 30.2 320 GLU A CA 1
ATOM 2530 C C . GLU A 1 320 ? -9.617 13.789 37.156 1 30.2 320 GLU A C 1
ATOM 2532 O O . GLU A 1 320 ? -9.961 13.242 38.219 1 30.2 320 GLU A O 1
ATOM 2537 N N . ASP A 1 321 ? -8.523 13.094 37.062 1 30.16 321 ASP A N 1
ATOM 2538 C CA . ASP A 1 321 ? -7.688 13.086 38.25 1 30.16 321 ASP A CA 1
ATOM 2539 C C . ASP A 1 321 ? -7.117 14.477 38.562 1 30.16 321 ASP A C 1
ATOM 2541 O O . ASP A 1 321 ? -6.496 15.086 37.688 1 30.16 321 ASP A O 1
ATOM 2545 N N . ASN A 1 322 ? -7.645 15.18 39.594 1 28.86 322 ASN A N 1
ATOM 2546 C CA . ASN A 1 322 ? -7.102 16.219 40.469 1 28.86 322 ASN A CA 1
ATOM 2547 C C . ASN A 1 322 ? -5.703 15.859 40.969 1 28.86 322 ASN A C 1
ATOM 2549 O O . ASN A 1 322 ? -5.551 15.078 41.906 1 28.86 322 ASN A O 1
ATOM 2553 N N . ILE A 1 323 ? -4.719 15.625 40.219 1 28.06 323 ILE A N 1
ATOM 2554 C CA . ILE A 1 323 ? -3.375 15.562 40.781 1 28.06 323 ILE A CA 1
ATOM 2555 C C . ILE A 1 323 ? -3.041 16.891 41.469 1 28.06 323 ILE A C 1
ATOM 2557 O O . ILE A 1 323 ? -2.953 17.922 40.812 1 28.06 323 ILE A O 1
ATOM 2561 N N . ASN A 1 324 ? -3.447 16.984 42.781 1 27.66 324 ASN A N 1
ATOM 2562 C CA . ASN A 1 324 ? -2.922 17.859 43.812 1 27.66 324 ASN A CA 1
ATOM 2563 C C . ASN A 1 324 ? -1.409 17.719 43.969 1 27.66 324 ASN A C 1
ATOM 2565 O O . ASN A 1 324 ? -0.916 16.703 44.438 1 27.66 324 ASN A O 1
ATOM 2569 N N . ILE A 1 325 ? -0.661 18.188 43.062 1 24.23 325 ILE A N 1
ATOM 2570 C CA . ILE A 1 325 ? 0.768 18.375 43.312 1 24.23 325 ILE A CA 1
ATOM 2571 C C . ILE A 1 325 ? 0.981 19.25 44.531 1 24.23 325 ILE A C 1
ATOM 2573 O O . ILE A 1 325 ? 0.568 20.406 44.562 1 24.23 325 ILE A O 1
ATOM 2577 N N . LYS A 1 326 ? 1.079 18.562 45.688 1 27.75 326 LYS A N 1
ATOM 2578 C CA . LYS A 1 326 ? 1.568 19.172 46.938 1 27.75 326 LYS A CA 1
ATOM 2579 C C . LYS A 1 326 ? 2.947 19.797 46.719 1 27.75 326 LYS A C 1
ATOM 2581 O O . LYS A 1 326 ? 3.91 19.094 46.406 1 27.75 326 LYS A O 1
ATOM 2586 N N . VAL A 1 327 ? 3.014 21.078 46.156 1 24.42 327 VAL A N 1
ATOM 2587 C CA . VAL A 1 327 ? 4.18 21.953 46.156 1 24.42 327 VAL A CA 1
ATOM 2588 C C . VAL A 1 327 ? 4.617 22.219 47.594 1 24.42 327 VAL A C 1
ATOM 2590 O O . VAL A 1 327 ? 3.863 22.797 48.375 1 24.42 327 VAL A O 1
ATOM 2593 N N . ASP A 1 328 ? 5.262 21.266 48.219 1 25.41 328 ASP A N 1
ATOM 2594 C CA . ASP A 1 328 ? 5.918 21.562 49.5 1 25.41 328 ASP A CA 1
ATOM 2595 C C . ASP A 1 328 ? 6.734 22.844 49.375 1 25.41 328 ASP A C 1
ATOM 2597 O O . ASP A 1 328 ? 7.531 23.016 48.469 1 25.41 328 ASP A O 1
ATOM 2601 N N . THR A 1 329 ? 6.125 23.906 49.906 1 24.42 329 THR A N 1
ATOM 2602 C CA . THR A 1 329 ? 6.688 25.203 50.281 1 24.42 329 THR A CA 1
ATOM 2603 C C . THR A 1 329 ? 7.922 25.016 51.156 1 24.42 329 THR A C 1
ATOM 2605 O O . THR A 1 329 ? 7.836 24.469 52.25 1 24.42 329 THR A O 1
ATOM 2608 N N . PHE A 1 330 ? 9.133 24.594 50.688 1 24.53 330 PHE A N 1
ATOM 2609 C CA . PHE A 1 330 ? 10.344 24.797 51.469 1 24.53 330 PHE A CA 1
ATOM 2610 C C . PHE A 1 330 ? 10.383 26.203 52.062 1 24.53 330 PHE A C 1
ATOM 2612 O O . PHE A 1 330 ? 10.367 27.188 51.312 1 24.53 330 PHE A O 1
ATOM 2619 N N . THR A 1 331 ? 9.711 26.312 53.188 1 22.84 331 THR A N 1
ATOM 2620 C CA . THR A 1 331 ? 10.305 27.156 54.219 1 22.84 331 THR A CA 1
ATOM 2621 C C . THR A 1 331 ? 11.648 26.594 54.688 1 22.84 331 THR A C 1
ATOM 2623 O O . THR A 1 331 ? 11.781 25.391 54.875 1 22.84 331 THR A O 1
ATOM 2626 N N . MET B 1 1 ? 7.551 -5.609 30.547 1 18 1 MET B N 1
ATOM 2627 C CA . MET B 1 1 ? 8.102 -4.766 29.484 1 18 1 MET B CA 1
ATOM 2628 C C . MET B 1 1 ? 8.07 -5.484 28.141 1 18 1 MET B C 1
ATOM 2630 O O . MET B 1 1 ? 8.984 -6.246 27.812 1 18 1 MET B O 1
ATOM 2634 N N . LEU B 1 2 ? 6.988 -6.113 27.844 1 20.17 2 LEU B N 1
ATOM 2635 C CA . LEU B 1 2 ? 6.738 -7.145 26.844 1 20.17 2 LEU B CA 1
ATOM 2636 C C . LEU B 1 2 ? 7.086 -6.641 25.438 1 20.17 2 LEU B C 1
ATOM 2638 O O . LEU B 1 2 ? 6.609 -5.582 25.016 1 20.17 2 LEU B O 1
ATOM 2642 N N . SER B 1 3 ? 8.352 -6.801 25.047 1 21.88 3 SER B N 1
ATOM 2643 C CA . SER B 1 3 ? 8.984 -6.492 23.766 1 21.88 3 SER B CA 1
ATOM 2644 C C . SER B 1 3 ? 8.078 -6.855 22.594 1 21.88 3 SER B C 1
ATOM 2646 O O . SER B 1 3 ? 7.645 -8 22.469 1 21.88 3 SER B O 1
ATOM 2648 N N . VAL B 1 4 ? 7.09 -6.051 22.422 1 25.73 4 VAL B N 1
ATOM 2649 C CA . VAL B 1 4 ? 6.254 -6.227 21.234 1 25.73 4 VAL B CA 1
ATOM 2650 C C . VAL B 1 4 ? 7.105 -6.734 20.062 1 25.73 4 VAL B C 1
ATOM 2652 O O . VAL B 1 4 ? 8.031 -6.055 19.625 1 25.73 4 VAL B O 1
ATOM 2655 N N . ALA B 1 5 ? 7.355 -7.98 20 1 28.52 5 ALA B N 1
ATOM 2656 C CA . ALA B 1 5 ? 8.062 -8.742 18.969 1 28.52 5 ALA B CA 1
ATOM 2657 C C . ALA B 1 5 ? 7.746 -8.203 17.578 1 28.52 5 ALA B C 1
ATOM 2659 O O . ALA B 1 5 ? 6.578 -8.047 17.219 1 28.52 5 ALA B O 1
ATOM 2660 N N . ASP B 1 6 ? 8.508 -7.305 17.047 1 33.97 6 ASP B N 1
ATOM 2661 C CA . ASP B 1 6 ? 8.562 -6.762 15.688 1 33.97 6 ASP B CA 1
ATOM 2662 C C . ASP B 1 6 ? 8.203 -7.828 14.656 1 33.97 6 ASP B C 1
ATOM 2664 O O . ASP B 1 6 ? 8.953 -8.781 14.453 1 33.97 6 ASP B O 1
ATOM 2668 N N . LYS B 1 7 ? 7.113 -8.398 14.664 1 34.72 7 LYS B N 1
ATOM 2669 C CA . LYS B 1 7 ? 6.664 -9.391 13.688 1 34.72 7 LYS B CA 1
ATOM 2670 C C . LYS B 1 7 ? 7.051 -8.992 12.273 1 34.72 7 LYS B C 1
ATOM 2672 O O . LYS B 1 7 ? 6.23 -8.445 11.523 1 34.72 7 LYS B O 1
ATOM 2677 N N . SER B 1 8 ? 8.273 -8.492 12.016 1 38.62 8 SER B N 1
ATOM 2678 C CA . SER B 1 8 ? 8.914 -8.078 10.773 1 38.62 8 SER B CA 1
ATOM 2679 C C . SER B 1 8 ? 8.953 -9.219 9.766 1 38.62 8 SER B C 1
ATOM 2681 O O . SER B 1 8 ? 9.742 -10.148 9.898 1 38.62 8 SER B O 1
ATOM 2683 N N . THR B 1 9 ? 7.973 -9.727 9.344 1 44.38 9 THR B N 1
ATOM 2684 C CA . THR B 1 9 ? 8.086 -10.805 8.367 1 44.38 9 THR B CA 1
ATOM 2685 C C . THR B 1 9 ? 8.906 -10.359 7.164 1 44.38 9 THR B C 1
ATOM 2687 O O . THR B 1 9 ? 9.359 -11.195 6.375 1 44.38 9 THR B O 1
ATOM 2690 N N . GLY B 1 10 ? 8.992 -9.016 6.852 1 52.88 10 GLY B N 1
ATOM 2691 C CA . GLY B 1 10 ? 9.789 -8.625 5.703 1 52.88 10 GLY B CA 1
ATOM 2692 C C . GLY B 1 10 ? 11.039 -7.852 6.078 1 52.88 10 GLY B C 1
ATOM 2693 O O . GLY B 1 10 ? 10.969 -6.891 6.848 1 52.88 10 GLY B O 1
ATOM 2694 N N . SER B 1 11 ? 12.164 -8.492 5.926 1 62.91 11 SER B N 1
ATOM 2695 C CA . SER B 1 11 ? 13.484 -7.992 6.309 1 62.91 11 SER B CA 1
ATOM 2696 C C . SER B 1 11 ? 13.805 -6.684 5.598 1 62.91 11 SER B C 1
ATOM 2698 O O . SER B 1 11 ? 13.5 -6.523 4.414 1 62.91 11 SER B O 1
ATOM 2700 N N . THR B 1 12 ? 13.984 -5.566 6.305 1 73.69 12 THR B N 1
ATOM 2701 C CA . THR B 1 12 ? 14.422 -4.27 5.801 1 73.69 12 THR B CA 1
ATOM 2702 C C . THR B 1 12 ? 15.828 -4.359 5.215 1 73.69 12 THR B C 1
ATOM 2704 O O . THR B 1 12 ? 16.312 -3.404 4.605 1 73.69 12 THR B O 1
ATOM 2707 N N . GLU B 1 13 ? 16.359 -5.539 5.281 1 75.81 13 GLU B N 1
ATOM 2708 C CA . GLU B 1 13 ? 17.75 -5.707 4.859 1 75.81 13 GLU B CA 1
ATOM 2709 C C . GLU B 1 13 ? 17.891 -5.523 3.35 1 75.81 13 GLU B C 1
ATOM 2711 O O . GLU B 1 13 ? 18.922 -5.062 2.871 1 75.81 13 GLU B O 1
ATOM 2716 N N . LEU B 1 14 ? 16.859 -5.746 2.672 1 79.25 14 LEU B N 1
ATOM 2717 C CA . LEU B 1 14 ? 16.984 -5.773 1.219 1 79.25 14 LEU B CA 1
ATOM 2718 C C . LEU B 1 14 ? 16.484 -4.465 0.61 1 79.25 14 LEU B C 1
ATOM 2720 O O . LEU B 1 14 ? 16.438 -4.328 -0.614 1 79.25 14 LEU B O 1
ATOM 2724 N N . LEU B 1 15 ? 16.219 -3.533 1.468 1 83.06 15 LEU B N 1
ATOM 2725 C CA . LEU B 1 15 ? 15.766 -2.24 0.969 1 83.06 15 LEU B CA 1
ATOM 2726 C C . LEU B 1 15 ? 16.906 -1.482 0.302 1 83.06 15 LEU B C 1
ATOM 2728 O O . LEU B 1 15 ? 18.062 -1.659 0.667 1 83.06 15 LEU B O 1
ATOM 2732 N N . GLN B 1 16 ? 16.531 -0.686 -0.668 1 80.56 16 GLN B N 1
ATOM 2733 C CA . GLN B 1 16 ? 17.516 0.091 -1.417 1 80.56 16 GLN B CA 1
ATOM 2734 C C . GLN B 1 16 ? 17.672 1.494 -0.836 1 80.56 16 GLN B C 1
ATOM 2736 O O . GLN B 1 16 ? 16.766 1.995 -0.169 1 80.56 16 GLN B O 1
ATOM 2741 N N . GLY B 1 17 ? 18.844 2.096 -1.228 1 79.75 17 GLY B N 1
ATOM 2742 C CA . GLY B 1 17 ? 19.078 3.471 -0.81 1 79.75 17 GLY B CA 1
ATOM 2743 C C . GLY B 1 17 ? 19.453 3.596 0.655 1 79.75 17 GLY B C 1
ATOM 2744 O O . GLY B 1 17 ? 20.047 2.684 1.229 1 79.75 17 GLY B O 1
ATOM 2745 N N . PRO B 1 18 ? 19.234 4.863 1.052 1 85.69 18 PRO B N 1
ATOM 2746 C CA . PRO B 1 18 ? 18.641 6.062 0.46 1 85.69 18 PRO B CA 1
ATOM 2747 C C . PRO B 1 18 ? 19.609 6.824 -0.443 1 85.69 18 PRO B C 1
ATOM 2749 O O . PRO B 1 18 ? 20.828 6.68 -0.312 1 85.69 18 PRO B O 1
ATOM 2752 N N . LEU B 1 19 ? 19.062 7.656 -1.301 1 89.56 19 LEU B N 1
ATOM 2753 C CA . LEU B 1 19 ? 19.859 8.516 -2.166 1 89.56 19 LEU B CA 1
ATOM 2754 C C . LEU B 1 19 ? 20.5 9.648 -1.365 1 89.56 19 LEU B C 1
ATOM 2756 O O . LEU B 1 19 ? 19.828 10.305 -0.565 1 89.56 19 LEU B O 1
ATOM 2760 N N . LYS B 1 20 ? 21.75 9.789 -1.566 1 92.19 20 LYS B N 1
ATOM 2761 C CA . LYS B 1 20 ? 22.469 10.875 -0.912 1 92.19 20 LYS B CA 1
ATOM 2762 C C . LYS B 1 20 ? 22.656 12.062 -1.86 1 92.19 20 LYS B C 1
ATOM 2764 O O . LYS B 1 20 ? 23.25 11.914 -2.926 1 92.19 20 LYS B O 1
ATOM 2769 N N . TYR B 1 21 ? 22.188 13.203 -1.479 1 94.25 21 TYR B N 1
ATOM 2770 C CA . TYR B 1 21 ? 22.359 14.438 -2.238 1 94.25 21 TYR B CA 1
ATOM 2771 C C . TYR B 1 21 ? 23.578 15.203 -1.768 1 94.25 21 TYR B C 1
ATOM 2773 O O . TYR B 1 21 ? 23.984 15.086 -0.608 1 94.25 21 TYR B O 1
ATOM 2781 N N . SER B 1 22 ? 24.094 15.938 -2.717 1 95.44 22 SER B N 1
ATOM 2782 C CA . SER B 1 22 ? 25.188 16.812 -2.338 1 95.44 22 SER B CA 1
ATOM 2783 C C . SER B 1 22 ? 24.672 18.141 -1.772 1 95.44 22 SER B C 1
ATOM 2785 O O . SER B 1 22 ? 23.688 18.688 -2.266 1 95.44 22 SER B O 1
ATOM 2787 N N . TYR B 1 23 ? 25.422 18.609 -0.805 1 95.81 23 TYR B N 1
ATOM 2788 C CA . TYR B 1 23 ? 25.047 19.891 -0.224 1 95.81 23 TYR B CA 1
ATOM 2789 C C . TYR B 1 23 ? 25.109 21 -1.271 1 95.81 23 TYR B C 1
ATOM 2791 O O . TYR B 1 23 ? 24.25 21.891 -1.284 1 95.81 23 TYR B O 1
ATOM 2799 N N . GLY B 1 24 ? 26.078 20.938 -2.064 1 96.25 24 GLY B N 1
ATOM 2800 C CA . GLY B 1 24 ? 26.203 21.922 -3.131 1 96.25 24 GLY B CA 1
ATOM 2801 C C . GLY B 1 24 ? 25 21.969 -4.055 1 96.25 24 GLY B C 1
ATOM 2802 O O . GLY B 1 24 ? 24.531 23.031 -4.414 1 96.25 24 GLY B O 1
ATOM 2803 N N . ASP B 1 25 ? 24.516 20.844 -4.387 1 95.88 25 ASP B N 1
ATOM 2804 C CA . ASP B 1 25 ? 23.344 20.75 -5.262 1 95.88 25 ASP B CA 1
ATOM 2805 C C . ASP B 1 25 ? 22.109 21.359 -4.594 1 95.88 25 ASP B C 1
ATOM 2807 O O . ASP B 1 25 ? 21.312 22.031 -5.246 1 95.88 25 ASP B O 1
ATOM 2811 N N . LEU B 1 26 ? 21.953 21.125 -3.307 1 96.88 26 LEU B N 1
ATOM 2812 C CA . LEU B 1 26 ? 20.797 21.641 -2.59 1 96.88 26 LEU B CA 1
ATOM 2813 C C . LEU B 1 26 ? 20.875 23.156 -2.432 1 96.88 26 LEU B C 1
ATOM 2815 O O . LEU B 1 26 ? 19.844 23.844 -2.502 1 96.88 26 LEU B O 1
ATOM 2819 N N . LYS B 1 27 ? 22.078 23.609 -2.27 1 96.62 27 LYS B N 1
ATOM 2820 C CA . LYS B 1 27 ? 22.297 25.047 -2.189 1 96.62 27 LYS B CA 1
ATOM 2821 C C . LYS B 1 27 ? 21.891 25.734 -3.49 1 96.62 27 LYS B C 1
ATOM 2823 O O . LYS B 1 27 ? 21.234 26.766 -3.469 1 96.62 27 LYS B O 1
ATOM 2828 N N . VAL B 1 28 ? 22.328 25.141 -4.5 1 96.62 28 VAL B N 1
ATOM 2829 C CA . VAL B 1 28 ? 22.016 25.703 -5.816 1 96.62 28 VAL B CA 1
ATOM 2830 C C . VAL B 1 28 ? 20.5 25.625 -6.062 1 96.62 28 VAL B C 1
ATOM 2832 O O . VAL B 1 28 ? 19.891 26.594 -6.531 1 96.62 28 VAL B O 1
ATOM 2835 N N . ALA B 1 29 ? 19.922 24.531 -5.695 1 96.69 29 ALA B N 1
ATOM 2836 C CA . ALA B 1 29 ? 18.5 24.297 -5.934 1 96.69 29 ALA B CA 1
ATOM 2837 C C . ALA B 1 29 ? 17.656 25.312 -5.188 1 96.69 29 ALA B C 1
ATOM 2839 O O . ALA B 1 29 ? 16.562 25.672 -5.637 1 96.69 29 ALA B O 1
ATOM 2840 N N . THR B 1 30 ? 18.125 25.844 -4.066 1 96.94 30 THR B N 1
ATOM 2841 C CA . THR B 1 30 ? 17.328 26.719 -3.197 1 96.94 30 THR B CA 1
ATOM 2842 C C . THR B 1 30 ? 17.875 28.141 -3.207 1 96.94 30 THR B C 1
ATOM 2844 O O . THR B 1 30 ? 17.5 28.953 -2.371 1 96.94 30 THR B O 1
ATOM 2847 N N . ASP B 1 31 ? 18.812 28.438 -4.059 1 96.12 31 ASP B N 1
ATOM 2848 C CA . ASP B 1 31 ? 19.5 29.719 -4.043 1 96.12 31 ASP B CA 1
ATOM 2849 C C . ASP B 1 31 ? 20.062 30.031 -2.656 1 96.12 31 ASP B C 1
ATOM 2851 O O . ASP B 1 31 ? 19.766 31.078 -2.074 1 96.12 31 ASP B O 1
ATOM 2855 N N . ASN B 1 32 ? 20.828 29.078 -2.199 1 96 32 ASN B N 1
ATOM 2856 C CA . ASN B 1 32 ? 21.5 29.156 -0.905 1 96 32 ASN B CA 1
ATOM 2857 C C . ASN B 1 32 ? 20.5 29.281 0.239 1 96 32 ASN B C 1
ATOM 2859 O O . ASN B 1 32 ? 20.641 30.141 1.109 1 96 32 ASN B O 1
ATOM 2863 N N . PHE B 1 33 ? 19.453 28.469 0.122 1 94.5 33 PHE B N 1
ATOM 2864 C CA . PHE B 1 33 ? 18.406 28.438 1.144 1 94.5 33 PHE B CA 1
ATOM 2865 C C . PHE B 1 33 ? 17.906 29.844 1.44 1 94.5 33 PHE B C 1
ATOM 2867 O O . PHE B 1 33 ? 17.781 30.234 2.604 1 94.5 33 PHE B O 1
ATOM 2874 N N . SER B 1 34 ? 17.562 30.531 0.395 1 93.75 34 SER B N 1
ATOM 2875 C CA . SER B 1 34 ? 17.031 31.891 0.478 1 93.75 34 SER B CA 1
ATOM 2876 C C . SER B 1 34 ? 15.641 31.906 1.093 1 93.75 34 SER B C 1
ATOM 2878 O O . SER B 1 34 ? 14.852 30.984 0.88 1 93.75 34 SER B O 1
ATOM 2880 N N . ASP B 1 35 ? 15.273 32.969 1.701 1 91.31 35 ASP B N 1
ATOM 2881 C CA . ASP B 1 35 ? 13.961 33.156 2.32 1 91.31 35 ASP B CA 1
ATOM 2882 C C . ASP B 1 35 ? 12.852 33.156 1.267 1 91.31 35 ASP B C 1
ATOM 2884 O O . ASP B 1 35 ? 11.711 32.812 1.554 1 91.31 35 ASP B O 1
ATOM 2888 N N . GLU B 1 36 ? 13.188 33.531 0.101 1 92.38 36 GLU B N 1
ATOM 2889 C CA . GLU B 1 36 ? 12.227 33.594 -0.991 1 92.38 36 GLU B CA 1
ATOM 2890 C C . GLU B 1 36 ? 11.688 32.188 -1.306 1 92.38 36 GLU B C 1
ATOM 2892 O O . GLU B 1 36 ? 10.586 32.031 -1.837 1 92.38 36 GLU B O 1
ATOM 2897 N N . HIS B 1 37 ? 12.477 31.188 -0.957 1 93.25 37 HIS B N 1
ATOM 2898 C CA . HIS B 1 37 ? 12.102 29.812 -1.276 1 93.25 37 HIS B CA 1
ATOM 2899 C C . HIS B 1 37 ? 11.602 29.078 -0.039 1 93.25 37 HIS B C 1
ATOM 2901 O O . HIS B 1 37 ? 11.336 27.875 -0.091 1 93.25 37 HIS B O 1
ATOM 2907 N N . ARG B 1 38 ? 11.461 29.828 1.006 1 92.31 38 ARG B N 1
ATOM 2908 C CA . ARG B 1 38 ? 11 29.219 2.252 1 92.31 38 ARG B CA 1
ATOM 2909 C C . ARG B 1 38 ? 9.516 28.906 2.191 1 92.31 38 ARG B C 1
ATOM 2911 O O . ARG B 1 38 ? 8.703 29.781 1.866 1 92.31 38 ARG B O 1
ATOM 2918 N N . LEU B 1 39 ? 9.148 27.672 2.41 1 87.88 39 LEU B N 1
ATOM 2919 C CA . LEU B 1 39 ? 7.758 27.234 2.375 1 87.88 39 LEU B CA 1
ATOM 2920 C C . LEU B 1 39 ? 7.133 27.297 3.766 1 87.88 39 LEU B C 1
ATOM 2922 O O . LEU B 1 39 ? 5.918 27.469 3.9 1 87.88 39 LEU B O 1
ATOM 2926 N N . GLY B 1 40 ? 7.863 27.047 4.691 1 80.56 40 GLY B N 1
ATOM 2927 C CA . GLY B 1 40 ? 7.383 27.016 6.066 1 80.56 40 GLY B CA 1
ATOM 2928 C C . GLY B 1 40 ? 8.383 26.406 7.031 1 80.56 40 GLY B C 1
ATOM 2929 O O . GLY B 1 40 ? 9.523 26.125 6.656 1 80.56 40 GLY B O 1
ATOM 2930 N N . GLY B 1 41 ? 8.008 26.609 8.297 1 71 41 GLY B N 1
ATOM 2931 C CA . GLY B 1 41 ? 8.867 26.047 9.336 1 71 41 GLY B CA 1
ATOM 2932 C C . GLY B 1 41 ? 8.086 25.453 10.492 1 71 41 GLY B C 1
ATOM 2933 O O . GLY B 1 41 ? 6.945 25.844 10.742 1 71 41 GLY B O 1
ATOM 2934 N N . GLY B 1 42 ? 8.383 24.172 10.914 1 59.28 42 GLY B N 1
ATOM 2935 C CA . GLY B 1 42 ? 7.805 23.609 12.133 1 59.28 42 GLY B CA 1
ATOM 2936 C C . GLY B 1 42 ? 8.852 23.125 13.109 1 59.28 42 GLY B C 1
ATOM 2937 O O . GLY B 1 42 ? 10.016 23.516 13.039 1 59.28 42 GLY B O 1
ATOM 2938 N N . VAL B 1 43 ? 8.336 22.406 14.078 1 55 43 VAL B N 1
ATOM 2939 C CA . VAL B 1 43 ? 9.094 21.844 15.188 1 55 43 VAL B CA 1
ATOM 2940 C C . VAL B 1 43 ? 10.289 21.062 14.656 1 55 43 VAL B C 1
ATOM 2942 O O . VAL B 1 43 ? 11.344 21.016 15.297 1 55 43 VAL B O 1
ATOM 2945 N N . PHE B 1 44 ? 10.148 20.734 13.352 1 60.94 44 PHE B N 1
ATOM 2946 C CA . PHE B 1 44 ? 11.18 19.812 12.891 1 60.94 44 PHE B CA 1
ATOM 2947 C C . PHE B 1 44 ? 12.133 20.516 11.922 1 60.94 44 PHE B C 1
ATOM 2949 O O . PHE B 1 44 ? 13.055 19.891 11.398 1 60.94 44 PHE B O 1
ATOM 2956 N N . GLY B 1 45 ? 11.867 21.703 11.695 1 75.88 45 GLY B N 1
ATOM 2957 C CA . GLY B 1 45 ? 12.82 22.406 10.859 1 75.88 45 GLY B CA 1
ATOM 2958 C C . GLY B 1 45 ? 12.164 23.203 9.742 1 75.88 45 GLY B C 1
ATOM 2959 O O . GLY B 1 45 ? 10.945 23.109 9.539 1 75.88 45 GLY B O 1
ATOM 2960 N N . GLU B 1 46 ? 12.992 23.969 9.055 1 88.25 46 GLU B N 1
ATOM 2961 C CA . GLU B 1 46 ? 12.539 24.812 7.957 1 88.25 46 GLU B CA 1
ATOM 2962 C C . GLU B 1 46 ? 12.477 24.016 6.648 1 88.25 46 GLU B C 1
ATOM 2964 O O . GLU B 1 46 ? 13.297 23.141 6.41 1 88.25 46 GLU B O 1
ATOM 2969 N N . VAL B 1 47 ? 11.484 24.375 5.898 1 93.31 47 VAL B N 1
ATOM 2970 C CA . VAL B 1 47 ? 11.312 23.688 4.621 1 93.31 47 VAL B CA 1
ATOM 2971 C C . VAL B 1 47 ? 11.469 24.688 3.477 1 93.31 47 VAL B C 1
ATOM 2973 O O . VAL B 1 47 ? 10.906 25.781 3.518 1 93.31 47 VAL B O 1
ATOM 2976 N N . TYR B 1 48 ? 12.234 24.328 2.463 1 95.44 48 TYR B N 1
ATOM 2977 C CA . TYR B 1 48 ? 12.508 25.172 1.314 1 95.44 48 TYR B CA 1
ATOM 2978 C C . TYR B 1 48 ? 12.078 24.5 0.017 1 95.44 48 TYR B C 1
ATOM 2980 O O . TYR B 1 48 ? 12.266 23.297 -0.152 1 95.44 48 TYR B O 1
ATOM 2988 N N . LYS B 1 49 ? 11.523 25.297 -0.838 1 96 49 LYS B N 1
ATOM 2989 C CA . LYS B 1 49 ? 11.297 24.844 -2.205 1 96 49 LYS B CA 1
ATOM 2990 C C . LYS B 1 49 ? 12.578 24.922 -3.029 1 96 49 LYS B C 1
ATOM 2992 O O . LYS B 1 49 ? 13.312 25.906 -2.973 1 96 49 LYS B O 1
ATOM 2997 N N . GLY B 1 50 ? 12.891 23.844 -3.74 1 96.31 50 GLY B N 1
ATOM 2998 C CA . GLY B 1 50 ? 14.086 23.812 -4.562 1 96.31 50 GLY B CA 1
ATOM 2999 C C . GLY B 1 50 ? 13.852 23.203 -5.934 1 96.31 50 GLY B C 1
ATOM 3000 O O . GLY B 1 50 ? 12.961 22.359 -6.102 1 96.31 50 GLY B O 1
ATOM 3001 N N . THR B 1 51 ? 14.625 23.672 -6.879 1 96.31 51 THR B N 1
ATOM 3002 C CA . THR B 1 51 ? 14.648 23.078 -8.211 1 96.31 51 THR B CA 1
ATOM 3003 C C . THR B 1 51 ? 15.992 22.391 -8.477 1 96.31 51 THR B C 1
ATOM 3005 O O . THR B 1 51 ? 17.016 23.062 -8.578 1 96.31 51 THR B O 1
ATOM 3008 N N . LEU B 1 52 ? 15.961 21.094 -8.641 1 94.19 52 LEU B N 1
ATOM 3009 C CA . LEU B 1 52 ? 17.188 20.328 -8.852 1 94.19 52 LEU B CA 1
ATOM 3010 C C . LEU B 1 52 ? 17.719 20.531 -10.266 1 94.19 52 LEU B C 1
ATOM 3012 O O . LEU B 1 52 ? 17.031 21.125 -11.109 1 94.19 52 LEU B O 1
ATOM 3016 N N . LYS B 1 53 ? 18.891 20.031 -10.523 1 91.31 53 LYS B N 1
ATOM 3017 C CA . LYS B 1 53 ? 19.547 20.219 -11.812 1 91.31 53 LYS B CA 1
ATOM 3018 C C . LYS B 1 53 ? 18.75 19.578 -12.938 1 91.31 53 LYS B C 1
ATOM 3020 O O . LYS B 1 53 ? 18.75 20.078 -14.07 1 91.31 53 LYS B O 1
ATOM 3025 N N . ASP B 1 54 ? 18.031 18.578 -12.586 1 87.62 54 ASP B N 1
ATOM 3026 C CA . ASP B 1 54 ? 17.25 17.891 -13.609 1 87.62 54 ASP B CA 1
ATOM 3027 C C . ASP B 1 54 ? 15.898 18.562 -13.82 1 87.62 54 ASP B C 1
ATOM 3029 O O . ASP B 1 54 ? 15.094 18.094 -14.633 1 87.62 54 ASP B O 1
ATOM 3033 N N . GLY B 1 55 ? 15.617 19.594 -13.117 1 91.19 55 GLY B N 1
ATOM 3034 C CA . GLY B 1 55 ? 14.391 20.344 -13.312 1 91.19 55 GLY B CA 1
ATOM 3035 C C . GLY B 1 55 ? 13.289 19.953 -12.336 1 91.19 55 GLY B C 1
ATOM 3036 O O . GLY B 1 55 ? 12.258 20.625 -12.258 1 91.19 55 GLY B O 1
ATOM 3037 N N . ASN B 1 56 ? 13.555 18.938 -11.609 1 90.88 56 ASN B N 1
ATOM 3038 C CA . ASN B 1 56 ? 12.539 18.5 -10.664 1 90.88 56 ASN B CA 1
ATOM 3039 C C . ASN B 1 56 ? 12.406 19.453 -9.484 1 90.88 56 ASN B C 1
ATOM 3041 O O . ASN B 1 56 ? 13.414 19.922 -8.953 1 90.88 56 ASN B O 1
ATOM 3045 N N . ILE B 1 57 ? 11.18 19.734 -9.164 1 93.88 57 ILE B N 1
ATOM 3046 C CA . ILE B 1 57 ? 10.906 20.578 -8.016 1 93.88 57 ILE B CA 1
ATOM 3047 C C . ILE B 1 57 ? 10.758 19.719 -6.758 1 93.88 57 ILE B C 1
ATOM 3049 O O . ILE B 1 57 ? 10.047 18.719 -6.77 1 93.88 57 ILE B O 1
ATOM 3053 N N . VAL B 1 58 ? 11.484 20.141 -5.688 1 95.56 58 VAL B N 1
ATOM 3054 C CA . VAL B 1 58 ? 11.492 19.344 -4.465 1 95.56 58 VAL B CA 1
ATOM 3055 C C . VAL B 1 58 ? 11.281 20.25 -3.256 1 95.56 58 VAL B C 1
ATOM 3057 O O . VAL B 1 58 ? 11.375 21.484 -3.369 1 95.56 58 VAL B O 1
ATOM 3060 N N . ALA B 1 59 ? 10.852 19.688 -2.154 1 95.19 59 ALA B N 1
ATOM 3061 C CA . ALA B 1 59 ? 10.805 20.328 -0.844 1 95.19 59 ALA B CA 1
ATOM 3062 C C . ALA B 1 59 ? 11.93 19.812 0.055 1 95.19 59 ALA B C 1
ATOM 3064 O O . ALA B 1 59 ? 12.047 18.609 0.292 1 95.19 59 ALA B O 1
ATOM 3065 N N . ILE B 1 60 ? 12.742 20.703 0.557 1 95.44 60 ILE B N 1
ATOM 3066 C CA . ILE B 1 60 ? 13.914 20.344 1.349 1 95.44 60 ILE B CA 1
ATOM 3067 C C . ILE B 1 60 ? 13.711 20.781 2.797 1 95.44 60 ILE B C 1
ATOM 3069 O O . ILE B 1 60 ? 13.602 21.969 3.08 1 95.44 60 ILE B O 1
ATOM 3073 N N . LYS B 1 61 ? 13.672 19.828 3.689 1 91.5 61 LYS B N 1
ATOM 3074 C CA . LYS B 1 61 ? 13.547 20.109 5.117 1 91.5 61 LYS B CA 1
ATOM 3075 C C . LYS B 1 61 ? 14.906 20.109 5.805 1 91.5 61 LYS B C 1
ATOM 3077 O O . LYS B 1 61 ? 15.648 19.125 5.727 1 91.5 61 LYS B O 1
ATOM 3082 N N . LYS B 1 62 ? 15.211 21.203 6.348 1 90.94 62 LYS B N 1
ATOM 3083 C CA . LYS B 1 62 ? 16.453 21.359 7.098 1 90.94 62 LYS B CA 1
ATOM 3084 C C . LYS B 1 62 ? 16.234 21.078 8.586 1 90.94 62 LYS B C 1
ATOM 3086 O O . LYS B 1 62 ? 15.5 21.812 9.258 1 90.94 62 LYS B O 1
ATOM 3091 N N . THR B 1 63 ? 16.875 19.984 9.039 1 84.12 63 THR B N 1
ATOM 3092 C CA . THR B 1 63 ? 16.719 19.609 10.438 1 84.12 63 THR B CA 1
ATOM 3093 C C . THR B 1 63 ? 18.062 19.531 11.133 1 84.12 63 THR B C 1
ATOM 3095 O O . THR B 1 63 ? 19.094 19.344 10.484 1 84.12 63 THR B O 1
ATOM 3098 N N . THR B 1 64 ? 17.984 19.797 12.406 1 77.25 64 THR B N 1
ATOM 3099 C CA . THR B 1 64 ? 19.203 19.688 13.195 1 77.25 64 THR B CA 1
ATOM 3100 C C . THR B 1 64 ? 19.344 18.297 13.789 1 77.25 64 THR B C 1
ATOM 3102 O O . THR B 1 64 ? 18.391 17.734 14.32 1 77.25 64 THR B O 1
ATOM 3105 N N . MET B 1 65 ? 20.328 17.547 13.289 1 70.38 65 MET B N 1
ATOM 3106 C CA . MET B 1 65 ? 20.531 16.203 13.844 1 70.38 65 MET B CA 1
ATOM 3107 C C . MET B 1 65 ? 21.953 16.062 14.406 1 70.38 65 MET B C 1
ATOM 3109 O O . MET B 1 65 ? 22.906 16.609 13.852 1 70.38 65 MET B O 1
ATOM 3113 N N . ALA B 1 66 ? 21.938 15.375 15.586 1 57.62 66 ALA B N 1
ATOM 3114 C CA . ALA B 1 66 ? 23.25 15.219 16.219 1 57.62 66 ALA B CA 1
ATOM 3115 C C . ALA B 1 66 ? 24.094 14.195 15.477 1 57.62 66 ALA B C 1
ATOM 3117 O O . ALA B 1 66 ? 25.281 14.438 15.219 1 57.62 66 ALA B O 1
ATOM 3118 N N . SER B 1 67 ? 23.484 12.984 15.25 1 65 67 SER B N 1
ATOM 3119 C CA . SER B 1 67 ? 24.266 11.953 14.57 1 65 67 SER B CA 1
ATOM 3120 C C . SER B 1 67 ? 23.391 11.156 13.602 1 65 67 SER B C 1
ATOM 3122 O O . SER B 1 67 ? 22.266 10.773 13.938 1 65 67 SER B O 1
ATOM 3124 N N . ILE B 1 68 ? 24.016 10.93 12.359 1 69.5 68 ILE B N 1
ATOM 3125 C CA . ILE B 1 68 ? 23.312 10.203 11.305 1 69.5 68 ILE B CA 1
ATOM 3126 C C . ILE B 1 68 ? 23.484 8.703 11.5 1 69.5 68 ILE B C 1
ATOM 3128 O O . ILE B 1 68 ? 22.672 7.906 11.023 1 69.5 68 ILE B O 1
ATOM 3132 N N . SER B 1 69 ? 24.547 8.172 12.078 1 68.56 69 SER B N 1
ATOM 3133 C CA . SER B 1 69 ? 24.938 6.762 12.117 1 68.56 69 SER B CA 1
ATOM 3134 C C . SER B 1 69 ? 23.766 5.879 12.539 1 68.56 69 SER B C 1
ATOM 3136 O O . SER B 1 69 ? 23.5 4.848 11.914 1 68.56 69 SER B O 1
ATOM 3138 N N . GLY B 1 70 ? 22.875 6.273 13.352 1 70.44 70 GLY B N 1
ATOM 3139 C CA . GLY B 1 70 ? 21.766 5.457 13.82 1 70.44 70 GLY B CA 1
ATOM 3140 C C . GLY B 1 70 ? 20.453 5.75 13.102 1 70.44 70 GLY B C 1
ATOM 3141 O O . GLY B 1 70 ? 19.484 5.012 13.25 1 70.44 70 GLY B O 1
ATOM 3142 N N . LYS B 1 71 ? 20.641 6.543 12.125 1 79.75 71 LYS B N 1
ATOM 3143 C CA . LYS B 1 71 ? 19.375 6.973 11.531 1 79.75 71 LYS B CA 1
ATOM 3144 C C . LYS B 1 71 ? 19.281 6.531 10.07 1 79.75 71 LYS B C 1
ATOM 3146 O O . LYS B 1 71 ? 18.219 6.629 9.461 1 79.75 71 LYS B O 1
ATOM 3151 N N . LEU B 1 72 ? 20.328 5.992 9.617 1 83.19 72 LEU B N 1
ATOM 3152 C CA . LEU B 1 72 ? 20.359 5.609 8.211 1 83.19 72 LEU B CA 1
ATOM 3153 C C . LEU B 1 72 ? 19.391 4.465 7.934 1 83.19 72 LEU B C 1
ATOM 3155 O O . LEU B 1 72 ? 18.781 4.41 6.863 1 83.19 72 LEU B O 1
ATOM 3159 N N . GLU B 1 73 ? 19.281 3.572 8.867 1 84.19 73 GLU B N 1
ATOM 3160 C CA . GLU B 1 73 ? 18.344 2.469 8.695 1 84.19 73 GLU B CA 1
ATOM 3161 C C . GLU B 1 73 ? 16.906 2.969 8.656 1 84.19 73 GLU B C 1
ATOM 3163 O O . GLU B 1 73 ? 16.094 2.482 7.863 1 84.19 73 GLU B O 1
ATOM 3168 N N . GLU B 1 74 ? 16.688 3.92 9.477 1 84.81 74 GLU B N 1
ATOM 3169 C CA . GLU B 1 74 ? 15.344 4.512 9.5 1 84.81 74 GLU B CA 1
ATOM 3170 C C . GLU B 1 74 ? 15.055 5.266 8.203 1 84.81 74 GLU B C 1
ATOM 3172 O O . GLU B 1 74 ? 13.953 5.172 7.656 1 84.81 74 GLU B O 1
ATOM 3177 N N . LEU B 1 75 ? 16.047 5.992 7.801 1 88.44 75 LEU B N 1
ATOM 3178 C CA . LEU B 1 75 ? 15.891 6.727 6.547 1 88.44 75 LEU B CA 1
ATOM 3179 C C . LEU B 1 75 ? 15.641 5.777 5.383 1 88.44 75 LEU B C 1
ATOM 3181 O O . LEU B 1 75 ? 14.836 6.066 4.5 1 88.44 75 LEU B O 1
ATOM 3185 N N . LYS B 1 76 ? 16.344 4.695 5.445 1 88.75 76 LYS B N 1
ATOM 3186 C CA . LYS B 1 76 ? 16.172 3.684 4.406 1 88.75 76 LYS B CA 1
ATOM 3187 C C . LYS B 1 76 ? 14.734 3.172 4.363 1 88.75 76 LYS B C 1
ATOM 3189 O O . LYS B 1 76 ? 14.141 3.053 3.289 1 88.75 76 LYS B O 1
ATOM 3194 N N . ILE B 1 77 ? 14.227 2.912 5.469 1 89.31 77 ILE B N 1
ATOM 3195 C CA . ILE B 1 77 ? 12.859 2.426 5.574 1 89.31 77 ILE B CA 1
ATOM 3196 C C . ILE B 1 77 ? 11.891 3.469 5.012 1 89.31 77 ILE B C 1
ATOM 3198 O O . ILE B 1 77 ? 11.062 3.16 4.152 1 89.31 77 ILE B O 1
ATOM 3202 N N . ILE B 1 78 ? 12.031 4.66 5.398 1 90.62 78 ILE B N 1
ATOM 3203 C CA . ILE B 1 78 ? 11.102 5.723 5.031 1 90.62 78 ILE B CA 1
ATOM 3204 C C . ILE B 1 78 ? 11.219 6.012 3.535 1 90.62 78 ILE B C 1
ATOM 3206 O O . ILE B 1 78 ? 10.211 6.25 2.863 1 90.62 78 ILE B O 1
ATOM 3210 N N . CYS B 1 79 ? 12.383 5.922 3.002 1 91.5 79 CYS B N 1
ATOM 3211 C CA . CYS B 1 79 ? 12.633 6.25 1.602 1 91.5 79 CYS B CA 1
ATOM 3212 C C . CYS B 1 79 ? 12.023 5.199 0.68 1 91.5 79 CYS B C 1
ATOM 3214 O O . CYS B 1 79 ? 11.891 5.43 -0.523 1 91.5 79 CYS B O 1
ATOM 3216 N N . ASN B 1 80 ? 11.688 4.094 1.22 1 91.62 80 ASN B N 1
ATOM 3217 C CA . ASN B 1 80 ? 11.148 3.018 0.395 1 91.62 80 ASN B CA 1
ATOM 3218 C C . ASN B 1 80 ? 9.641 2.893 0.546 1 91.62 80 ASN B C 1
ATOM 3220 O O . ASN B 1 80 ? 9.039 1.934 0.06 1 91.62 80 ASN B O 1
ATOM 3224 N N . VAL B 1 81 ? 9.039 3.846 1.259 1 92.56 81 VAL B N 1
ATOM 3225 C CA . VAL B 1 81 ? 7.586 3.881 1.374 1 92.56 81 VAL B CA 1
ATOM 3226 C C . VAL B 1 81 ? 6.988 4.566 0.146 1 92.56 81 VAL B C 1
ATOM 3228 O O . VAL B 1 81 ? 7.309 5.719 -0.148 1 92.56 81 VAL B O 1
ATOM 3231 N N . HIS B 1 82 ? 6.172 3.807 -0.627 1 93.38 82 HIS B N 1
ATOM 3232 C CA . HIS B 1 82 ? 5.512 4.348 -1.811 1 93.38 82 HIS B CA 1
ATOM 3233 C C . HIS B 1 82 ? 4.012 4.086 -1.771 1 93.38 82 HIS B C 1
ATOM 3235 O O . HIS B 1 82 ? 3.576 2.934 -1.779 1 93.38 82 HIS B O 1
ATOM 3241 N N . HIS B 1 83 ? 3.268 5.086 -1.704 1 95.38 83 HIS B N 1
ATOM 3242 C CA . HIS B 1 83 ? 1.81 5.094 -1.692 1 95.38 83 HIS B CA 1
ATOM 3243 C C . HIS B 1 83 ? 1.262 6.434 -2.18 1 95.38 83 HIS B C 1
ATOM 3245 O O . HIS B 1 83 ? 1.811 7.488 -1.857 1 95.38 83 HIS B O 1
ATOM 3251 N N . ARG B 1 84 ? 0.213 6.418 -2.826 1 94.12 84 ARG B N 1
ATOM 3252 C CA . ARG B 1 84 ? -0.292 7.621 -3.484 1 94.12 84 ARG B CA 1
ATOM 3253 C C . ARG B 1 84 ? -0.699 8.672 -2.461 1 94.12 84 ARG B C 1
ATOM 3255 O O . ARG B 1 84 ? -0.844 9.852 -2.799 1 94.12 84 ARG B O 1
ATOM 3262 N N . HIS B 1 85 ? -0.916 8.289 -1.198 1 97.06 85 HIS B N 1
ATOM 3263 C CA . HIS B 1 85 ? -1.356 9.234 -0.178 1 97.06 85 HIS B CA 1
ATOM 3264 C C . HIS B 1 85 ? -0.254 9.5 0.842 1 97.06 85 HIS B C 1
ATOM 3266 O O . HIS B 1 85 ? -0.527 9.953 1.954 1 97.06 85 HIS B O 1
ATOM 3272 N N . LEU B 1 86 ? 0.977 9.141 0.537 1 96.5 86 LEU B N 1
ATOM 3273 C CA . LEU B 1 86 ? 2.141 9.43 1.369 1 96.5 86 LEU B CA 1
ATOM 3274 C C . LEU B 1 86 ? 3.195 10.203 0.582 1 96.5 86 LEU B C 1
ATOM 3276 O O . LEU B 1 86 ? 3.512 9.844 -0.556 1 96.5 86 LEU B O 1
ATOM 3280 N N . ILE B 1 87 ? 3.658 11.234 1.203 1 95.12 87 ILE B N 1
ATOM 3281 C CA . ILE B 1 87 ? 4.727 12 0.572 1 95.12 87 ILE B CA 1
ATOM 3282 C C . ILE B 1 87 ? 5.992 11.156 0.49 1 95.12 87 ILE B C 1
ATOM 3284 O O . ILE B 1 87 ? 6.348 10.461 1.447 1 95.12 87 ILE B O 1
ATOM 3288 N N . ARG B 1 88 ? 6.66 11.211 -0.609 1 93.31 88 ARG B N 1
ATOM 3289 C CA . ARG B 1 88 ? 7.875 10.422 -0.792 1 93.31 88 ARG B CA 1
ATOM 3290 C C . ARG B 1 88 ? 9.094 11.164 -0.257 1 93.31 88 ARG B C 1
ATOM 3292 O O . ARG B 1 88 ? 9.258 12.359 -0.503 1 93.31 88 ARG B O 1
ATOM 3299 N N . LEU B 1 89 ? 9.891 10.484 0.501 1 93.25 89 LEU B N 1
ATOM 3300 C CA . LEU B 1 89 ? 11.234 10.938 0.823 1 93.25 89 LEU B CA 1
ATOM 3301 C C . LEU B 1 89 ? 12.234 10.477 -0.237 1 93.25 89 LEU B C 1
ATOM 3303 O O . LEU B 1 89 ? 12.508 9.281 -0.363 1 93.25 89 LEU B O 1
ATOM 3307 N N . LEU B 1 90 ? 12.773 11.398 -0.934 1 92.5 90 LEU B N 1
ATOM 3308 C CA . LEU B 1 90 ? 13.602 11.086 -2.098 1 92.5 90 LEU B CA 1
ATOM 3309 C C . LEU B 1 90 ? 15.039 10.805 -1.684 1 92.5 90 LEU B C 1
ATOM 3311 O O . LEU B 1 90 ? 15.734 10.023 -2.338 1 92.5 90 LEU B O 1
ATOM 3315 N N . GLY B 1 91 ? 15.477 11.445 -0.686 1 92.69 91 GLY B N 1
ATOM 3316 C CA . GLY B 1 91 ? 16.844 11.281 -0.23 1 92.69 91 GLY B CA 1
ATOM 3317 C C . GLY B 1 91 ? 17.219 12.227 0.899 1 92.69 91 GLY B C 1
ATOM 3318 O O . GLY B 1 91 ? 16.344 12.82 1.532 1 92.69 91 GLY B O 1
ATOM 3319 N N . TYR B 1 92 ? 18.547 12.25 1.154 1 92.44 92 TYR B N 1
ATOM 3320 C CA . TYR B 1 92 ? 19.016 13.055 2.281 1 92.44 92 TYR B CA 1
ATOM 3321 C C . TYR B 1 92 ? 20.375 13.664 1.997 1 92.44 92 TYR B C 1
ATOM 3323 O O . TYR B 1 92 ? 21.031 13.305 1.02 1 92.44 92 TYR B O 1
ATOM 3331 N N . CYS B 1 93 ? 20.719 14.633 2.725 1 93.81 93 CYS B N 1
ATOM 3332 C CA . CYS B 1 93 ? 22.047 15.234 2.754 1 93.81 93 CYS B CA 1
ATOM 3333 C C . CYS B 1 93 ? 22.453 15.562 4.18 1 93.81 93 CYS B C 1
ATOM 3335 O O . CYS B 1 93 ? 21.688 16.156 4.938 1 93.81 93 CYS B O 1
ATOM 3337 N N . ASN B 1 94 ? 23.594 15.047 4.527 1 90.88 94 ASN B N 1
ATOM 3338 C CA . ASN B 1 94 ? 24.156 15.383 5.836 1 90.88 94 ASN B CA 1
ATOM 3339 C C . ASN B 1 94 ? 25.312 16.359 5.719 1 90.88 94 ASN B C 1
ATOM 3341 O O . ASN B 1 94 ? 26.234 16.141 4.938 1 90.88 94 ASN B O 1
ATOM 3345 N N . LYS B 1 95 ? 25.234 17.422 6.406 1 90.12 95 LYS B N 1
ATOM 3346 C CA . LYS B 1 95 ? 26.281 18.438 6.418 1 90.12 95 LYS B CA 1
ATOM 3347 C C . LYS B 1 95 ? 26.438 19.047 7.809 1 90.12 95 LYS B C 1
ATOM 3349 O O . LYS B 1 95 ? 25.594 19.844 8.242 1 90.12 95 LYS B O 1
ATOM 3354 N N . GLY B 1 96 ? 27.562 18.703 8.445 1 86.75 96 GLY B N 1
ATOM 3355 C CA . GLY B 1 96 ? 27.719 19.172 9.812 1 86.75 96 GLY B CA 1
ATOM 3356 C C . GLY B 1 96 ? 26.641 18.672 10.75 1 86.75 96 GLY B C 1
ATOM 3357 O O . GLY B 1 96 ? 26.391 17.469 10.812 1 86.75 96 GLY B O 1
ATOM 3358 N N . PRO B 1 97 ? 26.031 19.656 11.445 1 84.19 97 PRO B N 1
ATOM 3359 C CA . PRO B 1 97 ? 24.984 19.281 12.391 1 84.19 97 PRO B CA 1
ATOM 3360 C C . PRO B 1 97 ? 23.594 19.203 11.742 1 84.19 97 PRO B C 1
ATOM 3362 O O . PRO B 1 97 ? 22.609 18.938 12.422 1 84.19 97 PRO B O 1
ATOM 3365 N N . PHE B 1 98 ? 23.641 19.375 10.43 1 87.5 98 PHE B N 1
ATOM 3366 C CA . PHE B 1 98 ? 22.328 19.469 9.781 1 87.5 98 PHE B CA 1
ATOM 3367 C C . PHE B 1 98 ? 22.062 18.234 8.938 1 87.5 98 PHE B C 1
ATOM 3369 O O . PHE B 1 98 ? 22.984 17.672 8.344 1 87.5 98 PHE B O 1
ATOM 3376 N N . LEU B 1 99 ? 20.828 17.844 9.008 1 89.56 99 LEU B N 1
ATOM 3377 C CA . LEU B 1 99 ? 20.281 16.812 8.117 1 89.56 99 LEU B CA 1
ATOM 3378 C C . LEU B 1 99 ? 19.203 17.406 7.203 1 89.56 99 LEU B C 1
ATOM 3380 O O . LEU B 1 99 ? 18.25 18.016 7.676 1 89.56 99 LEU B O 1
ATOM 3384 N N . PHE B 1 100 ? 19.484 17.312 5.934 1 92.25 100 PHE B N 1
ATOM 3385 C CA . PHE B 1 100 ? 18.531 17.781 4.938 1 92.25 100 PHE B CA 1
ATOM 3386 C C . PHE B 1 100 ? 17.719 16.625 4.352 1 92.25 100 PHE B C 1
ATOM 3388 O O . PHE B 1 100 ? 18.297 15.656 3.85 1 92.25 100 PHE B O 1
ATOM 3395 N N . LEU B 1 101 ? 16.453 16.703 4.512 1 92.69 101 LEU B N 1
ATOM 3396 C CA . LEU B 1 101 ? 15.562 15.703 3.938 1 92.69 101 LEU B CA 1
ATOM 3397 C C . LEU B 1 101 ? 14.891 16.234 2.674 1 92.69 101 LEU B C 1
ATOM 3399 O O . LEU B 1 101 ? 14.203 17.25 2.711 1 92.69 101 LEU B O 1
ATOM 3403 N N . VAL B 1 102 ? 15.078 15.555 1.589 1 94.44 102 VAL B N 1
ATOM 3404 C CA . VAL B 1 102 ? 14.555 15.969 0.293 1 94.44 102 VAL B CA 1
ATOM 3405 C C . VAL B 1 102 ? 13.273 15.203 -0.015 1 94.44 102 VAL B C 1
ATOM 3407 O O . VAL B 1 102 ? 13.297 13.984 -0.179 1 94.44 102 VAL B O 1
ATOM 3410 N N . HIS B 1 103 ? 12.141 15.945 -0.115 1 94.12 103 HIS B N 1
ATOM 3411 C CA . HIS B 1 103 ? 10.836 15.359 -0.372 1 94.12 103 HIS B CA 1
ATOM 3412 C C . HIS B 1 103 ? 10.273 15.82 -1.713 1 94.12 103 HIS B C 1
ATOM 3414 O O . HIS B 1 103 ? 10.711 16.828 -2.256 1 94.12 103 HIS B O 1
ATOM 3420 N N . GLU B 1 104 ? 9.359 15.031 -2.217 1 92.75 104 GLU B N 1
ATOM 3421 C CA . GLU B 1 104 ? 8.57 15.539 -3.336 1 92.75 104 GLU B CA 1
ATOM 3422 C C . GLU B 1 104 ? 7.789 16.781 -2.938 1 92.75 104 GLU B C 1
ATOM 3424 O O . GLU B 1 104 ? 7.332 16.891 -1.798 1 92.75 104 GLU B O 1
ATOM 3429 N N . TYR B 1 105 ? 7.664 17.672 -3.84 1 92.19 105 TYR B N 1
ATOM 3430 C CA . TYR B 1 105 ? 7.012 18.953 -3.588 1 92.19 105 TYR B CA 1
ATOM 3431 C C . TYR B 1 105 ? 5.523 18.875 -3.896 1 92.19 105 TYR B C 1
ATOM 3433 O O . TYR B 1 105 ? 5.121 18.266 -4.895 1 92.19 105 TYR B O 1
ATOM 3441 N N . MET B 1 106 ? 4.648 19.453 -3.043 1 89.31 106 MET B N 1
ATOM 3442 C CA . MET B 1 106 ? 3.207 19.562 -3.256 1 89.31 106 MET B CA 1
ATOM 3443 C C . MET B 1 106 ? 2.812 21.016 -3.504 1 89.31 106 MET B C 1
ATOM 3445 O O . MET B 1 106 ? 3.064 21.891 -2.668 1 89.31 106 MET B O 1
ATOM 3449 N N . ASP B 1 107 ? 1.994 21.219 -4.484 1 84.44 107 ASP B N 1
ATOM 3450 C CA . ASP B 1 107 ? 1.714 22.562 -4.969 1 84.44 107 ASP B CA 1
ATOM 3451 C C . ASP B 1 107 ? 0.733 23.281 -4.051 1 84.44 107 ASP B C 1
ATOM 3453 O O . ASP B 1 107 ? 0.846 24.5 -3.842 1 84.44 107 ASP B O 1
ATOM 3457 N N . ASN B 1 108 ? -0.286 22.594 -3.506 1 86.69 108 ASN B N 1
ATOM 3458 C CA . ASN B 1 108 ? -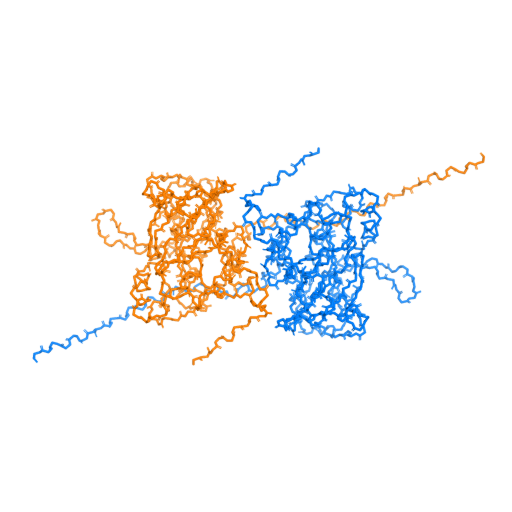1.403 23.266 -2.854 1 86.69 108 ASN B CA 1
ATOM 3459 C C . ASN B 1 108 ? -1.131 23.5 -1.369 1 86.69 108 ASN B C 1
ATOM 3461 O O . ASN B 1 108 ? -1.877 24.219 -0.699 1 86.69 108 ASN B O 1
ATOM 3465 N N . GLY B 1 109 ? -0.07 22.875 -0.814 1 87.5 109 GLY B N 1
ATOM 3466 C CA . GLY B 1 109 ? 0.259 23.094 0.584 1 87.5 109 GLY B CA 1
ATOM 3467 C C . GLY B 1 109 ? -0.486 22.172 1.526 1 87.5 109 GLY B C 1
ATOM 3468 O O . GLY B 1 109 ? -0.879 21.062 1.14 1 87.5 109 GLY B O 1
ATOM 3469 N N . SER B 1 110 ? -0.662 22.688 2.779 1 91.19 110 SER B N 1
ATOM 3470 C CA . SER B 1 110 ? -1.178 21.812 3.83 1 91.19 110 SER B CA 1
ATOM 3471 C C . SER B 1 110 ? -2.68 22 4.012 1 91.19 110 SER B C 1
ATOM 3473 O O . SER B 1 110 ? -3.223 23.062 3.711 1 91.19 110 SER B O 1
ATOM 3475 N N . LEU B 1 111 ? -3.342 21 4.52 1 94.12 111 LEU B N 1
ATOM 3476 C CA . LEU B 1 111 ? -4.785 20.953 4.719 1 94.12 111 LEU B CA 1
ATOM 3477 C C . LEU B 1 111 ? -5.238 22.047 5.676 1 94.12 111 LEU B C 1
ATOM 3479 O O . LEU B 1 111 ? -6.312 22.625 5.496 1 94.12 111 LEU B O 1
ATOM 3483 N N . ASP B 1 112 ? -4.43 22.375 6.715 1 90.5 112 ASP B N 1
ATOM 3484 C CA . ASP B 1 112 ? -4.816 23.391 7.695 1 90.5 112 ASP B CA 1
ATOM 3485 C C . ASP B 1 112 ? -4.996 24.75 7.031 1 90.5 112 ASP B C 1
ATOM 3487 O O . ASP B 1 112 ? -5.875 25.516 7.414 1 90.5 112 ASP B O 1
ATOM 3491 N N . GLN B 1 113 ? -4.254 24.984 5.988 1 87.62 113 GLN B N 1
ATOM 3492 C CA . GLN B 1 113 ? -4.375 26.25 5.266 1 87.62 113 GLN B CA 1
ATOM 3493 C C . GLN B 1 113 ? -5.707 26.328 4.527 1 87.62 113 GLN B C 1
ATOM 3495 O O . GLN B 1 113 ? -6.262 27.422 4.355 1 87.62 113 GLN B O 1
ATOM 3500 N N . PHE B 1 114 ? -6.188 25.234 4.094 1 89.19 114 PHE B N 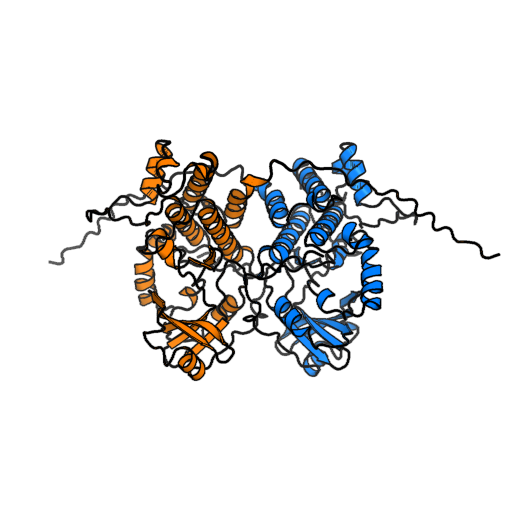1
ATOM 3501 C CA . PHE B 1 114 ? -7.461 25.172 3.387 1 89.19 114 PHE B CA 1
ATOM 3502 C C . PHE B 1 114 ? -8.625 25.266 4.367 1 89.19 114 PHE B C 1
ATOM 3504 O O . PHE B 1 114 ? -9.648 25.891 4.062 1 89.19 114 PHE B O 1
ATOM 3511 N N . LEU B 1 115 ? -8.438 24.75 5.5 1 89.88 115 LEU B N 1
ATOM 3512 C CA . LEU B 1 115 ? -9.539 24.672 6.453 1 89.88 115 LEU B CA 1
ATOM 3513 C C . LEU B 1 115 ? -9.664 25.953 7.25 1 89.88 115 LEU B C 1
ATOM 3515 O O . LEU B 1 115 ? -10.773 26.406 7.543 1 89.88 115 LEU B O 1
ATOM 3519 N N . TYR B 1 116 ? -8.516 26.531 7.676 1 82.31 116 TYR B N 1
ATOM 3520 C CA . TYR B 1 116 ? -8.516 27.641 8.617 1 82.31 116 TYR B CA 1
ATOM 3521 C C . TYR B 1 116 ? -7.91 28.891 7.98 1 82.31 116 TYR B C 1
ATOM 3523 O O . TYR B 1 116 ? -8.008 29.984 8.539 1 82.31 116 TYR B O 1
ATOM 3531 N N . GLY B 1 117 ? -7.156 28.766 6.969 1 70.62 117 GLY B N 1
ATOM 3532 C CA . GLY B 1 117 ? -6.32 29.844 6.477 1 70.62 117 GLY B CA 1
ATOM 3533 C C . GLY B 1 117 ? -7.074 30.844 5.613 1 70.62 117 GLY B C 1
ATOM 3534 O O . GLY B 1 117 ? -8.281 30.703 5.418 1 70.62 117 GLY B O 1
ATOM 3535 N N . TYR B 1 118 ? -6.422 31.875 5.367 1 61.69 118 TYR B N 1
ATOM 3536 C CA . TYR B 1 118 ? -6.895 33 4.562 1 61.69 118 TYR B CA 1
ATOM 3537 C C . TYR B 1 118 ? -7.332 32.531 3.18 1 61.69 118 TYR B C 1
ATOM 3539 O O . TYR B 1 118 ? -8.203 33.125 2.557 1 61.69 118 TYR B O 1
ATOM 3547 N N . LYS B 1 119 ? -6.598 31.484 2.74 1 57.97 119 LYS B N 1
ATOM 3548 C CA . LYS B 1 119 ? -6.922 30.922 1.429 1 57.97 119 LYS B CA 1
ATOM 3549 C C . LYS B 1 119 ? -8.117 29.984 1.512 1 57.97 119 LYS B C 1
ATOM 3551 O O . LYS B 1 119 ? -8.297 29.125 0.641 1 57.97 119 LYS B O 1
ATOM 3556 N N . SER B 1 120 ? -8.781 30.219 2.564 1 60.59 120 SER B N 1
ATOM 3557 C CA . SER B 1 120 ? -9.852 29.234 2.783 1 60.59 120 SER B CA 1
ATOM 3558 C C . SER B 1 120 ? -10.617 28.969 1.497 1 60.59 120 SER B C 1
ATOM 3560 O O . SER B 1 120 ? -11.266 29.859 0.95 1 60.59 120 SER B O 1
ATOM 3562 N N . LEU B 1 121 ? -9.844 28.234 0.606 1 64.5 121 LEU B N 1
ATOM 3563 C CA . LEU B 1 121 ? -10.617 27.656 -0.482 1 64.5 121 LEU B CA 1
ATOM 3564 C C . LEU B 1 121 ? -11.602 26.625 0.048 1 64.5 121 LEU B C 1
ATOM 3566 O O . LEU B 1 121 ? -11.32 25.938 1.034 1 64.5 121 LEU B O 1
ATOM 3570 N N . ASN B 1 122 ? -12.734 26.875 -0.427 1 79.94 122 ASN B N 1
ATOM 3571 C CA . ASN B 1 122 ? -13.836 26.031 0.051 1 79.94 122 ASN B CA 1
ATOM 3572 C C . ASN B 1 122 ? -13.758 24.625 -0.528 1 79.94 122 ASN B C 1
ATOM 3574 O O . ASN B 1 122 ? -13.844 24.438 -1.743 1 79.94 122 ASN B O 1
ATOM 3578 N N . LEU B 1 123 ? -13.289 23.703 0.39 1 91.88 123 LEU B N 1
ATOM 3579 C CA . LEU B 1 123 ? -13.43 22.297 0.041 1 91.88 123 LEU B CA 1
ATOM 3580 C C . LEU B 1 123 ? -14.883 21.844 0.163 1 91.88 123 LEU B C 1
ATOM 3582 O O . LEU B 1 123 ? -15.516 22.062 1.198 1 91.88 123 LEU B O 1
ATOM 3586 N N . ASN B 1 124 ? -15.367 21.344 -0.91 1 93.44 124 ASN B N 1
ATOM 3587 C CA . ASN B 1 124 ? -16.719 20.828 -0.839 1 93.44 124 ASN B CA 1
ATOM 3588 C C . ASN B 1 124 ? -16.781 19.484 -0.126 1 93.44 124 ASN B C 1
ATOM 3590 O O . ASN B 1 124 ? -15.75 18.969 0.332 1 93.44 124 ASN B O 1
ATOM 3594 N N . TRP B 1 125 ? -17.953 18.953 0.003 1 95.38 125 TRP B N 1
ATOM 3595 C CA . TRP B 1 125 ? -18.141 17.734 0.785 1 95.38 125 TRP B CA 1
ATOM 3596 C C . TRP B 1 125 ? -17.344 16.578 0.192 1 95.38 125 TRP B C 1
ATOM 3598 O O . TRP B 1 125 ? -16.656 15.852 0.915 1 95.38 125 TRP B O 1
ATOM 3608 N N . ARG B 1 126 ? -17.469 16.438 -1.062 1 94.81 126 ARG B N 1
ATOM 3609 C CA . ARG B 1 126 ? -16.797 15.336 -1.736 1 94.81 126 ARG B CA 1
ATOM 3610 C C . ARG B 1 126 ? -15.281 15.414 -1.523 1 94.81 126 ARG B C 1
ATOM 3612 O O . ARG B 1 126 ? -14.641 14.414 -1.198 1 94.81 126 ARG B O 1
ATOM 3619 N N . GLN B 1 127 ? -14.75 16.547 -1.714 1 94.88 127 GLN B N 1
ATOM 3620 C CA . GLN B 1 127 ? -13.32 16.766 -1.527 1 94.88 127 GLN B CA 1
ATOM 3621 C C . GLN B 1 127 ? -12.906 16.453 -0.092 1 94.88 127 GLN B C 1
ATOM 3623 O O . GLN B 1 127 ? -11.883 15.789 0.137 1 94.88 127 GLN B O 1
ATOM 3628 N N . ARG B 1 128 ? -13.68 16.938 0.833 1 96.69 128 ARG B N 1
ATOM 3629 C CA . ARG B 1 128 ? -13.391 16.688 2.24 1 96.69 128 ARG B CA 1
ATOM 3630 C C . ARG B 1 128 ? -13.438 15.195 2.547 1 96.69 128 ARG B C 1
ATOM 3632 O O . ARG B 1 128 ? -12.562 14.672 3.246 1 96.69 128 ARG B O 1
ATOM 3639 N N . PHE B 1 129 ? -14.398 14.555 1.979 1 97.19 129 PHE B N 1
ATOM 3640 C CA . PHE B 1 129 ? -14.492 13.109 2.178 1 97.19 129 PHE B CA 1
ATOM 3641 C C . PHE B 1 129 ? -13.289 12.398 1.578 1 97.19 129 PHE B C 1
ATOM 3643 O O . PHE B 1 129 ? -12.719 11.5 2.201 1 97.19 129 PHE B O 1
ATOM 3650 N N . GLU B 1 130 ? -12.922 12.781 0.428 1 96.81 130 GLU B N 1
ATOM 3651 C CA . GLU B 1 130 ? -11.781 12.172 -0.244 1 96.81 130 GLU B CA 1
ATOM 3652 C C . GLU B 1 130 ? -10.5 12.367 0.558 1 96.81 130 GLU B C 1
ATOM 3654 O O . GLU B 1 130 ? -9.641 11.484 0.585 1 96.81 130 GLU B O 1
ATOM 3659 N N . ILE B 1 131 ? -10.406 13.453 1.165 1 97.88 131 ILE B N 1
ATOM 3660 C CA . ILE B 1 131 ? -9.242 13.727 2.004 1 97.88 131 ILE B CA 1
ATOM 3661 C C . ILE B 1 131 ? -9.25 12.797 3.213 1 97.88 131 ILE B C 1
ATOM 3663 O O . ILE B 1 131 ? -8.219 12.203 3.549 1 97.88 131 ILE B O 1
ATOM 3667 N N . ILE B 1 132 ? -10.414 12.641 3.846 1 98.56 132 ILE B N 1
ATOM 3668 C CA . ILE B 1 132 ? -10.555 11.742 4.984 1 98.56 132 ILE B CA 1
ATOM 3669 C C . ILE B 1 132 ? -10.203 10.312 4.562 1 98.56 132 ILE B C 1
ATOM 3671 O O . ILE B 1 132 ? -9.375 9.664 5.195 1 98.56 132 ILE B O 1
ATOM 3675 N N . TYR B 1 133 ? -10.773 9.969 3.51 1 97.81 133 TYR B N 1
ATOM 3676 C CA . TYR B 1 133 ? -10.625 8.602 3.018 1 97.81 133 TYR B CA 1
ATOM 3677 C C . TYR B 1 133 ? -9.188 8.328 2.596 1 97.81 133 TYR B C 1
ATOM 3679 O O . TYR B 1 133 ? -8.617 7.297 2.949 1 97.81 133 TYR B O 1
ATOM 3687 N N . GLY B 1 134 ? -8.602 9.195 1.833 1 98.06 134 GLY B N 1
ATOM 3688 C CA . GLY B 1 134 ? -7.215 9.047 1.404 1 98.06 134 GLY B CA 1
ATOM 3689 C C . GLY B 1 134 ? -6.234 9.008 2.561 1 98.06 134 GLY B C 1
ATOM 3690 O O . GLY B 1 134 ? -5.301 8.203 2.557 1 98.06 134 GLY B O 1
ATOM 3691 N N . THR B 1 135 ? -6.461 9.828 3.523 1 98.56 135 THR B N 1
ATOM 3692 C CA . THR B 1 135 ? -5.609 9.836 4.707 1 98.56 135 THR B CA 1
ATOM 3693 C C . THR B 1 135 ? -5.695 8.5 5.445 1 98.56 135 THR B C 1
ATOM 3695 O O . THR B 1 135 ? -4.672 7.949 5.863 1 98.56 135 THR B O 1
ATOM 3698 N N . ALA B 1 136 ? -6.898 8.008 5.555 1 98.5 136 ALA B N 1
ATOM 3699 C CA . ALA B 1 136 ? -7.086 6.711 6.191 1 98.5 136 ALA B CA 1
ATOM 3700 C C . ALA B 1 136 ? -6.324 5.617 5.449 1 98.5 136 ALA B C 1
ATOM 3702 O O . ALA B 1 136 ? -5.668 4.777 6.07 1 98.5 136 ALA B O 1
ATOM 3703 N N . ARG B 1 137 ? -6.402 5.637 4.203 1 97.69 137 ARG B N 1
ATOM 3704 C CA . ARG B 1 137 ? -5.719 4.641 3.383 1 97.69 137 ARG B CA 1
ATOM 3705 C C . ARG B 1 137 ? -4.207 4.742 3.543 1 97.69 137 ARG B C 1
ATOM 3707 O O . ARG B 1 137 ? -3.518 3.723 3.641 1 97.69 137 ARG B O 1
ATOM 3714 N N . GLY B 1 138 ? -3.689 5.945 3.549 1 98.25 138 GLY B N 1
ATOM 3715 C CA . GLY B 1 138 ? -2.266 6.129 3.789 1 98.25 138 GLY B CA 1
ATOM 3716 C C . GLY B 1 138 ? -1.809 5.562 5.121 1 98.25 138 GLY B C 1
ATOM 3717 O O . GLY B 1 138 ? -0.785 4.883 5.195 1 98.25 138 GLY B O 1
ATOM 3718 N N . LEU B 1 139 ? -2.564 5.809 6.148 1 98.38 139 LEU B N 1
ATOM 3719 C CA . LEU B 1 139 ? -2.227 5.316 7.48 1 98.38 139 LEU B CA 1
ATOM 3720 C C . LEU B 1 139 ? -2.332 3.797 7.543 1 98.38 139 LEU B C 1
ATOM 3722 O O . LEU B 1 139 ? -1.511 3.141 8.188 1 98.38 139 LEU B O 1
ATOM 3726 N N . ALA B 1 140 ? -3.373 3.26 6.902 1 97.69 140 ALA B N 1
ATOM 3727 C CA . ALA B 1 140 ? -3.516 1.806 6.859 1 97.69 140 ALA B CA 1
ATOM 3728 C C . ALA B 1 140 ? -2.291 1.153 6.227 1 97.69 140 ALA B C 1
ATOM 3730 O O . ALA B 1 140 ? -1.835 0.101 6.684 1 97.69 140 ALA B O 1
ATOM 3731 N N . TYR B 1 141 ? -1.753 1.743 5.211 1 97.88 141 TYR B N 1
ATOM 3732 C CA . TYR B 1 141 ? -0.55 1.231 4.566 1 97.88 141 TYR B CA 1
ATOM 3733 C C . TYR B 1 141 ? 0.636 1.256 5.523 1 97.88 141 TYR B C 1
ATOM 3735 O O . TYR B 1 141 ? 1.322 0.246 5.695 1 97.88 141 TYR B O 1
ATOM 3743 N N . LEU B 1 142 ? 0.839 2.375 6.172 1 96.5 142 LEU B N 1
ATOM 3744 C CA . LEU B 1 142 ? 1.959 2.525 7.094 1 96.5 142 LEU B CA 1
ATOM 3745 C C . LEU B 1 142 ? 1.871 1.505 8.227 1 96.5 142 LEU B C 1
ATOM 3747 O O . LEU B 1 142 ? 2.887 0.942 8.641 1 96.5 142 LEU B O 1
ATOM 3751 N N . HIS B 1 143 ? 0.665 1.226 8.633 1 96.44 143 HIS B N 1
ATOM 3752 C CA . HIS B 1 143 ? 0.469 0.414 9.828 1 96.44 143 HIS B CA 1
ATOM 3753 C C . HIS B 1 143 ? 0.491 -1.074 9.5 1 96.44 143 HIS B C 1
ATOM 3755 O O . HIS B 1 143 ? 1.022 -1.88 10.266 1 96.44 143 HIS B O 1
ATOM 3761 N N . GLU B 1 144 ? -0.126 -1.406 8.312 1 95.06 144 GLU B N 1
ATOM 3762 C CA . GLU B 1 144 ? -0.515 -2.809 8.188 1 95.06 144 GLU B CA 1
ATOM 3763 C C . GLU B 1 144 ? -0.039 -3.396 6.863 1 95.06 144 GLU B C 1
ATOM 3765 O O . GLU B 1 144 ? -0.15 -4.605 6.641 1 95.06 144 GLU B O 1
ATOM 3770 N N . GLN B 1 145 ? 0.421 -2.588 5.98 1 94.62 145 GLN B N 1
ATOM 3771 C CA . GLN B 1 145 ? 0.614 -3.125 4.637 1 94.62 145 GLN B CA 1
ATOM 3772 C C . GLN B 1 145 ? 2.07 -3.006 4.199 1 94.62 145 GLN B C 1
ATOM 3774 O O . GLN B 1 145 ? 2.504 -3.686 3.268 1 94.62 145 GLN B O 1
ATOM 3779 N N . TYR B 1 146 ? 2.818 -2.08 4.711 1 92.56 146 TYR B N 1
ATOM 3780 C CA . TYR B 1 146 ? 4.254 -2.01 4.465 1 92.56 146 TYR B CA 1
ATOM 3781 C C . TYR B 1 146 ? 4.98 -3.164 5.148 1 92.56 146 TYR B C 1
ATOM 3783 O O . TYR B 1 146 ? 4.371 -3.938 5.891 1 92.56 146 TYR B O 1
ATOM 3791 N N . HIS B 1 147 ? 6.285 -3.312 4.926 1 87.69 147 HIS B N 1
ATOM 3792 C CA . HIS B 1 147 ? 7.07 -4.43 5.438 1 87.69 147 HIS B CA 1
ATOM 3793 C C . HIS B 1 147 ? 7.152 -4.391 6.961 1 87.69 147 HIS B C 1
ATOM 3795 O O . HIS B 1 147 ? 7.18 -5.438 7.609 1 87.69 147 HIS B O 1
ATOM 3801 N N . VAL B 1 148 ? 7.195 -3.189 7.477 1 88.31 148 VAL B N 1
ATOM 3802 C CA . VAL B 1 148 ? 7.219 -2.98 8.922 1 88.31 148 VAL B CA 1
ATOM 3803 C C . VAL B 1 148 ? 6.16 -1.95 9.312 1 88.31 148 VAL B C 1
ATOM 3805 O O . VAL B 1 148 ? 5.746 -1.133 8.492 1 88.31 148 VAL B O 1
ATOM 3808 N N . THR B 1 149 ? 5.723 -2.059 10.562 1 90.94 149 THR B N 1
ATOM 3809 C CA . THR B 1 149 ? 4.77 -1.077 11.062 1 90.94 149 THR B CA 1
ATOM 3810 C C . THR B 1 149 ? 5.449 0.266 11.305 1 90.94 149 THR B C 1
ATOM 3812 O O . THR B 1 149 ? 6.469 0.334 11.992 1 90.94 149 THR B O 1
ATOM 3815 N N . ILE B 1 150 ? 4.965 1.283 10.719 1 91.81 150 ILE B N 1
ATOM 3816 C CA . ILE B 1 150 ? 5.465 2.639 10.922 1 91.81 150 ILE B CA 1
ATOM 3817 C C . ILE B 1 150 ? 4.402 3.482 11.625 1 91.81 150 ILE B C 1
ATOM 3819 O O . ILE B 1 150 ? 3.305 3.674 11.094 1 91.81 150 ILE B O 1
ATOM 3823 N N . ILE B 1 151 ? 4.719 3.934 12.789 1 92.25 151 ILE B N 1
ATOM 3824 C CA . ILE B 1 151 ? 3.83 4.824 13.523 1 92.25 151 ILE B CA 1
ATOM 3825 C C . ILE B 1 151 ? 4.199 6.277 13.234 1 92.25 151 ILE B C 1
ATOM 3827 O O . ILE B 1 151 ? 5.352 6.68 13.406 1 92.25 151 ILE B O 1
ATOM 3831 N N . HIS B 1 152 ? 3.309 7.086 12.75 1 92.69 152 HIS B N 1
ATOM 3832 C CA . HIS B 1 152 ? 3.559 8.469 12.367 1 92.69 152 HIS B CA 1
ATOM 3833 C C . HIS B 1 152 ? 3.834 9.336 13.594 1 92.69 152 HIS B C 1
ATOM 3835 O O . HIS B 1 152 ? 4.867 10.008 13.664 1 92.69 152 HIS B O 1
ATOM 3841 N N . ARG B 1 153 ? 2.834 9.336 14.586 1 88.62 153 ARG B N 1
ATOM 3842 C CA . ARG B 1 153 ? 2.92 9.945 15.906 1 88.62 153 ARG B CA 1
ATOM 3843 C C . ARG B 1 153 ? 2.541 11.422 15.859 1 88.62 153 ARG B C 1
ATOM 3845 O O . ARG B 1 153 ? 2.344 12.047 16.906 1 88.62 153 ARG B O 1
ATOM 3852 N N . GLU B 1 154 ? 2.412 11.984 14.641 1 86.94 154 GLU B N 1
ATOM 3853 C CA . GLU B 1 154 ? 2.131 13.414 14.555 1 86.94 154 GLU B CA 1
ATOM 3854 C C . GLU B 1 154 ? 1.092 13.711 13.477 1 86.94 154 GLU B C 1
ATOM 3856 O O . GLU B 1 154 ? 1.266 14.625 12.672 1 86.94 154 GLU B O 1
ATOM 3861 N N . ILE B 1 155 ? 0.084 12.945 13.414 1 94.19 155 ILE B N 1
ATOM 3862 C CA . ILE B 1 155 ? -0.981 13.188 12.445 1 94.19 155 ILE B CA 1
ATOM 3863 C C . ILE B 1 155 ? -1.744 14.453 12.828 1 94.19 155 ILE B C 1
ATOM 3865 O O . ILE B 1 155 ? -2.234 14.578 13.953 1 94.19 155 ILE B O 1
ATOM 3869 N N . LYS B 1 156 ? -1.74 15.398 12.016 1 93.12 156 LYS B N 1
ATOM 3870 C CA . LYS B 1 156 ? -2.463 16.656 12.148 1 93.12 156 LYS B CA 1
ATOM 3871 C C . LYS B 1 156 ? -2.688 17.312 10.781 1 93.12 156 LYS B C 1
ATOM 3873 O O . LYS B 1 156 ? -2.1 16.891 9.789 1 93.12 156 LYS B O 1
ATOM 3878 N N . THR B 1 157 ? -3.537 18.25 10.703 1 94.12 157 THR B N 1
ATOM 3879 C CA . THR B 1 157 ? -3.953 18.812 9.43 1 94.12 157 THR B CA 1
ATOM 3880 C C . THR B 1 157 ? -2.781 19.516 8.742 1 94.12 157 THR B C 1
ATOM 3882 O O . THR B 1 157 ? -2.715 19.562 7.508 1 94.12 157 THR B O 1
ATOM 3885 N N . SER B 1 158 ? -1.78 20 9.492 1 91 158 SER B N 1
ATOM 3886 C CA . SER B 1 158 ? -0.635 20.688 8.906 1 91 158 SER B CA 1
ATOM 3887 C C . SER B 1 158 ? 0.33 19.703 8.266 1 91 158 SER B C 1
ATOM 3889 O O . SER B 1 158 ? 1.211 20.078 7.496 1 91 158 SER B O 1
ATOM 3891 N N . ASN B 1 159 ? 0.177 18.391 8.586 1 92.06 159 ASN B N 1
ATOM 3892 C CA . ASN B 1 159 ? 1.035 17.344 8.031 1 92.06 159 ASN B CA 1
ATOM 3893 C C . ASN B 1 159 ? 0.335 16.578 6.91 1 92.06 159 ASN B C 1
ATOM 3895 O O . ASN B 1 159 ? 0.816 15.531 6.469 1 92.06 159 ASN B O 1
ATOM 3899 N N . ILE B 1 160 ? -0.815 17.047 6.543 1 96.38 160 ILE B N 1
ATOM 3900 C CA . ILE B 1 160 ? -1.528 16.531 5.383 1 96.38 160 ILE B CA 1
ATOM 3901 C C . ILE B 1 160 ? -1.501 17.547 4.254 1 96.38 160 ILE B C 1
ATOM 3903 O O . ILE B 1 160 ? -2.131 18.609 4.352 1 96.38 160 ILE B O 1
ATOM 3907 N N . LEU B 1 161 ? -0.781 17.234 3.219 1 95.56 161 LEU B N 1
ATOM 3908 C CA . LEU B 1 161 ? -0.662 18.109 2.061 1 95.56 161 LEU B CA 1
ATOM 3909 C C . LEU B 1 161 ? -1.636 17.703 0.962 1 95.56 161 LEU B C 1
ATOM 3911 O O . LEU B 1 161 ? -2.066 16.547 0.908 1 95.56 161 LEU B O 1
ATOM 3915 N N . LEU B 1 162 ? -2.039 18.656 0.144 1 93.69 162 LEU B N 1
ATOM 3916 C CA . LEU B 1 162 ? -2.977 18.375 -0.94 1 93.69 162 LEU B CA 1
ATOM 3917 C C . LEU B 1 162 ? -2.318 18.609 -2.297 1 93.69 162 LEU B C 1
ATOM 3919 O O . LEU B 1 162 ? -1.616 19.609 -2.494 1 93.69 162 LEU B O 1
ATOM 3923 N N . ASP B 1 163 ? -2.506 17.688 -3.186 1 91.12 163 ASP B N 1
ATOM 3924 C CA . ASP B 1 163 ? -1.992 17.859 -4.539 1 91.12 163 ASP B CA 1
ATOM 3925 C C . ASP B 1 163 ? -2.947 18.703 -5.383 1 91.12 163 ASP B C 1
ATOM 3927 O O . ASP B 1 163 ? -3.865 19.328 -4.848 1 91.12 163 ASP B O 1
ATOM 3931 N N . ASN B 1 164 ? -2.721 18.719 -6.727 1 88 164 ASN B N 1
ATOM 3932 C CA . ASN B 1 164 ? -3.484 19.594 -7.617 1 88 164 ASN B CA 1
ATOM 3933 C C . ASN B 1 164 ? -4.93 19.125 -7.758 1 88 164 ASN B C 1
ATOM 3935 O O . ASN B 1 164 ? -5.805 19.891 -8.141 1 88 164 ASN B O 1
ATOM 3939 N N . GLU B 1 165 ? -5.172 17.922 -7.434 1 89.56 165 GLU B N 1
ATOM 3940 C CA . GLU B 1 165 ? -6.527 17.375 -7.488 1 89.56 165 GLU B CA 1
ATOM 3941 C C . GLU B 1 165 ? -7.141 17.281 -6.094 1 89.56 165 GLU B C 1
ATOM 3943 O O . GLU B 1 165 ? -8.172 16.625 -5.906 1 89.56 165 GLU B O 1
ATOM 3948 N N . TYR B 1 166 ? -6.477 17.828 -5.066 1 91.38 166 TYR B N 1
ATOM 3949 C CA . TYR B 1 166 ? -6.906 17.906 -3.676 1 91.38 166 TYR B CA 1
ATOM 3950 C C . TYR B 1 166 ? -6.879 16.531 -3.018 1 91.38 166 TYR B C 1
ATOM 3952 O O . TYR B 1 166 ? -7.605 16.281 -2.055 1 91.38 166 TYR B O 1
ATOM 3960 N N . GLN B 1 167 ? -6.062 15.641 -3.658 1 94.12 167 GLN B N 1
ATOM 3961 C CA . GLN B 1 167 ? -5.809 14.367 -2.982 1 94.12 167 GLN B CA 1
ATOM 3962 C C . GLN B 1 167 ? -4.789 14.539 -1.86 1 94.12 167 GLN B C 1
ATOM 3964 O O . GLN B 1 167 ? -3.793 15.25 -2.021 1 94.12 167 GLN B O 1
ATOM 3969 N N . PRO B 1 168 ? -5.102 13.93 -0.743 1 97.19 168 PRO B N 1
ATOM 3970 C CA . PRO B 1 168 ? -4.215 14.125 0.41 1 97.19 168 PRO B CA 1
ATOM 3971 C C . PRO B 1 168 ? -2.941 13.289 0.319 1 97.19 168 PRO B C 1
ATOM 3973 O O . PRO B 1 168 ? -2.975 12.148 -0.163 1 97.19 168 PRO B O 1
ATOM 3976 N N . LYS B 1 169 ? -1.851 13.781 0.746 1 97.31 169 LYS B N 1
ATOM 3977 C CA . LYS B 1 169 ? -0.594 13.078 0.982 1 97.31 169 LYS B CA 1
ATOM 3978 C C . LYS B 1 169 ? -0.042 13.391 2.371 1 97.31 169 LYS B C 1
ATOM 3980 O O . LYS B 1 169 ? 0.184 14.555 2.709 1 97.31 169 LYS B O 1
ATOM 3985 N N . ILE B 1 170 ? 0.128 12.398 3.16 1 97.19 170 ILE B N 1
ATOM 3986 C CA . ILE B 1 170 ? 0.62 12.555 4.523 1 97.19 170 ILE B CA 1
ATOM 3987 C C . ILE B 1 170 ? 2.123 12.82 4.504 1 97.19 170 ILE B C 1
ATOM 3989 O O . ILE B 1 170 ? 2.877 12.109 3.836 1 97.19 170 ILE B O 1
ATOM 3993 N N . ALA B 1 171 ? 2.535 13.812 5.176 1 93.5 171 ALA B N 1
ATOM 3994 C CA . ALA B 1 171 ? 3.945 14.188 5.25 1 93.5 171 ALA B CA 1
ATOM 3995 C C . ALA B 1 171 ? 4.516 13.906 6.637 1 93.5 171 ALA B C 1
ATOM 3997 O O . ALA B 1 171 ? 3.771 13.57 7.562 1 93.5 171 ALA B O 1
ATOM 3998 N N . ASP B 1 172 ? 5.844 13.867 6.77 1 87.25 172 ASP B N 1
ATOM 3999 C CA . ASP B 1 172 ? 6.605 13.852 8.016 1 87.25 172 ASP B CA 1
ATOM 4000 C C . ASP B 1 172 ? 6.398 12.547 8.773 1 87.25 172 ASP B C 1
ATOM 4002 O O . ASP B 1 172 ? 6.414 12.531 10.008 1 87.25 172 ASP B O 1
ATOM 4006 N N . PHE B 1 173 ? 6.07 11.516 8.086 1 86.19 173 PHE B N 1
ATOM 4007 C CA . PHE B 1 173 ? 5.98 10.242 8.789 1 86.19 173 PHE B CA 1
ATOM 4008 C C . PHE B 1 173 ? 7.367 9.656 9.039 1 86.19 173 PHE B C 1
ATOM 4010 O O . PHE B 1 173 ? 8.258 9.789 8.203 1 86.19 173 PHE B O 1
ATOM 4017 N N . GLY B 1 174 ? 7.609 9.094 10.211 1 75 174 GLY B N 1
ATOM 4018 C CA . GLY B 1 174 ? 8.852 8.438 10.57 1 75 174 GLY B CA 1
ATOM 4019 C C . GLY B 1 174 ? 9.922 9.406 11.055 1 75 174 GLY B C 1
ATOM 4020 O O . GLY B 1 174 ? 11.008 8.992 11.445 1 75 174 GLY B O 1
ATOM 4021 N N . MET B 1 175 ? 9.641 10.641 11.133 1 72.75 175 MET B N 1
ATOM 4022 C CA . MET B 1 175 ? 10.633 11.672 11.422 1 72.75 175 MET B CA 1
ATOM 4023 C C . MET B 1 175 ? 11.031 11.633 12.891 1 72.75 175 MET B C 1
ATOM 4025 O O . MET B 1 175 ? 12.18 11.93 13.234 1 72.75 175 MET B O 1
ATOM 4029 N N . ILE B 1 176 ? 10.125 11.273 13.68 1 66.38 176 ILE B N 1
ATOM 4030 C CA . ILE B 1 176 ? 10.391 11.281 15.109 1 66.38 176 ILE B CA 1
ATOM 4031 C C . ILE B 1 176 ? 11.5 10.273 15.43 1 66.38 176 ILE B C 1
ATOM 4033 O O . ILE B 1 176 ? 12.289 10.492 16.344 1 66.38 176 ILE B O 1
ATOM 4037 N N . ARG B 1 177 ? 11.477 9.203 14.609 1 68.12 177 ARG B N 1
ATOM 4038 C CA . ARG B 1 177 ? 12.492 8.18 14.828 1 68.12 177 ARG B CA 1
ATOM 4039 C C . ARG B 1 177 ? 13.875 8.688 14.43 1 68.12 177 ARG B C 1
ATOM 4041 O O . ARG B 1 177 ? 14.891 8.078 14.789 1 68.12 177 ARG B O 1
ATOM 4048 N N . LEU B 1 178 ? 13.906 9.758 13.727 1 64.12 178 LEU B N 1
ATOM 4049 C CA . LEU B 1 178 ? 15.172 10.32 13.266 1 64.12 178 LEU B CA 1
ATOM 4050 C C . LEU B 1 178 ? 15.711 11.32 14.281 1 64.12 178 LEU B C 1
ATOM 4052 O O . LEU B 1 178 ? 16.859 11.75 14.18 1 64.12 178 LEU B O 1
ATOM 4056 N N . LEU B 1 179 ? 14.922 11.664 15.242 1 62.34 179 LEU B N 1
ATOM 4057 C CA . LEU B 1 179 ? 15.328 12.656 16.234 1 62.34 179 LEU B CA 1
ATOM 4058 C C . LEU B 1 179 ? 16.188 12.016 17.328 1 62.34 179 LEU B C 1
ATOM 4060 O O . LEU B 1 179 ? 16.062 10.82 17.594 1 62.34 179 LEU B O 1
ATOM 4064 N N . PRO B 1 180 ? 17.312 12.797 17.766 1 56.38 180 PRO B N 1
ATOM 4065 C CA . PRO B 1 180 ? 18.188 12.258 18.812 1 56.38 180 PRO B CA 1
ATOM 4066 C C . PRO B 1 180 ? 17.406 11.719 20 1 56.38 180 PRO B C 1
ATOM 4068 O O . PRO B 1 180 ? 16.344 12.258 20.344 1 56.38 180 PRO B O 1
ATOM 4071 N N . GLU B 1 181 ? 17.719 10.414 20.359 1 50.78 181 GLU B N 1
ATOM 4072 C CA . GLU B 1 181 ? 17.125 9.75 21.516 1 50.78 181 GLU B CA 1
ATOM 4073 C C . GLU B 1 181 ? 17.344 10.555 22.781 1 50.78 181 GLU B C 1
ATOM 4075 O O . GLU B 1 181 ? 16.859 10.172 23.859 1 50.78 181 GLU B O 1
ATOM 4080 N N . ASP B 1 182 ? 18.266 11.438 22.812 1 44.16 182 ASP B N 1
ATOM 4081 C CA . ASP B 1 182 ? 18.469 12.016 24.141 1 44.16 182 ASP B CA 1
ATOM 4082 C C . ASP B 1 182 ? 17.141 12.477 24.75 1 44.16 182 ASP B C 1
ATOM 4084 O O . ASP B 1 182 ? 16.344 13.133 24.078 1 44.16 182 ASP B O 1
ATOM 4088 N N . LYS B 1 183 ? 16.75 11.875 25.859 1 42.62 183 LYS B N 1
ATOM 4089 C CA . LYS B 1 183 ? 15.602 11.914 26.75 1 42.62 183 LYS B CA 1
ATOM 4090 C C . LYS B 1 183 ? 15.039 13.328 26.859 1 42.62 183 LYS B C 1
ATOM 4092 O O . LYS B 1 183 ? 13.844 13.516 27.078 1 42.62 183 LYS B O 1
ATOM 4097 N N . THR B 1 184 ? 15.898 14.242 27 1 39.84 184 THR B N 1
ATOM 4098 C CA . THR B 1 184 ? 15.438 15.562 27.406 1 39.84 184 THR B CA 1
ATOM 4099 C C . THR B 1 184 ? 14.734 16.281 26.266 1 39.84 184 THR B C 1
ATOM 4101 O O . THR B 1 184 ? 13.711 16.922 26.469 1 39.84 184 THR B O 1
ATOM 4104 N N . HIS B 1 185 ? 15.328 16.25 25.125 1 41.62 185 HIS B N 1
ATOM 4105 C CA . HIS B 1 185 ? 14.82 17.062 24.031 1 41.62 185 HIS B CA 1
ATOM 4106 C C . HIS B 1 185 ? 13.609 16.406 23.375 1 41.62 185 HIS B C 1
ATOM 4108 O O . HIS B 1 185 ? 12.719 17.094 22.875 1 41.62 185 HIS B O 1
ATOM 4114 N N . LEU B 1 186 ? 13.672 15.133 23.156 1 44.62 186 LEU B N 1
ATOM 4115 C CA . LEU B 1 186 ? 12.445 14.445 22.781 1 44.62 186 LEU B CA 1
ATOM 4116 C C . LEU B 1 186 ? 11.305 14.797 23.734 1 44.62 186 LEU B C 1
ATOM 4118 O O . LEU B 1 186 ? 10.148 14.922 23.312 1 44.62 186 LEU B O 1
ATOM 4122 N N . SER B 1 187 ? 11.727 14.992 25 1 42.72 187 SER B N 1
ATOM 4123 C CA . SER B 1 187 ? 10.773 15.352 26.031 1 42.72 187 SER B CA 1
ATOM 4124 C C . SER B 1 187 ? 10.109 16.688 25.734 1 42.72 187 SER B C 1
ATOM 4126 O O . SER B 1 187 ? 8.891 16.844 25.906 1 42.72 187 SER B O 1
ATOM 4128 N N . THR B 1 188 ? 10.938 17.609 25.391 1 42.34 188 THR B N 1
ATOM 4129 C CA . THR B 1 188 ? 10.336 18.922 25.266 1 42.34 188 THR B CA 1
ATOM 4130 C C . THR B 1 188 ? 9.516 19.031 23.984 1 42.34 188 THR B C 1
ATOM 4132 O O . THR B 1 188 ? 8.391 19.516 24 1 42.34 188 THR B O 1
ATOM 4135 N N . LYS B 1 189 ? 10.156 18.766 22.844 1 47.44 189 LYS B N 1
ATOM 4136 C CA . LYS B 1 189 ? 9.422 18.906 21.578 1 47.44 189 LYS B CA 1
ATOM 4137 C C . LYS B 1 189 ? 8.289 17.891 21.5 1 47.44 189 LYS B C 1
ATOM 4139 O O . LYS B 1 189 ? 7.184 18.219 21.047 1 47.44 189 LYS B O 1
ATOM 4144 N N . ALA B 1 190 ? 8.633 16.656 21.938 1 48.56 190 ALA B N 1
ATOM 4145 C CA . ALA B 1 190 ? 7.574 15.68 22.156 1 48.56 190 ALA B CA 1
ATOM 4146 C C . ALA B 1 190 ? 6.574 16.188 23.203 1 48.56 190 ALA B C 1
ATOM 4148 O O . ALA B 1 190 ? 5.367 15.984 23.047 1 48.56 190 ALA B O 1
ATOM 4149 N N . ALA B 1 191 ? 7.141 16.938 24.125 1 46.53 191 ALA B N 1
ATOM 4150 C CA . ALA B 1 191 ? 6.289 17.547 25.141 1 46.53 191 ALA B CA 1
ATOM 4151 C C . ALA B 1 191 ? 5.395 18.625 24.531 1 46.53 191 ALA B C 1
ATOM 4153 O O . ALA B 1 191 ? 4.215 18.719 24.875 1 46.53 191 ALA B O 1
ATOM 4154 N N . ALA B 1 192 ? 5.945 19.391 23.719 1 45.75 192 ALA B N 1
ATOM 4155 C CA . ALA B 1 192 ? 5.141 20.438 23.078 1 45.75 192 ALA B CA 1
ATOM 4156 C C . ALA B 1 192 ? 4.117 19.828 22.125 1 45.75 192 ALA B C 1
ATOM 4158 O O . ALA B 1 192 ? 3 20.344 22 1 45.75 192 ALA B O 1
ATOM 4159 N N . SER B 1 193 ? 4.555 18.797 21.422 1 50 193 SER B N 1
ATOM 4160 C CA . SER B 1 193 ? 3.619 18.078 20.562 1 50 193 SER B CA 1
ATOM 4161 C C . SER B 1 193 ? 2.527 17.406 21.391 1 50 193 SER B C 1
ATOM 4163 O O . SER B 1 193 ? 1.398 17.25 20.906 1 50 193 SER B O 1
ATOM 4165 N N . MET B 1 194 ? 2.908 17.031 22.625 1 47.81 194 MET B N 1
ATOM 4166 C CA . MET B 1 194 ? 2.014 16.359 23.547 1 47.81 194 MET B CA 1
ATOM 4167 C C . MET B 1 194 ? 0.912 17.297 24.031 1 47.81 194 MET B C 1
ATOM 4169 O O . MET B 1 194 ? -0.13 16.844 24.516 1 47.81 194 MET B O 1
ATOM 4173 N N . ASP B 1 195 ? 1.213 18.562 23.891 1 52.03 195 ASP B N 1
ATOM 4174 C CA . ASP B 1 195 ? 0.181 19.5 24.312 1 52.03 195 ASP B CA 1
ATOM 4175 C C . ASP B 1 195 ? -0.853 19.719 23.219 1 52.03 195 ASP B C 1
ATOM 4177 O O . ASP B 1 195 ? -1.744 20.562 23.344 1 52.03 195 ASP B O 1
ATOM 4181 N N . SER B 1 196 ? -0.69 18.797 22.172 1 63.78 196 SER B N 1
ATOM 4182 C CA . SER B 1 196 ? -1.598 19.078 21.062 1 63.78 196 SER B CA 1
ATOM 4183 C C . SER B 1 196 ? -2.889 18.281 21.188 1 63.78 196 SER B C 1
ATOM 4185 O O . SER B 1 196 ? -2.936 17.281 21.891 1 63.78 196 SER B O 1
ATOM 4187 N N . GLY B 1 197 ? -4.012 18.906 20.938 1 79.12 197 GLY B N 1
ATOM 4188 C CA . GLY B 1 197 ? -5.344 18.328 20.891 1 79.12 197 GLY B CA 1
ATOM 4189 C C . GLY B 1 197 ? -5.41 17.047 20.078 1 79.12 197 GLY B C 1
ATOM 4190 O O . GLY B 1 197 ? -6.391 16.312 20.156 1 79.12 197 GLY B O 1
ATOM 4191 N N . TYR B 1 198 ? -4.211 16.641 19.516 1 87.44 198 TYR B N 1
ATOM 4192 C CA . TYR B 1 198 ? -4.215 15.477 18.641 1 87.44 198 TYR B CA 1
ATOM 4193 C C . TYR B 1 198 ? -3.686 14.25 19.375 1 87.44 198 TYR B C 1
ATOM 4195 O O . TYR B 1 198 ? -3.859 13.125 18.906 1 87.44 198 TYR B O 1
ATOM 4203 N N . VAL B 1 199 ? -3.076 14.445 20.531 1 86.75 199 VAL B N 1
ATOM 4204 C CA . VAL B 1 199 ? -2.285 13.375 21.141 1 86.75 199 VAL B CA 1
ATOM 4205 C C . VAL B 1 199 ? -3.201 12.445 21.922 1 86.75 199 VAL B C 1
ATOM 4207 O O . VAL B 1 199 ? -4.027 12.898 22.719 1 86.75 199 VAL B O 1
ATOM 4210 N N . ALA B 1 200 ? -2.949 11.203 21.703 1 90.88 200 ALA B N 1
ATOM 4211 C CA . ALA B 1 200 ? -3.705 10.195 22.438 1 90.88 200 ALA B CA 1
ATOM 4212 C C . ALA B 1 200 ? -3.359 10.211 23.922 1 90.88 200 ALA B C 1
ATOM 4214 O O . ALA B 1 200 ? -2.195 10.391 24.281 1 90.88 200 ALA B O 1
ATOM 4215 N N . PRO B 1 201 ? -4.348 9.992 24.734 1 86.81 201 PRO B N 1
ATOM 4216 C CA . PRO B 1 201 ? -4.145 10.109 26.172 1 86.81 201 PRO B CA 1
ATOM 4217 C C . PRO B 1 201 ? -3.072 9.156 26.703 1 86.81 201 PRO B C 1
ATOM 4219 O O . PRO B 1 201 ? -2.27 9.539 27.562 1 86.81 201 PRO B O 1
ATOM 4222 N N . GLU B 1 202 ? -3.023 7.879 26.234 1 89.5 202 GLU B N 1
ATOM 4223 C CA . GLU B 1 202 ? -2.055 6.914 26.734 1 89.5 202 GLU B CA 1
ATOM 4224 C C . GLU B 1 202 ? -0.63 7.312 26.359 1 89.5 202 GLU B C 1
ATOM 4226 O O . GLU B 1 202 ? 0.317 6.996 27.094 1 89.5 202 GLU B O 1
ATOM 4231 N N . TYR B 1 203 ? -0.534 7.941 25.312 1 86.44 203 TYR B N 1
ATOM 4232 C CA . TYR B 1 203 ? 0.773 8.422 24.875 1 86.44 203 TYR B CA 1
ATOM 4233 C C . TYR B 1 203 ? 1.181 9.672 25.656 1 86.44 203 TYR B C 1
ATOM 4235 O O . TYR B 1 203 ? 2.326 9.789 26.094 1 86.44 203 TYR B O 1
ATOM 4243 N N . ALA B 1 204 ? 0.281 10.562 25.812 1 81.38 204 ALA B N 1
ATOM 4244 C CA . ALA B 1 204 ? 0.528 11.82 26.516 1 81.38 204 ALA B CA 1
ATOM 4245 C C . ALA B 1 204 ? 0.867 11.57 27.984 1 81.38 204 ALA B C 1
ATOM 4247 O O . ALA B 1 204 ? 1.788 12.18 28.531 1 81.38 204 ALA B O 1
ATOM 4248 N N . VAL B 1 205 ? 0.131 10.633 28.594 1 78.62 205 VAL B N 1
ATOM 4249 C CA . VAL B 1 205 ? 0.223 10.445 30.047 1 78.62 205 VAL B CA 1
ATOM 4250 C C . VAL B 1 205 ? 1.29 9.398 30.359 1 78.62 205 VAL B C 1
ATOM 4252 O O . VAL B 1 205 ? 2.123 9.602 31.234 1 78.62 205 VAL B O 1
ATOM 4255 N N . HIS B 1 206 ? 1.335 8.234 29.562 1 81 206 HIS B N 1
ATOM 4256 C CA . HIS B 1 206 ? 2.166 7.102 29.938 1 81 206 HIS B CA 1
ATOM 4257 C C . HIS B 1 206 ? 3.287 6.875 28.938 1 81 206 HIS B C 1
ATOM 4259 O O . HIS B 1 206 ? 4.164 6.035 29.156 1 81 206 HIS B O 1
ATOM 4265 N N . GLY B 1 207 ? 3.227 7.531 27.859 1 81.94 207 GLY B N 1
ATOM 4266 C CA . GLY B 1 207 ? 4.215 7.301 26.812 1 81.94 207 GLY B CA 1
ATOM 4267 C C . GLY B 1 207 ? 4.023 5.984 26.078 1 81.94 207 GLY B C 1
ATOM 4268 O O . GLY B 1 207 ? 4.949 5.48 25.453 1 81.94 207 GLY B O 1
ATOM 4269 N N . GLN B 1 208 ? 2.916 5.395 26.328 1 84.62 208 GLN B N 1
ATOM 4270 C CA . GLN B 1 208 ? 2.613 4.133 25.656 1 84.62 208 GLN B CA 1
ATOM 4271 C C . GLN B 1 208 ? 2.371 4.348 24.172 1 84.62 208 GLN B C 1
ATOM 4273 O O . GLN B 1 208 ? 1.495 5.125 23.781 1 84.62 208 GLN B O 1
ATOM 4278 N N . LEU B 1 209 ? 3.184 3.584 23.375 1 87.94 209 LEU B N 1
ATOM 4279 C CA . LEU B 1 209 ? 3.15 3.834 21.938 1 87.94 209 LEU B CA 1
ATOM 4280 C C . LEU B 1 209 ? 2.654 2.604 21.188 1 87.94 209 LEU B C 1
ATOM 4282 O O . LEU B 1 209 ? 3.119 1.489 21.438 1 87.94 209 LEU B O 1
ATOM 4286 N N . SER B 1 210 ? 1.616 2.787 20.375 1 92.69 210 SER B N 1
ATOM 4287 C CA . SER B 1 210 ? 1.119 1.845 19.375 1 92.69 210 SER B CA 1
ATOM 4288 C C . SER B 1 210 ? 0.541 2.574 18.156 1 92.69 210 SER B C 1
ATOM 4290 O O . SER B 1 210 ? 0.438 3.803 18.156 1 92.69 210 SER B O 1
ATOM 4292 N N . GLU B 1 211 ? 0.198 1.848 17.141 1 94.75 211 GLU B N 1
ATOM 4293 C CA . GLU B 1 211 ? -0.375 2.459 15.938 1 94.75 211 GLU B CA 1
ATOM 4294 C C . GLU B 1 211 ? -1.676 3.189 16.266 1 94.75 211 GLU B C 1
ATOM 4296 O O . GLU B 1 211 ? -2.111 4.059 15.5 1 94.75 211 GLU B O 1
ATOM 4301 N N . LYS B 1 212 ? -2.232 2.893 17.438 1 96.19 212 LYS B N 1
ATOM 4302 C CA . LYS B 1 212 ? -3.525 3.457 17.812 1 96.19 212 LYS B CA 1
ATOM 4303 C C . LYS B 1 212 ? -3.398 4.934 18.172 1 96.19 212 LYS B C 1
ATOM 4305 O O . LYS B 1 212 ? -4.398 5.656 18.203 1 96.19 212 LYS B O 1
ATOM 4310 N N . VAL B 1 213 ? -2.213 5.426 18.422 1 94 213 VAL B N 1
ATOM 4311 C CA . VAL B 1 213 ? -2.021 6.852 18.656 1 94 213 VAL B CA 1
ATOM 4312 C C . VAL B 1 213 ? -2.334 7.637 17.391 1 94 213 VAL B C 1
ATOM 4314 O O . VAL B 1 213 ? -2.932 8.711 17.438 1 94 213 VAL B O 1
ATOM 4317 N N . ASP B 1 214 ? -1.92 7.043 16.266 1 96.19 214 ASP B N 1
ATOM 4318 C CA . ASP B 1 214 ? -2.242 7.645 14.977 1 96.19 214 ASP B CA 1
ATOM 4319 C C . ASP B 1 214 ? -3.748 7.621 14.719 1 96.19 214 ASP B C 1
ATOM 4321 O O . ASP B 1 214 ? -4.305 8.57 14.164 1 96.19 214 ASP B O 1
ATOM 4325 N N . THR B 1 215 ? -4.379 6.527 15.117 1 98.25 215 THR B N 1
ATOM 4326 C CA . THR B 1 215 ? -5.82 6.395 14.945 1 98.25 215 THR B CA 1
ATOM 4327 C C . THR B 1 215 ? -6.559 7.492 15.703 1 98.25 215 THR B C 1
ATOM 4329 O O . THR B 1 215 ? -7.492 8.102 15.18 1 98.25 215 THR B O 1
ATOM 4332 N N . TYR B 1 216 ? -6.078 7.719 16.906 1 96.81 216 TYR B N 1
ATOM 4333 C CA . TYR B 1 216 ? -6.656 8.781 17.719 1 96.81 216 TYR B CA 1
ATOM 4334 C C . TYR B 1 216 ? -6.527 10.133 17.031 1 96.81 216 TYR B C 1
ATOM 4336 O O . TYR B 1 216 ? -7.52 10.844 16.859 1 96.81 216 TYR B O 1
ATOM 4344 N N . SER B 1 217 ? -5.352 10.445 16.625 1 96.38 217 SER B N 1
ATOM 4345 C CA . SER B 1 217 ? -5.09 11.719 15.961 1 96.38 217 SER B CA 1
ATOM 4346 C C . SER B 1 217 ? -5.906 11.859 14.68 1 96.38 217 SER B C 1
ATOM 4348 O O . SER B 1 217 ? -6.387 12.945 14.352 1 96.38 217 SER B O 1
ATOM 4350 N N . PHE B 1 218 ? -6.051 10.773 13.977 1 98.31 218 PHE B N 1
ATOM 4351 C CA . PHE B 1 218 ? -6.863 10.758 12.766 1 98.31 218 PHE B CA 1
ATOM 4352 C C . PHE B 1 218 ? -8.297 11.164 13.078 1 98.31 218 PHE B C 1
ATOM 4354 O O . PHE B 1 218 ? -8.891 11.969 12.352 1 98.31 218 PHE B O 1
ATOM 4361 N N . GLY B 1 219 ? -8.828 10.617 14.125 1 98.31 219 GLY B N 1
ATOM 4362 C CA . GLY B 1 219 ? -10.172 10.984 14.523 1 98.31 219 GLY B CA 1
ATOM 4363 C C . GLY B 1 219 ? -10.344 12.477 14.742 1 98.31 219 GLY B C 1
ATOM 4364 O O . GLY B 1 219 ? -11.344 13.062 14.32 1 98.31 219 GLY B O 1
ATOM 4365 N N . ILE B 1 220 ? -9.367 13.055 15.367 1 96.62 220 ILE B N 1
ATOM 4366 C CA . ILE B 1 220 ? -9.398 14.492 15.609 1 96.62 220 ILE B CA 1
ATOM 4367 C C . ILE B 1 220 ? -9.344 15.242 14.281 1 96.62 220 ILE B C 1
ATOM 4369 O O . ILE B 1 220 ? -10.102 16.188 14.07 1 96.62 220 ILE B O 1
ATOM 4373 N N . VAL B 1 221 ? -8.508 14.797 13.391 1 97.56 221 VAL B N 1
ATOM 4374 C CA . VAL B 1 221 ? -8.375 15.414 12.078 1 97.56 221 VAL B CA 1
ATOM 4375 C C . VAL B 1 221 ? -9.703 15.336 11.328 1 97.56 221 VAL B C 1
ATOM 4377 O O . VAL B 1 221 ? -10.109 16.297 10.68 1 97.56 221 VAL B O 1
ATOM 4380 N N . VAL B 1 222 ? -10.359 14.195 11.445 1 98.25 222 VAL B N 1
ATOM 4381 C CA . VAL B 1 222 ? -11.656 14.031 10.789 1 98.25 222 VAL B CA 1
ATOM 4382 C C . VAL B 1 222 ? -12.641 15.07 11.32 1 98.25 222 VAL B C 1
ATOM 4384 O O . VAL B 1 222 ? -13.367 15.695 10.547 1 98.25 222 VAL B O 1
ATOM 4387 N N . LEU B 1 223 ? -12.664 15.273 12.602 1 96.81 223 LEU B N 1
ATOM 4388 C CA . LEU B 1 223 ? -13.555 16.266 13.195 1 96.81 223 LEU B CA 1
ATOM 4389 C C . LEU B 1 223 ? -13.211 17.672 12.695 1 96.81 223 LEU B C 1
ATOM 4391 O O . LEU B 1 223 ? -14.109 18.484 12.438 1 96.81 223 LEU B O 1
ATOM 4395 N N . GLU B 1 224 ? -11.953 17.906 12.516 1 95.88 224 GLU B N 1
ATOM 4396 C CA . GLU B 1 224 ? -11.539 19.203 11.984 1 95.88 224 GLU B CA 1
ATOM 4397 C C . GLU B 1 224 ? -12.016 19.391 10.547 1 95.88 224 GLU B C 1
ATOM 4399 O O . GLU B 1 224 ? -12.477 20.469 10.172 1 95.88 224 GLU B O 1
ATOM 4404 N N . ILE B 1 225 ? -11.906 18.344 9.789 1 96.56 225 ILE B N 1
ATOM 4405 C CA . ILE B 1 225 ? -12.289 18.422 8.383 1 96.56 225 ILE B CA 1
ATOM 4406 C C . ILE B 1 225 ? -13.789 18.656 8.266 1 96.56 225 ILE B C 1
ATOM 4408 O O . ILE B 1 225 ? -14.234 19.5 7.48 1 96.56 225 ILE B O 1
ATOM 4412 N N . ILE B 1 226 ? -14.547 17.984 9.094 1 96.38 226 ILE B N 1
ATOM 4413 C CA . ILE B 1 226 ? -16 18.031 9.016 1 96.38 226 ILE B CA 1
ATOM 4414 C C . ILE B 1 226 ? -16.5 19.375 9.555 1 96.38 226 ILE B C 1
ATOM 4416 O O . ILE B 1 226 ? -17.438 19.953 9.016 1 96.38 226 ILE B O 1
ATOM 4420 N N . SER B 1 227 ? -15.859 19.906 10.547 1 94.25 227 SER B N 1
ATOM 4421 C CA . SER B 1 227 ? -16.375 21.094 11.242 1 94.25 227 SER B CA 1
ATOM 4422 C C . SER B 1 227 ? -15.742 22.375 10.695 1 94.25 227 SER B C 1
ATOM 4424 O O . SER B 1 227 ? -16.297 23.453 10.852 1 94.25 227 SER B O 1
ATOM 4426 N N . GLY B 1 228 ? -14.531 22.188 10.188 1 92.06 228 GLY B N 1
ATOM 4427 C CA . GLY B 1 228 ? -13.789 23.375 9.789 1 92.06 228 GLY B CA 1
ATOM 4428 C C . GLY B 1 228 ? -13.195 24.125 10.961 1 92.06 228 GLY B C 1
ATOM 4429 O O . GLY B 1 228 ? -12.742 25.266 10.805 1 92.06 228 GLY B O 1
ATOM 4430 N N . LYS B 1 229 ? -13.234 23.484 12.109 1 89.75 229 LYS B N 1
ATOM 4431 C CA . LYS B 1 229 ? -12.719 24.094 13.328 1 89.75 229 LYS B CA 1
ATOM 4432 C C . LYS B 1 229 ? -11.43 23.422 13.789 1 89.75 229 LYS B C 1
ATOM 4434 O O . LYS B 1 229 ? -11.234 22.219 13.547 1 89.75 229 LYS B O 1
ATOM 4439 N N . ARG B 1 230 ? -10.578 24.172 14.438 1 89.31 230 ARG B N 1
ATOM 4440 C CA . ARG B 1 230 ? -9.359 23.609 15 1 89.31 230 ARG B CA 1
ATOM 4441 C C . ARG B 1 230 ? -9.656 22.812 16.266 1 89.31 230 ARG B C 1
ATOM 4443 O O . ARG B 1 230 ? -10.664 23.047 16.922 1 89.31 230 ARG B O 1
ATOM 4450 N N . CYS B 1 231 ? -8.812 21.891 16.578 1 86.94 231 CYS B N 1
ATOM 4451 C CA . CYS B 1 231 ? -9.047 21.031 17.734 1 86.94 231 CYS B CA 1
ATOM 4452 C C . CYS B 1 231 ? -9.039 21.828 19.031 1 86.94 231 CYS B C 1
ATOM 4454 O O . CYS B 1 231 ? -9.789 21.516 19.953 1 86.94 231 CYS B O 1
ATOM 4456 N N . HIS B 1 232 ? -8.109 22.828 19.172 1 75.81 232 HIS B N 1
ATOM 4457 C CA . HIS B 1 232 ? -8.141 23.688 20.344 1 75.81 232 HIS B CA 1
ATOM 4458 C C . HIS B 1 232 ? -8.789 25.031 20.031 1 75.81 232 HIS B C 1
ATOM 4460 O O . HIS B 1 232 ? -8.328 25.75 19.141 1 75.81 232 HIS B O 1
ATOM 4466 N N . TYR B 1 233 ? -10.125 25 19.812 1 57.25 233 TYR B N 1
ATOM 4467 C CA . TYR B 1 233 ? -10.742 26.25 19.391 1 57.25 233 TYR B CA 1
ATOM 4468 C C . TYR B 1 233 ? -10.789 27.25 20.531 1 57.25 233 TYR B C 1
ATOM 4470 O O . TYR B 1 233 ? -11.18 26.906 21.656 1 57.25 233 TYR B O 1
ATOM 4478 N N . VAL B 1 234 ? -9.867 28.156 20.453 1 52.31 234 VAL B N 1
ATOM 4479 C CA . VAL B 1 234 ? -10.062 29.375 21.25 1 52.31 234 VAL B CA 1
ATOM 4480 C C . VAL B 1 234 ? -11.125 30.25 20.594 1 52.31 234 VAL B C 1
ATOM 4482 O O . VAL B 1 234 ? -11.086 30.484 19.375 1 52.31 234 VAL B O 1
ATOM 4485 N N . GLU B 1 235 ? -12.258 30.375 21.25 1 49.03 235 GLU B N 1
ATOM 4486 C CA . GLU B 1 235 ? -1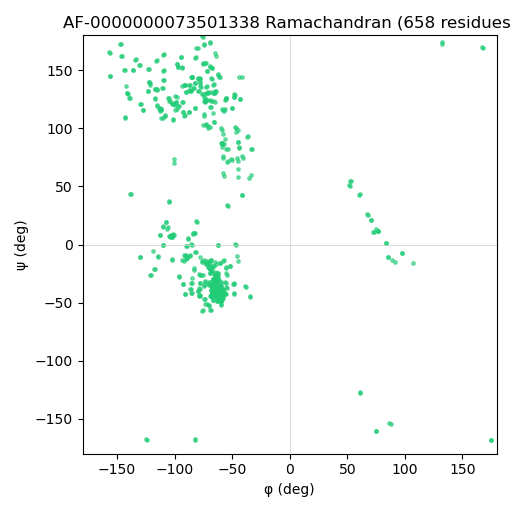3.305 31.281 20.781 1 49.03 235 GLU B CA 1
ATOM 4487 C C . GLU B 1 235 ? -12.719 32.625 20.344 1 49.03 235 GLU B C 1
ATOM 4489 O O . GLU B 1 235 ? -11.594 32.969 20.719 1 49.03 235 GLU B O 1
ATOM 4494 N N . ASP B 1 236 ? -13.336 33.188 19.297 1 49.28 236 ASP B N 1
ATOM 4495 C CA . ASP B 1 236 ? -12.961 34.5 18.828 1 49.28 236 ASP B CA 1
ATOM 4496 C C . ASP B 1 236 ? -12.633 35.438 19.984 1 49.28 236 ASP B C 1
ATOM 4498 O O . ASP B 1 236 ? -11.797 36.344 19.844 1 49.28 236 ASP B O 1
ATOM 4502 N N . ASP B 1 237 ? -13.305 35.344 21.062 1 45.47 237 ASP B N 1
ATOM 4503 C CA . ASP B 1 237 ? -13.172 36.312 22.156 1 45.47 237 ASP B CA 1
ATOM 4504 C C . ASP B 1 237 ? -11.984 35.938 23.062 1 45.47 237 ASP B C 1
ATOM 4506 O O . ASP B 1 237 ? -11.789 36.531 24.109 1 45.47 237 ASP B O 1
ATOM 4510 N N . GLY B 1 238 ? -11.219 35.031 22.656 1 50.25 238 GLY B N 1
ATOM 4511 C CA . GLY B 1 238 ? -10.008 34.656 23.391 1 50.25 238 GLY B CA 1
ATOM 4512 C C . GLY B 1 238 ? -10.227 33.594 24.422 1 50.25 238 GLY B C 1
ATOM 4513 O O . GLY B 1 238 ? -9.281 33.125 25.078 1 50.25 238 GLY B O 1
ATOM 4514 N N . SER B 1 239 ? -11.414 33.312 24.75 1 50.88 239 SER B N 1
ATOM 4515 C CA . SER B 1 239 ? -11.719 32.344 25.812 1 50.88 239 SER B CA 1
ATOM 4516 C C . SER B 1 239 ? -11.469 30.922 25.359 1 50.88 239 SER B C 1
ATOM 4518 O O . SER B 1 239 ? -11.57 30.609 24.172 1 50.88 239 SER B O 1
ATOM 4520 N N . ILE B 1 240 ? -10.68 30.25 26.141 1 53.25 240 ILE B N 1
ATOM 4521 C CA . ILE B 1 240 ? -10.391 28.844 25.891 1 53.25 240 ILE B CA 1
ATOM 4522 C C . ILE B 1 240 ? -11.68 28.094 25.562 1 53.25 240 ILE B C 1
ATOM 4524 O O . ILE B 1 240 ? -12.586 28.016 26.406 1 53.25 240 ILE B O 1
ATOM 4528 N N . GLY B 1 241 ? -12.086 28.047 24.297 1 57.19 241 GLY B N 1
ATOM 4529 C CA . GLY B 1 241 ? -13.305 27.375 23.906 1 57.19 241 GLY B CA 1
ATOM 4530 C C . GLY B 1 241 ? -13.25 25.875 24.141 1 57.19 241 GLY B C 1
ATOM 4531 O O . GLY B 1 241 ? -12.242 25.344 24.625 1 57.19 241 GLY B O 1
ATOM 4532 N N . GLN B 1 242 ? -14.398 25.281 24.109 1 65.62 242 GLN B N 1
ATOM 4533 C CA . GLN B 1 242 ? -14.594 23.844 24.266 1 65.62 242 GLN B CA 1
ATOM 4534 C C . GLN B 1 242 ? -13.766 23.047 23.266 1 65.62 242 GLN B C 1
ATOM 4536 O O . GLN B 1 242 ? -13.641 23.453 22.109 1 65.62 242 GLN B O 1
ATOM 4541 N N . ASN B 1 243 ? -12.945 22.094 23.75 1 85.75 243 ASN B N 1
ATOM 4542 C CA . ASN B 1 243 ? -12.25 21.109 22.938 1 85.75 243 ASN B CA 1
ATOM 4543 C C . ASN B 1 243 ? -13.164 20.531 21.859 1 85.75 243 ASN B C 1
ATOM 4545 O O . ASN B 1 243 ? -14.328 20.219 22.125 1 85.75 243 ASN B O 1
ATOM 4549 N N . LEU B 1 244 ? -12.727 20.609 20.641 1 91.19 244 LEU B N 1
ATOM 4550 C CA . LEU B 1 244 ? -13.531 20.156 19.516 1 91.19 244 LEU B CA 1
ATOM 4551 C C . LEU B 1 244 ? -14.102 18.766 19.766 1 91.19 244 LEU B C 1
ATOM 4553 O O . LEU B 1 244 ? -15.258 18.5 19.422 1 91.19 244 LEU B O 1
ATOM 4557 N N . LEU B 1 245 ? -13.25 17.891 20.328 1 92.5 245 LEU B N 1
ATOM 4558 C CA . LEU B 1 245 ? -13.719 16.547 20.625 1 92.5 245 LEU B CA 1
ATOM 4559 C C . LEU B 1 245 ? -14.891 16.562 21.594 1 92.5 245 LEU B C 1
ATOM 4561 O O . LEU B 1 245 ? -15.891 15.883 21.391 1 92.5 245 LEU B O 1
ATOM 4565 N N . GLU B 1 246 ? -14.75 17.359 22.578 1 89.5 246 GLU B N 1
ATOM 4566 C CA . GLU B 1 246 ? -15.828 17.5 23.562 1 89.5 246 GLU B CA 1
ATOM 4567 C C . GLU B 1 246 ? -17.078 18.094 22.922 1 89.5 246 GLU B C 1
ATOM 4569 O O . GLU B 1 246 ? -18.188 17.641 23.188 1 89.5 246 GLU B O 1
ATOM 4574 N N . TYR B 1 247 ? -16.844 19.031 22.156 1 90.88 247 TYR B N 1
ATOM 4575 C CA . TYR B 1 247 ? -17.953 19.656 21.438 1 90.88 247 TYR B CA 1
ATOM 4576 C C . TYR B 1 247 ? -18.672 18.641 20.562 1 90.88 247 TYR B C 1
ATOM 4578 O O . TYR B 1 247 ? -19.906 18.562 20.562 1 90.88 247 TYR B O 1
ATOM 4586 N N . ALA B 1 248 ? -17.969 17.844 19.844 1 93.75 248 ALA B N 1
ATOM 4587 C CA . ALA B 1 248 ? -18.531 16.812 18.969 1 93.75 248 ALA B CA 1
ATOM 4588 C C . ALA B 1 248 ? -19.344 15.805 19.766 1 93.75 248 ALA B C 1
ATOM 4590 O O . ALA B 1 248 ? -20.453 15.43 19.359 1 93.75 248 ALA B O 1
ATOM 4591 N N . TRP B 1 249 ? -18.828 15.398 20.906 1 91.56 249 TRP B N 1
ATOM 4592 C CA . TRP B 1 249 ? -19.531 14.445 21.75 1 91.56 249 TRP B CA 1
ATOM 4593 C C . TRP B 1 249 ? -20.844 15.047 22.25 1 91.56 249 TRP B C 1
ATOM 4595 O O . TRP B 1 249 ? -21.875 14.375 22.266 1 91.56 249 TRP B O 1
ATOM 4605 N N . ASN B 1 250 ? -20.766 16.297 22.672 1 91.69 250 ASN B N 1
ATOM 4606 C CA . ASN B 1 250 ? -21.953 16.984 23.156 1 91.69 250 ASN B CA 1
ATOM 4607 C C . ASN B 1 250 ? -23.047 17.031 22.094 1 91.69 250 ASN B C 1
ATOM 4609 O O . ASN B 1 250 ? -24.219 16.766 22.375 1 91.69 250 ASN B O 1
ATOM 4613 N N . LEU B 1 251 ? -22.656 17.375 20.938 1 93.62 251 LEU B N 1
ATOM 4614 C CA . LEU B 1 251 ? -23.625 17.438 19.828 1 93.62 251 LEU B CA 1
ATOM 4615 C C . LEU B 1 251 ? -24.172 16.062 19.516 1 93.62 251 LEU B C 1
ATOM 4617 O O . LEU B 1 251 ? -25.375 15.906 19.266 1 93.62 251 LEU B O 1
ATOM 4621 N N . TYR B 1 252 ? -23.328 15.07 19.5 1 92.06 252 TYR B N 1
ATOM 4622 C CA . TYR B 1 252 ? -23.734 13.695 19.188 1 92.06 252 TYR B CA 1
ATOM 4623 C C . TYR B 1 252 ? -24.734 13.18 20.219 1 92.06 252 TYR B C 1
ATOM 4625 O O . TYR B 1 252 ? -25.766 12.617 19.859 1 92.06 252 TYR B O 1
ATOM 4633 N N . ASP B 1 253 ? -24.5 13.422 21.484 1 92.12 253 ASP B N 1
ATOM 4634 C CA . ASP B 1 253 ? -25.344 12.945 22.578 1 92.12 253 ASP B CA 1
ATOM 4635 C C . ASP B 1 253 ? -26.719 13.594 22.516 1 92.12 253 ASP B C 1
ATOM 4637 O O . ASP B 1 253 ? -27.719 12.969 22.875 1 92.12 253 ASP B O 1
ATOM 4641 N N . ARG B 1 254 ? -26.766 14.797 22.016 1 93.69 254 ARG B N 1
ATOM 4642 C CA . ARG B 1 254 ? -28.016 15.547 21.953 1 93.69 254 ARG B CA 1
ATOM 4643 C C . ARG B 1 254 ? -28.75 15.273 20.641 1 93.69 254 ARG B C 1
ATOM 4645 O O . ARG B 1 254 ? -29.828 15.828 20.406 1 93.69 254 ARG B O 1
ATOM 4652 N N . GLY B 1 255 ? -28.156 14.461 19.781 1 92.81 255 GLY B N 1
ATOM 4653 C CA . GLY B 1 255 ? -28.75 14.156 18.484 1 92.81 255 GLY B CA 1
ATOM 4654 C C . GLY B 1 255 ? -28.625 15.297 17.484 1 92.81 255 GLY B C 1
ATOM 4655 O O . GLY B 1 255 ? -29.344 15.336 16.484 1 92.81 255 GLY B O 1
ATOM 4656 N N . ALA B 1 256 ? -27.797 16.281 17.781 1 95.62 256 ALA B N 1
ATOM 4657 C CA . ALA B 1 256 ? -27.594 17.438 16.922 1 95.62 256 ALA B CA 1
ATOM 4658 C C . ALA B 1 256 ? -26.25 17.344 16.188 1 95.62 256 ALA B C 1
ATOM 4660 O O . ALA B 1 256 ? -25.547 18.344 16.062 1 95.62 256 ALA B O 1
ATOM 4661 N N . TYR B 1 257 ? -25.891 16.125 15.797 1 92.25 257 TYR B N 1
ATOM 4662 C CA . TYR B 1 257 ? -24.562 15.883 15.242 1 92.25 257 TYR B CA 1
ATOM 4663 C C . TYR B 1 257 ? -24.375 16.672 13.953 1 92.25 257 TYR B C 1
ATOM 4665 O O . TYR B 1 257 ? -23.234 17.031 13.602 1 92.25 257 TYR B O 1
ATOM 4673 N N . LEU B 1 258 ? -25.422 17.047 13.211 1 95 258 LEU B N 1
ATOM 4674 C CA . LEU B 1 258 ? -25.297 17.766 11.945 1 95 258 LEU B CA 1
ATOM 4675 C C . LEU B 1 258 ? -24.844 19.188 12.18 1 95 258 LEU B C 1
ATOM 4677 O O . LEU B 1 258 ? -24.328 19.844 11.258 1 95 258 LEU B O 1
ATOM 4681 N N . ASN B 1 259 ? -25.016 19.703 13.422 1 95.44 259 ASN B N 1
ATOM 4682 C CA . ASN B 1 259 ? -24.562 21.047 13.766 1 95.44 259 ASN B CA 1
ATOM 4683 C C . ASN B 1 259 ? -23.031 21.141 13.773 1 95.44 259 ASN B C 1
ATOM 4685 O O . ASN B 1 259 ? -22.469 22.234 13.781 1 95.44 259 ASN B O 1
ATOM 4689 N N . LEU B 1 260 ? -22.422 19.969 13.742 1 95.19 260 LEU B N 1
ATOM 4690 C CA . LEU B 1 260 ? -20.953 19.938 13.727 1 95.19 260 LEU B CA 1
ATOM 4691 C C . LEU B 1 260 ? -20.422 20.281 12.344 1 95.19 260 LEU B C 1
ATOM 4693 O O . LEU B 1 260 ? -19.297 20.75 12.203 1 95.19 260 LEU B O 1
ATOM 4697 N N . VAL B 1 261 ? -21.219 20.031 11.344 1 95.88 261 VAL B N 1
ATOM 4698 C CA . VAL B 1 261 ? -20.781 20.172 9.961 1 95.88 261 VAL B CA 1
ATOM 4699 C C . VAL B 1 261 ? -20.516 21.656 9.656 1 95.88 261 VAL B C 1
ATOM 4701 O O . VAL B 1 261 ? -21.312 22.516 10.016 1 95.88 261 VAL B O 1
ATOM 4704 N N . ASP B 1 262 ? -19.375 21.906 9.086 1 93.56 262 ASP B N 1
ATOM 4705 C CA . ASP B 1 262 ? -18.984 23.234 8.672 1 93.56 262 ASP B CA 1
ATOM 4706 C C . ASP B 1 262 ? -20.094 23.938 7.891 1 93.56 262 ASP B C 1
ATOM 4708 O O . ASP B 1 262 ? -20.578 23.406 6.891 1 93.56 262 ASP B O 1
ATOM 4712 N N . GLU B 1 263 ? -20.438 25.047 8.211 1 91.56 263 GLU B N 1
ATOM 4713 C CA . GLU B 1 263 ? -21.531 25.797 7.594 1 91.56 263 GLU B CA 1
ATOM 4714 C C . GLU B 1 263 ? -21.188 26.188 6.152 1 91.56 263 GLU B C 1
ATOM 4716 O O . GLU B 1 263 ? -22.078 26.484 5.359 1 91.56 263 GLU B O 1
ATOM 4721 N N . ARG B 1 264 ? -20 26.188 5.859 1 90.94 264 ARG B N 1
ATOM 4722 C CA . ARG B 1 264 ? -19.562 26.547 4.512 1 90.94 264 ARG B CA 1
ATOM 4723 C C . ARG B 1 264 ? -19.891 25.453 3.514 1 90.94 264 ARG B C 1
ATOM 4725 O O . ARG B 1 264 ? -19.891 25.672 2.303 1 90.94 264 ARG B O 1
ATOM 4732 N N . ILE B 1 265 ? -20.234 24.266 4.016 1 93.12 265 ILE B N 1
ATOM 4733 C CA . ILE B 1 265 ? -20.578 23.141 3.143 1 93.12 265 ILE B CA 1
ATOM 4734 C C . ILE B 1 265 ? -22.062 23.219 2.766 1 93.12 265 ILE B C 1
ATOM 4736 O O . ILE B 1 265 ? -22.922 23.406 3.631 1 93.12 265 ILE B O 1
ATOM 4740 N N . ASP B 1 266 ? -22.312 23.062 1.475 1 93.12 266 ASP B N 1
ATOM 4741 C CA . ASP B 1 266 ? -23.688 23 0.998 1 93.12 266 ASP B CA 1
ATOM 4742 C C . ASP B 1 266 ? -24.406 21.766 1.524 1 93.12 266 ASP B C 1
ATOM 4744 O O . ASP B 1 266 ? -23.969 20.641 1.257 1 93.12 266 ASP B O 1
ATOM 4748 N N . PRO B 1 267 ? -25.453 21.969 2.186 1 92.75 267 PRO B N 1
ATOM 4749 C CA . PRO B 1 267 ? -26.156 20.828 2.77 1 92.75 267 PRO B CA 1
ATOM 4750 C C . PRO B 1 267 ? -26.703 19.875 1.714 1 92.75 267 PRO B C 1
ATOM 4752 O O . PRO B 1 267 ? -27.062 18.734 2.027 1 92.75 267 PRO B O 1
ATOM 4755 N N . THR B 1 268 ? -26.797 20.297 0.553 1 94.44 268 THR B N 1
ATOM 4756 C CA . THR B 1 268 ? -27.328 19.453 -0.509 1 94.44 268 THR B CA 1
ATOM 4757 C C . THR B 1 268 ? -26.25 18.516 -1.041 1 94.44 268 THR B C 1
ATOM 4759 O O . THR B 1 268 ? -26.547 17.562 -1.77 1 94.44 268 THR B O 1
ATOM 4762 N N . GLU B 1 269 ? -25.047 18.703 -0.572 1 93.75 269 GLU B N 1
ATOM 4763 C CA . GLU B 1 269 ? -23.922 17.938 -1.121 1 93.75 269 GLU B CA 1
ATOM 4764 C C . GLU B 1 269 ? -23.734 16.625 -0.381 1 93.75 269 GLU B C 1
ATOM 4766 O O . GLU B 1 269 ? -22.953 15.773 -0.814 1 93.75 269 GLU B O 1
ATOM 4771 N N . TYR B 1 270 ? -24.375 16.453 0.684 1 93.94 270 TYR B N 1
ATOM 4772 C CA . TYR B 1 270 ? -24.188 15.219 1.44 1 93.94 270 TYR B CA 1
ATOM 4773 C C . TYR B 1 270 ? -25.5 14.758 2.064 1 93.94 270 TYR B C 1
ATOM 4775 O O . TYR B 1 270 ? -26.391 15.57 2.328 1 93.94 270 TYR B O 1
ATOM 4783 N N . ALA B 1 271 ? -25.625 13.43 2.213 1 94.25 271 ALA B N 1
ATOM 4784 C CA . ALA B 1 271 ? -26.719 12.867 2.98 1 94.25 271 ALA B CA 1
ATOM 4785 C C . ALA B 1 271 ? -26.453 12.938 4.477 1 94.25 271 ALA B C 1
ATOM 4787 O O . ALA B 1 271 ? -25.312 12.711 4.918 1 94.25 271 ALA B O 1
ATOM 4788 N N . ASN B 1 272 ? -27.469 13.203 5.266 1 94.31 272 ASN B N 1
ATOM 4789 C CA . ASN B 1 272 ? -27.328 13.289 6.715 1 94.31 272 ASN B CA 1
ATOM 4790 C C . ASN B 1 272 ? -26.719 12.023 7.289 1 94.31 272 ASN B C 1
ATOM 4792 O O . ASN B 1 272 ? -25.891 12.086 8.203 1 94.31 272 ASN B O 1
ATOM 4796 N N . GLU B 1 273 ? -27.094 10.914 6.699 1 94 273 GLU B N 1
ATOM 4797 C CA . GLU B 1 273 ? -26.594 9.625 7.184 1 94 273 GLU B CA 1
ATOM 4798 C C . GLU B 1 273 ? -25.094 9.492 6.957 1 94 273 GLU B C 1
ATOM 4800 O O . GLU B 1 273 ? -24.391 8.875 7.758 1 94 273 GLU B O 1
ATOM 4805 N N . ASP B 1 274 ? -24.641 10.078 5.887 1 94.31 274 ASP B N 1
ATOM 4806 C CA . ASP B 1 274 ? -23.219 10.031 5.59 1 94.31 274 ASP B CA 1
ATOM 4807 C C . ASP B 1 274 ? -22.422 10.859 6.594 1 94.31 274 ASP B C 1
ATOM 4809 O O . ASP B 1 274 ? -21.391 10.406 7.098 1 94.31 274 ASP B O 1
ATOM 4813 N N . ALA B 1 275 ? -22.922 12.008 6.863 1 95.75 275 ALA B N 1
ATOM 4814 C CA . ALA B 1 275 ? -22.266 12.859 7.848 1 95.75 275 ALA B CA 1
ATOM 4815 C C . ALA B 1 275 ? -22.25 12.203 9.219 1 95.75 275 ALA B C 1
ATOM 4817 O O . ALA B 1 275 ? -21.219 12.211 9.906 1 95.75 275 ALA B O 1
ATOM 4818 N N . LYS B 1 276 ? -23.359 11.617 9.562 1 95.19 276 LYS B N 1
ATOM 4819 C CA . LYS B 1 276 ? -23.438 10.914 10.844 1 95.19 276 LYS B CA 1
ATOM 4820 C C . LYS B 1 276 ? -22.406 9.797 10.93 1 95.19 276 LYS B C 1
ATOM 4822 O O . LYS B 1 276 ? -21.703 9.664 11.938 1 95.19 276 LYS B O 1
ATOM 4827 N N . LYS B 1 277 ? -22.312 9.062 9.922 1 95.81 277 LYS B N 1
ATOM 4828 C CA . LYS B 1 277 ? -21.391 7.934 9.875 1 95.81 277 LYS B CA 1
ATOM 4829 C C . LYS B 1 277 ? -19.953 8.398 10.055 1 95.81 277 LYS B C 1
ATOM 4831 O O . LYS B 1 277 ? -19.188 7.801 10.828 1 95.81 277 LYS B O 1
ATOM 4836 N N . ILE B 1 278 ? -19.609 9.438 9.367 1 97.44 278 ILE B N 1
ATOM 4837 C CA . ILE B 1 278 ? -18.25 9.953 9.422 1 97.44 278 ILE B CA 1
ATOM 4838 C C . ILE B 1 278 ? -17.953 10.453 10.836 1 97.44 278 ILE B C 1
ATOM 4840 O O . ILE B 1 278 ?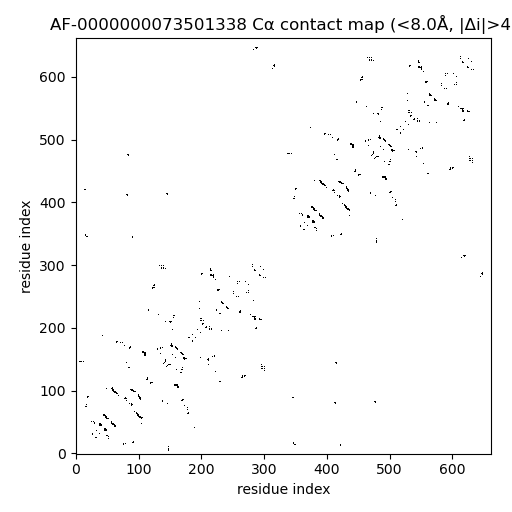 -16.875 10.195 11.375 1 97.44 278 ILE B O 1
ATOM 4844 N N . ILE B 1 279 ? -18.891 11.125 11.438 1 96.88 279 ILE B N 1
ATOM 4845 C CA . ILE B 1 279 ? -18.734 11.641 12.789 1 96.88 279 ILE B CA 1
ATOM 4846 C C . ILE B 1 279 ? -18.578 10.477 13.766 1 96.88 279 ILE B C 1
ATOM 4848 O O . ILE B 1 279 ? -17.719 10.5 14.641 1 96.88 279 ILE B O 1
ATOM 4852 N N . GLU B 1 280 ? -19.328 9.445 13.562 1 96.5 280 GLU B N 1
ATOM 4853 C CA . GLU B 1 280 ? -19.266 8.266 14.43 1 96.5 280 GLU B CA 1
ATOM 4854 C C . GLU B 1 280 ? -17.906 7.574 14.305 1 96.5 280 GLU B C 1
ATOM 4856 O O . GLU B 1 280 ? -17.344 7.098 15.297 1 96.5 280 GLU B O 1
ATOM 4861 N N . ILE B 1 281 ? -17.438 7.492 13.102 1 97.5 281 ILE B N 1
ATOM 4862 C CA . ILE B 1 281 ? -16.125 6.898 12.883 1 97.5 281 ILE B CA 1
ATOM 4863 C C . ILE B 1 281 ? -15.062 7.711 13.625 1 97.5 281 ILE B C 1
ATOM 4865 O O . ILE B 1 281 ? -14.188 7.148 14.281 1 97.5 281 ILE B O 1
ATOM 4869 N N . ALA B 1 282 ? -15.156 9.047 13.547 1 98.06 282 ALA B N 1
ATOM 4870 C CA . ALA B 1 282 ? -14.211 9.914 14.25 1 98.06 282 ALA B CA 1
ATOM 4871 C C . ALA B 1 282 ? -14.273 9.672 15.758 1 98.06 282 ALA B C 1
ATOM 4873 O O . ALA B 1 282 ? -13.234 9.57 16.422 1 98.06 282 ALA B O 1
ATOM 4874 N N . LEU B 1 283 ? -15.453 9.555 16.281 1 96.12 283 LEU B N 1
ATOM 4875 C CA . LEU B 1 283 ? -15.633 9.336 17.719 1 96.12 283 LEU B CA 1
ATOM 4876 C C . LEU B 1 283 ? -15.125 7.961 18.125 1 96.12 283 LEU B C 1
ATOM 4878 O O . LEU B 1 283 ? -14.555 7.801 19.203 1 96.12 283 LEU B O 1
ATOM 4882 N N . MET B 1 284 ? -15.273 6.996 17.25 1 96.81 284 MET B N 1
ATOM 4883 C CA . MET B 1 284 ? -14.734 5.66 17.5 1 96.81 284 MET B CA 1
ATOM 4884 C C . MET B 1 284 ? -13.211 5.691 17.562 1 96.81 284 MET B C 1
ATOM 4886 O O . MET B 1 284 ? -12.609 5.07 18.438 1 96.81 284 MET B O 1
ATOM 4890 N N . CYS B 1 285 ? -12.625 6.441 16.719 1 98.06 285 CYS B N 1
ATOM 4891 C CA . CYS B 1 285 ? -11.172 6.539 16.625 1 98.06 285 CYS B CA 1
ATOM 4892 C C . CYS B 1 285 ? -10.594 7.23 17.859 1 98.06 285 CYS B C 1
ATOM 4894 O O . CYS B 1 285 ? -9.414 7.07 18.156 1 98.06 285 CYS B O 1
ATOM 4896 N N . THR B 1 286 ? -11.398 7.992 18.531 1 96.5 286 THR B N 1
ATOM 4897 C CA . THR B 1 286 ? -10.867 8.82 19.609 1 96.5 286 THR B CA 1
ATOM 4898 C C . THR B 1 286 ? -11.281 8.258 20.969 1 96.5 286 THR B C 1
ATOM 4900 O O . THR B 1 286 ? -11.266 8.977 21.984 1 96.5 286 THR B O 1
ATOM 4903 N N . GLN B 1 287 ? -11.648 7.004 20.969 1 94.69 287 GLN B N 1
ATOM 4904 C CA . GLN B 1 287 ? -11.977 6.363 22.234 1 94.69 287 GLN B CA 1
ATOM 4905 C C . GLN B 1 287 ? -10.766 6.332 23.172 1 94.69 287 GLN B C 1
ATOM 4907 O O . GLN B 1 287 ? -9.641 6.141 22.719 1 94.69 287 GLN B O 1
ATOM 4912 N N . SER B 1 288 ? -10.984 6.445 24.406 1 89.38 288 SER B N 1
ATOM 4913 C CA . SER B 1 288 ? -9.898 6.52 25.391 1 89.38 288 SER B CA 1
ATOM 4914 C C . SER B 1 288 ? -9.18 5.184 25.516 1 89.38 288 SER B C 1
ATOM 4916 O O . SER B 1 288 ? -7.949 5.125 25.453 1 89.38 288 SER B O 1
ATOM 4918 N N . PRO B 1 289 ? -9.953 4.07 25.75 1 90.75 289 PRO B N 1
ATOM 4919 C CA . PRO B 1 289 ? -9.227 2.795 25.781 1 90.75 289 PRO B CA 1
ATOM 4920 C C . PRO B 1 289 ? -8.617 2.43 24.438 1 90.75 289 PRO B C 1
ATOM 4922 O O . PRO B 1 289 ? -9.312 2.453 23.422 1 90.75 289 PRO B O 1
ATOM 4925 N N . VAL B 1 290 ? -7.469 2.076 24.438 1 93.5 290 VAL B N 1
ATOM 4926 C CA . VAL B 1 290 ? -6.719 1.777 23.234 1 93.5 290 VAL B CA 1
ATOM 4927 C C . VAL B 1 290 ? -7.41 0.656 22.453 1 93.5 290 VAL B C 1
ATOM 4929 O O . VAL B 1 290 ? -7.535 0.724 21.234 1 93.5 290 VAL B O 1
ATOM 4932 N N . SER B 1 291 ? -7.91 -0.337 23.141 1 92.75 291 SER B N 1
ATOM 4933 C CA . SER B 1 291 ? -8.5 -1.525 22.531 1 92.75 291 SER B CA 1
ATOM 4934 C C . SER B 1 291 ? -9.82 -1.196 21.844 1 92.75 291 SER B C 1
ATOM 4936 O O . SER B 1 291 ? -10.289 -1.958 21 1 92.75 291 SER B O 1
ATOM 4938 N N . ALA B 1 292 ? -10.398 -0.081 22.188 1 93.69 292 ALA B N 1
ATOM 4939 C CA . ALA B 1 292 ? -11.695 0.2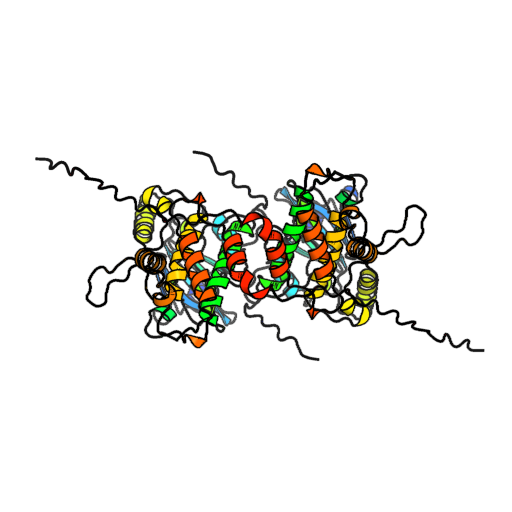97 21.641 1 93.69 292 ALA B CA 1
ATOM 4940 C C . ALA B 1 292 ? -11.531 1.039 20.312 1 93.69 292 ALA B C 1
ATOM 4942 O O . ALA B 1 292 ? -12.5 1.255 19.578 1 93.69 292 ALA B O 1
ATOM 4943 N N . ARG B 1 293 ? -10.367 1.38 19.984 1 96.38 293 ARG B N 1
ATOM 4944 C CA . ARG B 1 293 ? -10.117 2.076 18.719 1 96.38 293 ARG B CA 1
ATOM 4945 C C . ARG B 1 293 ? -9.906 1.086 17.578 1 96.38 293 ARG B C 1
ATOM 4947 O O . ARG B 1 293 ? -9.234 0.065 17.75 1 96.38 293 ARG B O 1
ATOM 4954 N N . PRO B 1 294 ? -10.484 1.357 16.469 1 96.81 294 PRO B N 1
ATOM 4955 C CA . PRO B 1 294 ? -10.32 0.449 15.336 1 96.81 294 PRO B CA 1
ATOM 4956 C C . PRO B 1 294 ? -8.93 0.535 14.711 1 96.81 294 PRO B C 1
ATOM 4958 O O . PRO B 1 294 ? -8.227 1.531 14.898 1 96.81 294 PRO B O 1
ATOM 4961 N N . ALA B 1 295 ? -8.523 -0.579 14.023 1 96.12 295 ALA B N 1
ATOM 4962 C CA . ALA B 1 295 ? -7.371 -0.502 13.125 1 96.12 295 ALA B CA 1
ATOM 4963 C C . ALA B 1 295 ? -7.68 0.37 11.914 1 96.12 295 ALA B C 1
ATOM 4965 O O . ALA B 1 295 ? -8.836 0.499 11.508 1 96.12 295 ALA B O 1
ATOM 4966 N N . MET B 1 296 ? -6.68 0.986 11.336 1 97.69 296 MET B N 1
ATOM 4967 C CA . MET B 1 296 ? -6.922 1.897 10.219 1 97.69 296 MET B CA 1
ATOM 4968 C C . MET B 1 296 ? -7.508 1.153 9.023 1 97.69 296 MET B C 1
ATOM 4970 O O . MET B 1 296 ? -8.297 1.716 8.266 1 97.69 296 MET B O 1
ATOM 4974 N N . SER B 1 297 ? -7.125 -0.122 8.836 1 94.94 297 SER B N 1
ATOM 4975 C CA . SER B 1 297 ? -7.75 -0.915 7.785 1 94.94 297 SER B CA 1
ATOM 4976 C C . SER B 1 297 ? -9.258 -1.021 7.996 1 94.94 297 SER B C 1
ATOM 4978 O O . SER B 1 297 ? -10.023 -1.016 7.031 1 94.94 297 SER B O 1
ATOM 4980 N N . GLU B 1 298 ? -9.672 -1.134 9.211 1 94.94 298 GLU B N 1
ATOM 4981 C CA . GLU B 1 298 ? -11.094 -1.166 9.539 1 94.94 298 GLU B CA 1
ATOM 4982 C C . GLU B 1 298 ? -11.758 0.176 9.25 1 94.94 298 GLU B C 1
ATOM 4984 O O . GLU B 1 298 ? -12.891 0.222 8.75 1 94.94 298 GLU B O 1
ATOM 4989 N N . VAL B 1 299 ? -11.078 1.224 9.562 1 97.19 299 VAL B N 1
ATOM 4990 C CA . VAL B 1 299 ? -11.586 2.562 9.273 1 97.19 299 VAL B CA 1
ATOM 4991 C C . VAL B 1 299 ? -11.812 2.717 7.773 1 97.19 299 VAL B C 1
ATOM 4993 O O . VAL B 1 299 ? -12.852 3.236 7.348 1 97.19 299 VAL B O 1
ATOM 4996 N N . VAL B 1 300 ? -10.844 2.242 6.98 1 96.62 300 VAL B N 1
ATOM 4997 C CA . VAL B 1 300 ? -10.961 2.309 5.527 1 96.62 300 VAL B CA 1
ATOM 4998 C C . VAL B 1 300 ? -12.203 1.543 5.074 1 96.62 300 VAL B C 1
ATOM 5000 O O . VAL B 1 300 ? -12.953 2.016 4.215 1 96.62 300 VAL B O 1
ATOM 5003 N N . THR B 1 301 ? -12.453 0.404 5.652 1 92.75 301 THR B N 1
ATOM 5004 C CA . THR B 1 301 ? -13.609 -0.417 5.312 1 92.75 301 THR B CA 1
ATOM 5005 C C . THR B 1 301 ? -14.906 0.304 5.672 1 92.75 301 THR B C 1
ATOM 5007 O O . THR B 1 301 ? -15.844 0.342 4.867 1 92.75 301 THR B O 1
ATOM 5010 N N . LEU B 1 302 ? -14.945 0.892 6.816 1 93 302 LEU B N 1
ATOM 5011 C CA . LEU B 1 302 ? -16.125 1.604 7.281 1 93 302 LEU B CA 1
ATOM 5012 C C . LEU B 1 302 ? -16.438 2.791 6.375 1 93 302 LEU B C 1
ATOM 5014 O O . LEU B 1 302 ? -17.609 3.082 6.105 1 93 302 LEU B O 1
ATOM 5018 N N . LEU B 1 303 ? -15.414 3.408 5.875 1 94.62 303 LEU B N 1
ATOM 5019 C CA . LEU B 1 303 ? -15.578 4.59 5.035 1 94.62 303 LEU B CA 1
ATOM 5020 C C . LEU B 1 303 ? -15.992 4.195 3.619 1 94.62 303 LEU B C 1
ATOM 5022 O O . LEU B 1 303 ? -16.562 5.004 2.889 1 94.62 303 LEU B O 1
ATOM 5026 N N . SER B 1 304 ? -15.594 2.908 3.213 1 88.25 304 SER B N 1
ATOM 5027 C CA . SER B 1 304 ? -15.859 2.455 1.852 1 88.25 304 SER B CA 1
ATOM 5028 C C . SER B 1 304 ? -17.312 2.004 1.694 1 88.25 304 SER B C 1
ATOM 5030 O O . SER B 1 304 ? -17.828 1.94 0.578 1 88.25 304 SER B O 1
ATOM 5032 N N . ASP B 1 305 ? -18.062 1.268 2.645 1 70.75 305 ASP B N 1
ATOM 5033 C CA . ASP B 1 305 ? -19.391 0.66 2.623 1 70.75 305 ASP B CA 1
ATOM 5034 C C . ASP B 1 305 ? -20.422 1.62 2.039 1 70.75 305 ASP B C 1
ATOM 5036 O O . ASP B 1 305 ? -21.547 1.22 1.741 1 70.75 305 ASP B O 1
ATOM 5040 N N . LYS B 1 306 ? -20.297 2.723 1.789 1 54.66 306 LYS B N 1
ATOM 5041 C CA . LYS B 1 306 ? -21.422 3.457 1.195 1 54.66 306 LYS B CA 1
ATOM 5042 C C . LYS B 1 306 ? -21.859 2.814 -0.115 1 54.66 306 LYS B C 1
ATOM 5044 O O . LYS B 1 306 ? -23.047 2.807 -0.435 1 54.66 306 LYS B O 1
ATOM 5049 N N . SER B 1 307 ? -20.953 2.301 -1.08 1 45.66 307 SER B N 1
ATOM 5050 C CA . SER B 1 307 ? -21.25 2.107 -2.494 1 45.66 307 SER B CA 1
ATOM 5051 C C . SER B 1 307 ? -21.734 0.689 -2.768 1 45.66 307 SER B C 1
ATOM 5053 O O . SER B 1 307 ? -22.172 0.377 -3.883 1 45.66 307 SER B O 1
ATOM 5055 N N . LEU B 1 308 ? -21.672 -0.332 -2 1 40.09 308 LEU B N 1
ATOM 5056 C CA . LEU B 1 308 ? -21.797 -1.731 -2.393 1 40.09 308 LEU B CA 1
ATOM 5057 C C . LEU B 1 308 ? -23.266 -2.135 -2.504 1 40.09 308 LEU B C 1
ATOM 5059 O O . LEU B 1 308 ? -23.578 -3.229 -2.977 1 40.09 308 LEU B O 1
ATOM 5063 N N . ASP B 1 309 ? -24.141 -1.591 -2.021 1 39 309 ASP B N 1
ATOM 5064 C CA . ASP B 1 309 ? -25.469 -2.178 -1.993 1 39 309 ASP B CA 1
ATOM 5065 C C . ASP B 1 309 ? -25.969 -2.482 -3.404 1 39 309 ASP B C 1
ATOM 5067 O O . ASP B 1 309 ? -27.016 -3.115 -3.578 1 39 309 ASP B O 1
ATOM 5071 N N . GLU B 1 310 ? -25.406 -2.01 -4.516 1 39.34 310 GLU B N 1
ATOM 5072 C CA . GLU B 1 310 ? -26.219 -2.139 -5.723 1 39.34 310 GLU B CA 1
ATOM 5073 C C . GLU B 1 310 ? -25.688 -3.238 -6.633 1 39.34 310 GLU B C 1
ATOM 5075 O O . GLU B 1 310 ? -26.047 -3.297 -7.812 1 39.34 310 GLU B O 1
ATOM 5080 N N . ILE B 1 311 ? -24.766 -4.172 -6.23 1 38.81 311 ILE B N 1
ATOM 5081 C CA . ILE B 1 311 ? -24.297 -4.887 -7.414 1 38.81 311 ILE B CA 1
ATOM 5082 C C . ILE B 1 311 ? -24.984 -6.242 -7.512 1 38.81 311 ILE B C 1
ATOM 5084 O O . ILE B 1 311 ? -24.828 -7.094 -6.629 1 38.81 311 ILE B O 1
ATOM 5088 N N . PRO B 1 312 ? -25.906 -6.434 -8.453 1 40.88 312 PRO B N 1
ATOM 5089 C CA . PRO B 1 312 ? -26.516 -7.742 -8.688 1 40.88 312 PRO B CA 1
ATOM 5090 C C . PRO B 1 312 ? -25.547 -8.734 -9.336 1 40.88 312 PRO B C 1
ATOM 5092 O O . PRO B 1 312 ? -24.688 -8.336 -10.125 1 40.88 312 PRO B O 1
ATOM 5095 N N . HIS B 1 313 ? -25.328 -9.977 -8.922 1 40.94 313 HIS B N 1
ATOM 5096 C CA . HIS B 1 313 ? -24.5 -11.047 -9.477 1 40.94 313 HIS B CA 1
ATOM 5097 C C . HIS B 1 313 ? -25.109 -11.602 -10.766 1 40.94 313 HIS B C 1
ATOM 5099 O O . HIS B 1 313 ? -26.281 -12.008 -10.773 1 40.94 313 HIS B O 1
ATOM 5105 N N . VAL B 1 314 ? -24.688 -11.266 -11.961 1 45.84 314 VAL B N 1
ATOM 5106 C CA . VAL B 1 314 ? -25.188 -11.836 -13.203 1 45.84 314 VAL B CA 1
ATOM 5107 C C . VAL B 1 314 ? -24.25 -12.938 -13.68 1 45.84 314 VAL B C 1
ATOM 5109 O O . VAL B 1 314 ? -23.031 -12.766 -13.664 1 45.84 314 VAL B O 1
ATOM 5112 N N . ARG B 1 315 ? -24.672 -14.133 -13.961 1 46.88 315 ARG B N 1
ATOM 5113 C CA . ARG B 1 315 ? -23.938 -15.258 -14.523 1 46.88 315 ARG B CA 1
ATOM 5114 C C . ARG B 1 315 ? -23.266 -14.875 -15.844 1 46.88 315 ARG B C 1
ATOM 5116 O O . ARG B 1 315 ? -23.875 -14.172 -16.656 1 46.88 315 ARG B O 1
ATOM 5123 N N . PRO B 1 316 ? -22.031 -15.062 -15.938 1 40.62 316 PRO B N 1
ATOM 5124 C CA . PRO B 1 316 ? -21.406 -14.766 -17.234 1 40.62 316 PRO B CA 1
ATOM 5125 C C . PRO B 1 316 ? -22.031 -15.539 -18.391 1 40.62 316 PRO B C 1
ATOM 5127 O O . PRO B 1 316 ? -22.391 -16.703 -18.219 1 40.62 316 PRO B O 1
ATOM 5130 N N . THR B 1 317 ? -22.656 -14.914 -19.391 1 36.06 317 THR B N 1
ATOM 5131 C CA . THR B 1 317 ? -23.219 -15.531 -20.594 1 36.06 317 THR B CA 1
ATOM 5132 C C . THR B 1 317 ? -22.125 -16.25 -21.375 1 36.06 317 THR B C 1
ATOM 5134 O O . THR B 1 317 ? -21.062 -15.664 -21.656 1 36.06 317 THR B O 1
ATOM 5137 N N . SER B 1 318 ? -21.984 -17.453 -21.297 1 34.16 318 SER B N 1
ATOM 5138 C CA . SER B 1 318 ? -21.156 -18.281 -22.156 1 34.16 318 SER B CA 1
ATOM 5139 C C . SER B 1 318 ? -21.375 -17.938 -23.625 1 34.16 318 SER B C 1
ATOM 5141 O O . SER B 1 318 ? -22.516 -17.875 -24.094 1 34.16 318 SER B O 1
ATOM 5143 N N . HIS B 1 319 ? -20.594 -17.188 -24.359 1 32.59 319 HIS B N 1
ATOM 5144 C CA . HIS B 1 319 ? -20.688 -17.109 -25.812 1 32.59 319 HIS B CA 1
ATOM 5145 C C . HIS B 1 319 ? -20.5 -18.484 -26.453 1 32.59 319 HIS B C 1
ATOM 5147 O O . HIS B 1 319 ? -19.438 -19.094 -26.344 1 32.59 319 HIS B O 1
ATOM 5153 N N . GLU B 1 320 ? -21.422 -19.344 -26.672 1 29.83 320 GLU B N 1
ATOM 5154 C CA . GLU B 1 320 ? -21.469 -20.438 -27.641 1 29.83 320 GLU B CA 1
ATOM 5155 C C . GLU B 1 320 ? -21.203 -19.922 -29.062 1 29.83 320 GLU B C 1
ATOM 5157 O O . GLU B 1 320 ? -22.141 -19.562 -29.781 1 29.83 320 GLU B O 1
ATOM 5162 N N . ASP B 1 321 ? -20.422 -18.953 -29.469 1 29.84 321 ASP B N 1
ATOM 5163 C CA . ASP B 1 321 ? -20.281 -18.844 -30.922 1 29.84 321 ASP B CA 1
ATOM 5164 C C . ASP B 1 321 ? -19.578 -20.047 -31.5 1 29.84 321 ASP B C 1
ATOM 5166 O O . ASP B 1 321 ? -18.469 -20.406 -31.078 1 29.84 321 ASP B O 1
ATOM 5170 N N . ASN B 1 322 ? -20.328 -20.969 -32.188 1 29 322 ASN B N 1
ATOM 5171 C CA . ASN B 1 322 ? -20 -21.891 -33.281 1 29 322 ASN B CA 1
ATOM 5172 C C . ASN B 1 322 ? -19.188 -21.203 -34.375 1 29 322 ASN B C 1
ATOM 5174 O O . ASN B 1 322 ? -19.734 -20.453 -35.188 1 29 322 ASN B O 1
ATOM 5178 N N . ILE B 1 323 ? -18.016 -20.734 -34.219 1 27.59 323 ILE B N 1
ATOM 5179 C CA . ILE B 1 323 ? -17.172 -20.406 -35.375 1 27.59 323 ILE B CA 1
ATOM 5180 C C . ILE B 1 323 ? -16.953 -21.641 -36.219 1 27.59 323 ILE B C 1
ATOM 5182 O O . ILE B 1 323 ? -16.344 -22.625 -35.781 1 27.59 323 ILE B O 1
ATOM 5186 N N . ASN B 1 324 ? -17.938 -21.938 -37.125 1 27.44 324 ASN B N 1
ATOM 5187 C CA . ASN B 1 324 ? -17.812 -22.703 -38.344 1 27.44 324 ASN B CA 1
ATOM 5188 C C . ASN B 1 324 ? -16.719 -22.141 -39.25 1 27.44 324 ASN B C 1
ATOM 5190 O O . ASN B 1 324 ? -16.891 -21.078 -39.844 1 27.44 324 ASN B O 1
ATOM 5194 N N . ILE B 1 325 ? -15.539 -22.266 -38.938 1 23.92 325 ILE B N 1
ATOM 5195 C CA . ILE B 1 325 ? -14.484 -22.062 -39.938 1 23.92 325 ILE B CA 1
ATOM 5196 C C . ILE B 1 325 ? -14.703 -23.016 -41.094 1 23.92 325 ILE B C 1
ATOM 5198 O O . ILE B 1 325 ? -14.719 -24.234 -40.938 1 23.92 325 ILE B O 1
ATOM 5202 N N . LYS B 1 326 ? -15.391 -22.469 -42.125 1 27.88 326 LYS B N 1
ATOM 5203 C CA . LYS B 1 326 ? -15.477 -23.062 -43.469 1 27.88 326 LYS B CA 1
ATOM 5204 C C . LYS B 1 326 ? -14.086 -23.344 -44.031 1 27.88 326 LYS B C 1
ATOM 5206 O O . LYS B 1 326 ? -13.289 -22.438 -44.219 1 27.88 326 LYS B O 1
ATOM 5211 N N . VAL B 1 327 ? -13.453 -24.531 -43.625 1 23.88 327 VAL B N 1
ATOM 5212 C CA . VAL B 1 327 ? -12.32 -25.109 -44.312 1 23.88 327 VAL B CA 1
ATOM 5213 C C . VAL B 1 327 ? -12.703 -25.391 -45.75 1 23.88 327 VAL B C 1
ATOM 5215 O O . VAL B 1 327 ? -13.602 -26.188 -46.031 1 23.88 327 VAL B O 1
ATOM 5218 N N . ASP B 1 328 ? -12.789 -24.344 -46.562 1 25.16 328 ASP B N 1
ATOM 5219 C CA . ASP B 1 328 ? -12.875 -24.594 -48 1 25.16 328 ASP B CA 1
ATOM 5220 C C . ASP B 1 328 ? -11.836 -25.625 -48.438 1 25.16 328 ASP B C 1
ATOM 5222 O O . ASP B 1 328 ? -10.648 -25.484 -48.156 1 25.16 328 ASP B O 1
ATOM 5226 N N . THR B 1 329 ? -12.32 -26.859 -48.531 1 24.56 329 THR B N 1
ATOM 5227 C CA . THR B 1 329 ? -11.727 -27.969 -49.25 1 24.56 329 THR B CA 1
ATOM 5228 C C . THR B 1 329 ? -11.352 -27.562 -50.688 1 24.56 329 THR B C 1
ATOM 5230 O O . THR B 1 329 ? -12.219 -27.203 -51.469 1 24.56 329 THR B O 1
ATOM 5233 N N . PHE B 1 330 ? -10.297 -26.75 -50.969 1 24.39 330 PHE B N 1
ATOM 5234 C CA . PHE B 1 330 ? -9.773 -26.703 -52.344 1 24.39 330 PHE B CA 1
ATOM 5235 C C . PHE B 1 330 ? -9.664 -28.109 -52.938 1 24.39 330 PHE B C 1
ATOM 5237 O O . PHE B 1 330 ? -8.945 -28.953 -52.406 1 24.39 330 PHE B O 1
ATOM 5244 N N . THR B 1 331 ? -10.812 -28.531 -53.438 1 22.8 331 THR B N 1
ATOM 5245 C CA . THR B 1 331 ? -10.695 -29.281 -54.688 1 22.8 331 THR B CA 1
ATOM 5246 C C . THR B 1 331 ? -10.125 -28.391 -55.812 1 22.8 331 THR B C 1
ATOM 5248 O O . THR B 1 331 ? -10.523 -27.234 -55.938 1 22.8 331 THR B O 1
#

Nearest PDB structures (foldseek):
  3tl8-assembly2_D  TM=8.238E-01  e=1.785E-24  Arabidopsis thaliana
  4q5j-assembly1_A  TM=8.391E-01  e=1.764E-23  Arabidopsis thaliana
  7yaz-assembly1_A  TM=7.890E-01  e=9.391E-18  Homo sapiens
  6juu-assembly1_A  TM=7.853E-01  e=3.796E-17  Homo sapiens
  5hes-assembly2_B  TM=8.065E-01  e=1.282E-15  Homo sapiens

pLDDT: mean 80.48, std 21.57, range [17.89, 98.56]

Organism: Ambrosia artemisiifolia (NCBI:txid4212)

InterPro domains:
  IPR000719 Protein kinase domain [PS50011] (33-331)
  IPR001245 Serine-threonine/tyrosine-protein kinase, catalytic domain [PF07714] (36-302)
  IPR011009 Protein kinase-like domain superfamily [SSF56112] (13-303)
  IPR017441 Protein kinase, ATP binding site [PS00107] (39-62)
  IPR052059 Cysteine-rich Ser/Thr receptor-like kinase [PTHR47973] (16-320)